Protein AF-A0A163JV53-F1 (afdb_monomer)

Mean predicted aligned error: 20.5 Å

Radius of gyration: 37.2 Å; Cα contacts (8 Å, |Δi|>4): 768; chains: 1; bounding box: 98×100×93 Å

Nearest PDB structures (foldseek):
  3qhe-assembly2_C  TM=3.918E-01  e=4.742E-02  Homo sapiens
  1xqr-assembly1_A  TM=4.309E-01  e=7.799E-02  Homo sapiens
  7n6g-assembly1_0A  TM=3.793E-01  e=2.819E-01  Chlamydomonas reinhardtii

InterPro domains:
  IPR012535 Cell division protein Cdc14 [PF08045] (1-274)
  IPR026841 Inositolphosphotransferase Aur1/Ipt1 [PF14378] (439-493)
  IPR026841 Inositolphosphotransferase Aur1/Ipt1 [PF14378] (524-619)
  IPR026841 Inositolphosphotransferase Aur1/Ipt1 [PF14378] (650-691)
  IPR052185 Inositol Phosphorylceramide Synthase-Related [PTHR31310] (357-716)

Sequence (740 aa):
MEALLSLSFDNIASKDTAKIRKGLRQIEGMLAHICLDGSKTKPATPGHRRNQSAINLGEQQNAPKKLGELSEDPAFREFFRLQDGFEWNVTTRVADCLERLLGMGSNGQNDMLILASLSNLQGLLLLHPPSRILFGREVYMNILLDLLDPYNCPAIQSQSILVLVTALLATPQNTRIFEQMDGLLTITSLQSDEETTQSVKVKVLEFLYFYLLPEAPPLSRKLASAFERRGSTDSTKSVTNKNTRSQEEKQRMLGKYIANVDCLFEDMQDSDPFTSVRLKQSTQSHQTSTHTAMGIGAVAEPLVVVTLLFGGAWVNRNKEYRLFDRQRESPSSSRSTSPGSESGRSSVSSSASLLANIDEVPKWRTRELRLFGLRTAVTSPNSRRFKDYFLSRLLRKLPFLVEVWYWALIYWVYQLGRAFSAVTMLEGTVNVARRHALQLIHLEQRLHVFWELSVQHWFLQHPVLLHWTNRTYSFIHIPGTILFLVFLFFYTTMQNRIELPSYHQRNHKSLSPSRNEPHGSPARPKLYEARRRTMATCNLIAFIVFTLWPCMPPRLLSDPDVAGAVGKEARSFGFVDTVHGAEGESSVWTQNKFCNQYAAMPSLHFGYSLLIGLTILSLPLAPQHQRSRVLSVRTPFAGKTMRLRLPSARRLACLIVGIAYPTIILVAIVATANHFVLDAVAGAMVCGLAWTGNRVLLNLLPLEDYFLWCVRIDKPERRAVLFEDGEDDERVLKKGVVVH

Foldseek 3Di:
DVVLLVQLLVQLPDPDLVSVVVSLVSLVVLLCVLFFDDPDDDDDDDDDDDDDPDDPPPDDPTDTDDPVVSVVDPSLVVLQVLCVDPVRNVLVSLLVSLVVLLVVDDDPSSLVSNLSSLVSNLSSCVSHVVSLCVLLDLVSVVSLLSQLDPVHDLSSNLSSLSSLLSSLQLPLSSVVSCVVVVVLLSLLVLCVDPSRDPSNNVSSLVSLLSLLDFSDDDDDPPPCCVVVVPDDDDDVVVVSVVRGDHSVVSLVSNCVRDVPSVVSNVLCVLCVPCVVVVVVVVPPPPPPPDPVPVPCQQPVQVVLVVCLLVVLLVLPFDPPADLPDPDPPDDPDPDDDDDDDDDDDDDDDDDDPDDDPDDPDDQWDWAWADDPNDTDIDIFGDLVVLCSPNVNSVCNGRVCVVVVVLVVVLVVVLLVLLVVLVVVDDPCVVVQQLVLQVVVCVVCVVVVNQCLLVLQVVVVVPVVSLQVLLCCQQRVLPSVLSNLLSVVQCLAPVLFADDDPDPPPPDDDDDDDDPDDSDRFPHHNVLSVLLSLLLSQLSVVLSVCCSVRFHAFLQCLLDSSDDDPSSVVSNVSPHHQQAPDPNHDDHNVVPPPSDDNRSQAQPLSLLSLLSSLVCLLPRDGDPVQQDWDWDFDQDPPDRDTDTDGHHGPSNVVSNCSSVVRSVSSLSSCSNNSVYDPVSSVRSNVSSVCSSVPSCNCSSCVSVVSVVSVVVSHDNWDKDWDWDADDDDDDGDTDIGIDTD

Organism: Didymella rabiei (NCBI:txid5454)

Secondary structure (DSSP, 8-state):
-HHHHHHHHHHHHSS-HHHHHHHHHHHHHHHHHHHB---------------------SS--PPBPPHHHHTT-HHHHHHHHHHHSSTT-HHHHHHHHHHHHHTT---HHHHHHHHHHHHHHHHHHHH-GGGGGGGGSHHHHHHHHHTT-TTS-HHHHHHHHHHHHHHHTT-HHHHHHHHHTTHHHHHHHHHH-SSS-HHHHHHHHHHHHHHHS-SS-S--HHHHHHHGGG---TTSTTTGGGSPPPHHHHHHHHTTT-TTHHHHHHHHHHS-TTHHHHHHHHSTTS--S-TTSHHHHHHHHHHHHHHHHHHHHHHT--TT--SS----------------------------TTS-------SEEEEEEEETTEEEEEEEE-GGGGTTSHHHHHHHHSTTHHHHHHHHHHHHHHHHHHHHHHHH--THHHHHHHHHHHHHHHHHHHTT---HHHHHHHHHT-HHHHHHHHHIIIIIHHHHHHHHHHHHHIIIIITT-PPP--TT--SS------S------S--HHHHHHHHHHHHHHHHHHHHHHHHS-B--GGGTT-TT--SHHHHHHHHT----SSSSTTS---TTTS-TTS-TTB-SS-HHHHHHHHHHHHHHT----GGG---EEEEEE-TTT--EEEEEEPPHHHHHHHHHHHHHHHHHHHHHHHTTSS-HHHHHHHHHHHHHHHHHGGGGGGGHHHHHHHHHHHT-----EEEEEE---SSS----EEEEEE-

pLDDT: mean 71.95, std 22.11, range [25.78, 96.25]

Solvent-accessible surface area (backbone atoms only — not comparable to full-atom values): 43125 Å² total; per-residue (Å²): 108,66,72,59,49,52,57,22,49,58,21,36,71,44,91,48,67,71,40,25,52,52,13,54,49,52,52,46,53,52,53,47,61,60,47,33,49,79,74,81,73,72,87,73,77,97,68,95,73,90,88,78,95,70,85,72,91,72,90,76,92,57,57,71,56,54,81,83,55,45,79,73,32,69,65,42,51,53,52,52,58,34,49,78,35,83,93,57,26,57,62,60,56,44,50,60,34,44,55,54,53,65,75,67,54,94,42,83,69,49,52,53,48,48,46,52,41,47,54,47,47,39,52,45,36,67,76,39,60,78,62,28,61,58,40,54,35,67,76,56,39,46,56,50,55,63,44,56,40,85,91,47,57,64,68,46,31,38,50,37,52,53,34,47,54,56,40,38,59,87,30,47,61,24,46,52,47,42,54,72,68,46,42,62,57,57,52,52,47,50,62,72,39,83,88,54,51,70,72,35,40,52,47,44,50,55,47,52,57,58,67,56,45,73,71,64,78,83,86,64,80,69,66,57,59,71,71,57,76,79,67,92,68,100,64,60,82,72,54,57,74,75,52,57,68,56,52,67,58,50,48,58,59,50,42,76,80,37,93,63,44,67,60,58,48,51,52,49,70,74,55,50,81,57,59,66,56,56,59,53,63,76,59,60,85,78,67,92,82,66,85,84,59,72,72,52,52,68,53,46,55,63,48,51,48,52,49,50,52,54,49,36,26,59,74,46,36,41,85,87,57,60,83,82,63,80,78,78,81,72,84,84,75,84,75,80,87,80,88,82,85,82,90,85,86,82,89,87,82,89,89,80,94,80,84,78,91,78,81,77,75,62,68,58,40,83,42,74,34,64,56,98,86,48,75,46,81,45,80,27,52,43,29,68,86,24,48,85,35,70,70,16,37,47,39,58,29,26,53,46,53,59,56,53,49,54,51,51,50,53,49,50,54,51,52,49,54,45,53,52,48,60,76,68,58,54,86,67,51,62,62,48,11,45,51,46,32,52,53,46,53,55,49,29,52,76,70,73,61,69,47,50,68,62,48,24,54,57,34,70,75,33,60,72,61,38,51,54,34,46,44,41,57,66,62,40,48,63,54,48,52,52,52,50,49,44,50,45,45,36,51,23,49,62,53,22,54,58,81,73,79,68,90,79,68,91,78,78,79,95,73,78,89,71,95,72,77,86,76,50,47,71,36,52,53,68,54,50,56,48,53,54,35,17,55,55,37,32,50,52,52,37,51,52,40,33,72,79,49,40,17,36,20,48,31,66,38,40,53,83,89,49,79,59,72,70,33,54,57,38,36,70,71,61,46,59,49,60,40,82,38,100,88,25,72,75,37,60,79,78,70,37,94,88,50,78,80,43,55,22,37,42,21,58,71,37,18,50,30,41,53,51,13,52,48,46,58,66,53,62,69,47,74,88,58,61,61,52,52,72,48,73,48,75,47,94,87,70,85,52,68,47,72,47,73,41,68,22,73,68,52,45,48,30,47,51,52,21,52,47,51,24,50,53,49,47,52,26,37,27,47,40,25,51,33,54,70,67,18,39,51,44,9,46,51,41,36,54,50,13,65,74,49,30,65,56,63,55,54,48,47,52,58,52,28,47,49,30,48,75,74,53,33,23,77,76,53,77,47,75,46,78,51,81,83,79,86,78,101,64,93,71,81,51,77,31,45,48,79,100

Structure (mmCIF, N/CA/C/O backbon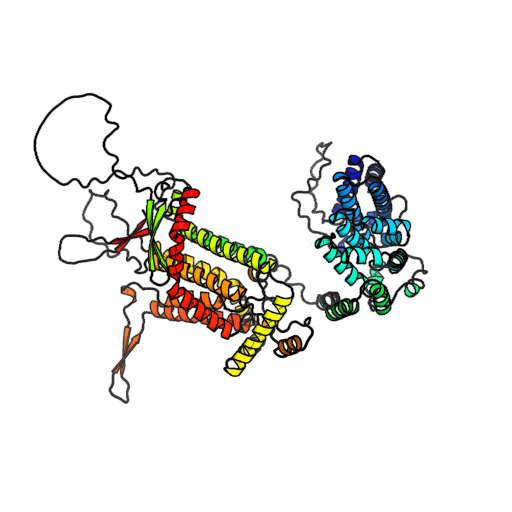e):
data_AF-A0A163JV53-F1
#
_entry.id   AF-A0A163JV53-F1
#
loop_
_atom_site.group_PDB
_atom_site.id
_atom_site.type_symbol
_atom_site.label_atom_id
_atom_site.label_alt_id
_atom_site.label_comp_id
_atom_site.label_asym_id
_atom_site.label_entity_id
_atom_site.label_seq_id
_atom_site.pdbx_PDB_ins_code
_atom_site.Cartn_x
_atom_site.Cartn_y
_atom_site.Cartn_z
_atom_site.occupancy
_atom_site.B_iso_or_equiv
_atom_site.auth_seq_id
_atom_site.auth_comp_id
_atom_site.auth_asym_id
_atom_site.auth_atom_id
_atom_site.pdbx_PDB_model_num
ATOM 1 N N . MET A 1 1 ? -2.211 46.873 6.961 1.00 83.81 1 MET A N 1
ATOM 2 C CA . MET A 1 1 ? -3.230 45.846 6.659 1.00 83.81 1 MET A CA 1
ATOM 3 C C . MET A 1 1 ? -4.449 46.487 6.007 1.00 83.81 1 MET A C 1
ATOM 5 O O . MET A 1 1 ? -4.779 46.112 4.894 1.00 83.81 1 MET A O 1
ATOM 9 N N . GLU A 1 2 ? -5.014 47.526 6.620 1.00 87.25 2 GLU A N 1
ATOM 10 C CA . GLU A 1 2 ? -6.155 48.313 6.111 1.00 87.25 2 GLU A CA 1
ATOM 11 C C . GLU A 1 2 ? -6.010 48.762 4.643 1.00 87.25 2 GLU A C 1
ATOM 13 O O . GLU A 1 2 ? -6.870 48.460 3.825 1.00 87.25 2 GLU A O 1
ATOM 18 N N . ALA A 1 3 ? -4.881 49.363 4.244 1.00 86.38 3 ALA A N 1
ATOM 19 C CA . ALA A 1 3 ? -4.666 49.771 2.844 1.00 86.38 3 ALA A CA 1
ATOM 20 C C . ALA A 1 3 ? -4.706 48.598 1.837 1.00 86.38 3 ALA A C 1
ATOM 22 O O . ALA A 1 3 ? -5.167 48.756 0.706 1.00 86.38 3 ALA A O 1
ATOM 23 N N . LEU A 1 4 ? -4.238 47.411 2.245 1.00 88.25 4 LEU A N 1
ATOM 24 C CA . LEU A 1 4 ? -4.305 46.201 1.420 1.00 88.25 4 LEU A CA 1
ATOM 25 C C . LEU A 1 4 ? -5.744 45.688 1.340 1.00 88.25 4 LEU A C 1
ATOM 27 O O . LEU A 1 4 ? -6.189 45.319 0.254 1.00 88.25 4 LEU A O 1
ATOM 31 N N . LEU A 1 5 ? -6.470 45.699 2.462 1.00 90.94 5 LEU A N 1
ATOM 32 C CA . LEU A 1 5 ? -7.880 45.321 2.506 1.00 90.94 5 LEU A CA 1
ATOM 33 C C . LEU A 1 5 ? -8.737 46.255 1.655 1.00 90.94 5 LEU A C 1
ATOM 35 O O . LEU A 1 5 ? -9.544 45.757 0.885 1.00 90.94 5 LEU A O 1
ATOM 39 N N . SER A 1 6 ? -8.494 47.567 1.692 1.00 91.56 6 SER A N 1
ATOM 40 C CA . SER A 1 6 ? -9.227 48.549 0.881 1.00 91.56 6 SER A CA 1
ATOM 41 C C . SER A 1 6 ? -9.118 48.217 -0.602 1.00 91.56 6 SER A C 1
ATOM 43 O O . SER A 1 6 ? -10.123 48.034 -1.281 1.00 91.56 6 SER A O 1
ATOM 45 N N . LEU A 1 7 ? -7.886 48.026 -1.085 1.00 92.00 7 LEU A N 1
ATOM 46 C CA . LEU A 1 7 ? -7.640 47.657 -2.476 1.00 92.00 7 LEU A CA 1
ATOM 47 C C . LEU A 1 7 ? -8.250 46.292 -2.828 1.00 92.00 7 LEU A C 1
ATOM 49 O O . LEU A 1 7 ? -8.728 46.091 -3.943 1.00 92.00 7 LEU A O 1
ATOM 53 N N . SER A 1 8 ? -8.208 45.341 -1.895 1.00 91.56 8 SER A N 1
ATOM 54 C CA . SER A 1 8 ? -8.773 44.005 -2.101 1.00 91.56 8 SER A CA 1
ATOM 55 C C . SER A 1 8 ? -10.296 44.058 -2.192 1.00 91.56 8 SER A C 1
ATOM 57 O O . SER A 1 8 ? -10.868 43.396 -3.054 1.00 91.56 8 SER A O 1
ATOM 59 N N . PHE A 1 9 ? -10.941 44.878 -1.359 1.00 94.31 9 PHE A N 1
ATOM 60 C CA . PHE A 1 9 ? -12.385 45.089 -1.334 1.00 94.31 9 PHE A CA 1
ATOM 61 C C . PHE A 1 9 ? -12.884 45.754 -2.614 1.00 94.31 9 PHE A C 1
ATOM 63 O O . PHE A 1 9 ? -13.827 45.247 -3.216 1.00 94.31 9 PHE A O 1
ATOM 70 N N . ASP A 1 10 ? -12.193 46.784 -3.104 1.00 93.50 10 ASP A N 1
ATOM 71 C CA . ASP A 1 10 ? -12.509 47.407 -4.396 1.00 93.50 10 ASP A CA 1
ATOM 72 C C . ASP A 1 10 ? -12.412 46.395 -5.549 1.00 93.50 10 ASP A C 1
ATOM 74 O O . ASP A 1 10 ? -13.240 46.363 -6.464 1.00 93.50 10 ASP A O 1
ATOM 78 N N . ASN A 1 11 ? -11.404 45.519 -5.493 1.00 93.56 11 ASN A N 1
ATOM 79 C CA . ASN A 1 11 ? -11.179 44.492 -6.503 1.00 93.56 11 ASN A CA 1
ATOM 80 C C . ASN A 1 11 ? -12.264 43.402 -6.492 1.00 93.56 11 ASN A C 1
ATOM 82 O O . ASN A 1 11 ? -12.740 43.032 -7.567 1.00 93.56 11 ASN A O 1
ATOM 86 N N . ILE A 1 12 ? -12.677 42.900 -5.321 1.00 94.31 12 ILE A N 1
ATOM 87 C CA . ILE A 1 12 ? -13.751 41.892 -5.222 1.00 94.31 12 ILE A CA 1
ATOM 88 C C . ILE A 1 12 ? -15.144 42.498 -5.435 1.00 94.31 12 ILE A C 1
ATOM 90 O O . ILE A 1 12 ? -16.042 41.794 -5.885 1.00 94.31 12 ILE A O 1
ATOM 94 N N . ALA A 1 13 ? -15.351 43.792 -5.169 1.00 92.62 13 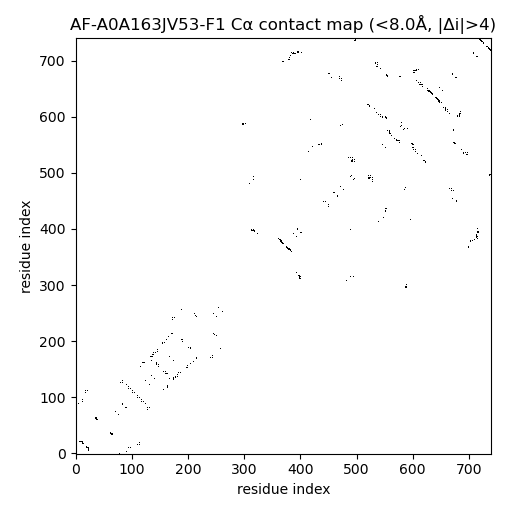ALA A N 1
ATOM 95 C CA . ALA A 1 13 ? -16.607 44.502 -5.445 1.00 92.62 13 ALA A CA 1
ATOM 96 C C . ALA A 1 13 ? -16.853 44.747 -6.950 1.00 92.62 13 ALA A C 1
ATOM 98 O O . ALA A 1 13 ? -17.978 45.018 -7.368 1.00 92.62 13 ALA A O 1
ATOM 99 N N . SER A 1 14 ? -15.820 44.610 -7.785 1.00 90.56 14 SER A N 1
ATOM 100 C CA . SER A 1 14 ? -15.924 44.719 -9.242 1.00 90.56 14 SER A CA 1
ATOM 101 C C . SER A 1 14 ? -16.769 43.595 -9.869 1.00 90.56 14 SER A C 1
ATOM 103 O O . SER A 1 14 ? -16.891 42.512 -9.305 1.00 90.56 14 SER A O 1
ATOM 105 N N . LYS A 1 15 ? -17.307 43.833 -11.077 1.00 86.31 15 LYS A N 1
ATOM 106 C CA . LYS A 1 15 ? -17.918 42.803 -11.952 1.00 86.31 15 LYS A CA 1
ATOM 107 C C . LYS A 1 15 ? -16.904 42.099 -12.868 1.00 86.31 15 LYS A C 1
ATOM 109 O O . LYS A 1 15 ? -17.218 41.099 -13.500 1.00 86.31 15 LYS A O 1
ATOM 114 N N . ASP A 1 16 ? -15.695 42.647 -12.972 1.00 89.56 16 ASP A N 1
ATOM 115 C CA . ASP A 1 16 ? -14.607 42.102 -13.791 1.00 89.56 16 ASP A CA 1
ATOM 116 C C . ASP A 1 16 ? -13.936 40.910 -13.085 1.00 89.56 16 ASP A C 1
ATOM 118 O O . ASP A 1 16 ? -13.318 41.078 -12.028 1.00 89.56 16 ASP A O 1
ATOM 122 N N . THR A 1 17 ? -14.007 39.722 -13.694 1.00 89.00 17 THR A N 1
ATOM 123 C CA . THR A 1 17 ? -13.454 38.468 -13.155 1.00 89.00 17 THR A CA 1
ATOM 124 C C . THR A 1 17 ? -11.944 38.534 -12.914 1.00 89.00 17 THR A C 1
ATOM 126 O O . THR A 1 17 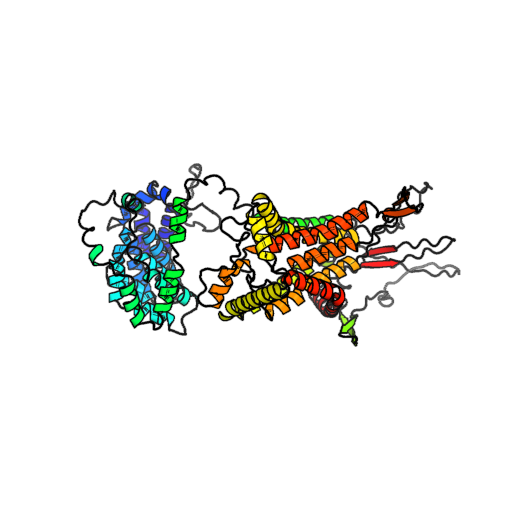? -11.442 37.889 -11.990 1.00 89.00 17 THR A O 1
ATOM 129 N N . ALA A 1 18 ? -11.198 39.344 -13.676 1.00 90.31 18 ALA A N 1
ATOM 130 C CA . ALA A 1 18 ? -9.765 39.536 -13.466 1.00 90.31 18 ALA A CA 1
ATOM 131 C C . ALA A 1 18 ? -9.477 40.355 -12.199 1.00 90.31 18 ALA A C 1
ATOM 133 O O . ALA A 1 18 ? -8.545 40.036 -11.450 1.00 90.31 18 ALA A O 1
ATOM 134 N N . LYS A 1 19 ? -10.298 41.377 -11.925 1.00 92.50 19 LYS A N 1
ATOM 135 C CA . LYS A 1 19 ? -10.211 42.167 -10.689 1.00 92.50 19 LYS A CA 1
ATOM 136 C C . LYS A 1 19 ? -10.626 41.335 -9.482 1.00 92.50 19 LYS A C 1
ATOM 138 O O . LYS A 1 19 ? -9.869 41.300 -8.516 1.00 92.50 19 LYS A O 1
ATOM 143 N N . ILE A 1 20 ? -11.718 40.573 -9.576 1.00 93.31 20 ILE A N 1
ATOM 144 C CA . ILE A 1 20 ? -12.153 39.669 -8.499 1.00 93.31 20 ILE A CA 1
ATOM 145 C C . ILE A 1 20 ? -11.036 38.674 -8.159 1.00 93.31 20 ILE A C 1
ATOM 147 O O . ILE A 1 20 ? -10.632 38.568 -7.002 1.00 93.31 20 ILE A O 1
ATOM 151 N N . ARG A 1 21 ? -10.441 38.023 -9.172 1.00 92.69 21 ARG A N 1
ATOM 152 C CA . ARG A 1 21 ? -9.297 37.112 -8.987 1.00 92.69 21 ARG A CA 1
ATOM 153 C C . ARG A 1 21 ? -8.139 37.776 -8.247 1.00 92.69 21 ARG A C 1
ATOM 155 O O . ARG A 1 21 ? -7.525 37.162 -7.376 1.00 92.69 21 ARG A O 1
ATOM 162 N N . LYS A 1 22 ? -7.809 39.017 -8.616 1.00 92.44 22 LYS A N 1
ATOM 163 C CA . LYS A 1 22 ? -6.734 39.786 -7.982 1.00 92.44 22 LYS A CA 1
ATOM 164 C C . LYS A 1 22 ? -7.054 40.074 -6.515 1.00 92.44 22 LYS A C 1
ATOM 166 O O . LYS A 1 22 ? -6.187 39.852 -5.678 1.00 92.44 22 LYS A O 1
ATOM 171 N N . GLY A 1 23 ? -8.279 40.503 -6.213 1.00 93.44 23 GLY A N 1
ATOM 172 C CA . GLY A 1 23 ? -8.731 40.768 -4.845 1.00 93.44 23 GLY A CA 1
ATOM 173 C C . GLY A 1 23 ? -8.698 39.520 -3.960 1.00 93.44 23 GLY A C 1
ATOM 174 O O . GLY A 1 23 ? -8.124 39.553 -2.874 1.00 93.44 23 GLY A O 1
ATOM 175 N N . LEU A 1 24 ? -9.206 38.386 -4.454 1.00 93.44 24 LEU A N 1
ATOM 176 C CA . LEU A 1 24 ? -9.184 37.114 -3.718 1.00 93.44 24 LEU A CA 1
ATOM 177 C C . LEU A 1 24 ? -7.756 36.629 -3.426 1.00 93.44 24 LEU A C 1
ATOM 179 O O . LEU A 1 24 ? -7.481 36.190 -2.312 1.00 93.44 24 LEU A O 1
ATOM 183 N N . ARG A 1 25 ? -6.826 36.770 -4.380 1.00 92.38 25 ARG A N 1
ATOM 184 C CA . ARG A 1 25 ? -5.404 36.435 -4.167 1.00 92.38 25 ARG A CA 1
ATOM 185 C C . ARG A 1 25 ? -4.711 37.356 -3.166 1.00 92.38 25 ARG A C 1
ATOM 187 O O . ARG A 1 25 ? -3.805 36.920 -2.462 1.00 92.38 25 ARG A O 1
ATOM 194 N N . GLN A 1 26 ? -5.094 38.632 -3.112 1.00 91.56 26 GLN A N 1
ATOM 195 C CA . GLN A 1 26 ? -4.564 39.565 -2.114 1.00 91.56 26 GLN A CA 1
ATOM 196 C C . GLN A 1 26 ? -5.000 39.162 -0.700 1.00 91.56 26 GLN A C 1
ATOM 198 O O . GLN A 1 26 ? -4.173 39.174 0.212 1.00 91.56 26 GLN A O 1
ATOM 203 N N . ILE A 1 27 ? -6.262 38.745 -0.540 1.00 92.00 27 ILE A N 1
ATOM 204 C CA . ILE A 1 27 ? -6.786 38.202 0.720 1.00 92.00 27 ILE A CA 1
ATOM 205 C C . ILE A 1 27 ? -6.045 36.913 1.092 1.00 92.00 27 ILE A C 1
ATOM 207 O O . ILE A 1 27 ? -5.510 36.820 2.192 1.00 92.00 27 ILE A O 1
ATOM 211 N N . GLU A 1 28 ? -5.934 35.960 0.167 1.00 90.69 28 GLU A N 1
ATOM 212 C CA . GLU A 1 28 ? -5.221 34.693 0.379 1.00 90.69 28 GLU A CA 1
ATOM 213 C C . GLU A 1 28 ? -3.761 34.919 0.809 1.00 90.69 28 GLU A C 1
ATOM 215 O O . GLU A 1 28 ? -3.302 34.354 1.801 1.00 90.69 28 GLU A O 1
ATOM 220 N N . GLY A 1 29 ? -3.037 35.807 0.118 1.00 87.25 29 GLY A N 1
ATOM 221 C CA . GLY A 1 29 ? -1.653 36.144 0.453 1.00 87.25 29 GLY A CA 1
ATOM 222 C C . GLY A 1 29 ? -1.503 36.784 1.837 1.00 87.25 29 GLY A C 1
ATOM 223 O O . GLY A 1 29 ? -0.529 36.513 2.540 1.00 87.25 29 GLY A O 1
ATOM 224 N N . MET A 1 30 ? -2.479 37.593 2.261 1.00 89.19 30 MET A N 1
ATOM 225 C CA . MET A 1 30 ? -2.519 38.138 3.618 1.00 89.19 30 MET A CA 1
ATOM 226 C C . MET A 1 30 ? -2.718 37.026 4.659 1.00 89.19 30 MET A C 1
ATOM 228 O O . MET A 1 30 ? -1.987 36.989 5.648 1.00 89.19 30 MET A O 1
ATOM 232 N N . LEU A 1 31 ? -3.653 36.096 4.426 1.00 87.19 31 LEU A N 1
ATOM 233 C CA . LEU A 1 31 ? -3.886 34.953 5.318 1.00 87.19 31 LEU A CA 1
ATOM 234 C C . LEU A 1 31 ? -2.656 34.039 5.404 1.00 87.19 31 LEU A C 1
ATOM 236 O O . LEU A 1 31 ? -2.277 33.615 6.496 1.00 87.19 31 LEU A O 1
ATOM 240 N N . ALA A 1 32 ? -1.980 33.799 4.279 1.00 85.88 32 ALA A N 1
ATOM 241 C CA . ALA A 1 32 ? -0.746 33.023 4.234 1.00 85.88 32 ALA A CA 1
ATOM 242 C C . ALA A 1 32 ? 0.370 33.669 5.071 1.00 85.88 32 ALA A C 1
ATOM 244 O O . ALA A 1 32 ? 1.032 32.980 5.842 1.00 85.88 32 ALA A O 1
ATOM 245 N N . HIS A 1 33 ? 0.545 34.993 4.992 1.00 84.25 33 HIS A N 1
ATOM 246 C CA . HIS A 1 33 ? 1.530 35.712 5.810 1.00 84.25 33 HIS A CA 1
ATOM 247 C C . HIS A 1 33 ? 1.230 35.612 7.317 1.00 84.25 33 HIS A C 1
ATOM 249 O O . HIS A 1 33 ? 2.144 35.571 8.142 1.00 84.25 33 HIS A O 1
ATOM 255 N N . ILE A 1 34 ? -0.049 35.572 7.694 1.00 83.75 34 ILE A N 1
ATOM 256 C CA . ILE A 1 34 ? -0.454 35.373 9.089 1.00 83.75 34 ILE A CA 1
ATOM 257 C C . ILE A 1 34 ? -0.098 33.947 9.541 1.00 83.75 34 ILE A C 1
ATOM 259 O O . ILE A 1 34 ? 0.486 33.775 10.610 1.00 83.75 34 ILE A O 1
ATOM 263 N N . CYS A 1 35 ? -0.373 32.934 8.714 1.00 81.94 35 CYS A N 1
AT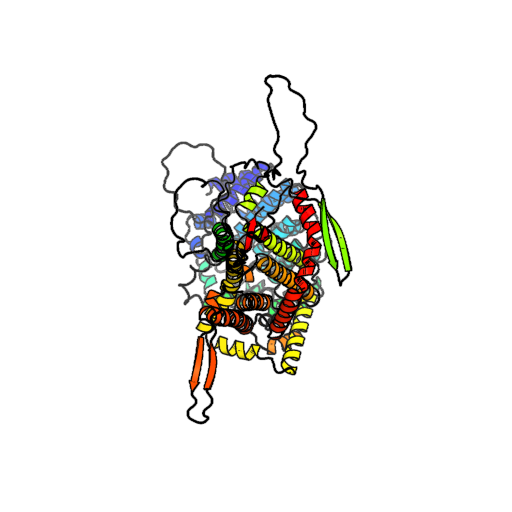OM 264 C CA . CYS A 1 35 ? -0.259 31.520 9.092 1.00 81.94 35 CYS A CA 1
ATOM 265 C C . CYS A 1 35 ? 1.154 30.916 8.971 1.00 81.94 35 CYS A C 1
ATOM 267 O O . CYS A 1 35 ? 1.449 29.923 9.638 1.00 81.94 35 CYS A O 1
ATOM 269 N N . LEU A 1 36 ? 2.022 31.469 8.121 1.00 82.06 36 LEU A N 1
ATOM 270 C CA . LEU A 1 36 ? 3.351 30.917 7.834 1.00 82.06 36 LEU A CA 1
ATOM 271 C C . LEU A 1 36 ? 4.450 31.645 8.610 1.00 82.06 36 LEU A C 1
ATOM 273 O O . LEU A 1 36 ? 4.379 32.859 8.809 1.00 82.06 36 LEU A O 1
ATOM 277 N N . ASP A 1 37 ? 5.466 30.900 9.054 1.00 63.59 37 ASP A N 1
ATOM 278 C CA . ASP A 1 37 ? 6.584 31.460 9.809 1.00 63.59 37 ASP A CA 1
ATOM 279 C C . ASP A 1 37 ? 7.409 32.420 8.939 1.00 63.59 37 ASP A C 1
ATOM 281 O O . ASP A 1 37 ? 7.859 32.090 7.836 1.00 63.59 37 ASP A O 1
ATOM 285 N N . GLY A 1 38 ? 7.582 33.641 9.439 1.00 57.66 38 GLY A N 1
ATOM 286 C CA . GLY A 1 38 ? 8.365 34.672 8.783 1.00 57.66 38 GLY A CA 1
ATOM 287 C C . GLY A 1 38 ? 9.831 34.436 9.093 1.00 57.66 38 GLY A C 1
ATOM 288 O O . GLY A 1 38 ? 10.375 35.066 10.000 1.00 57.66 38 GLY A O 1
ATOM 289 N N . SER A 1 39 ? 10.498 33.536 8.364 1.00 41.16 39 SER A N 1
ATOM 290 C CA . SER A 1 39 ? 11.951 33.417 8.481 1.00 41.16 39 SER A CA 1
ATOM 291 C C . SER A 1 39 ? 12.557 34.799 8.238 1.00 41.16 39 SER A C 1
ATOM 293 O O . SER A 1 39 ? 12.370 35.369 7.162 1.00 41.16 39 SER A O 1
ATOM 295 N N . LYS A 1 40 ? 13.230 35.344 9.258 1.00 39.78 40 LYS A N 1
ATOM 296 C CA . LYS A 1 40 ? 13.904 36.648 9.265 1.00 39.78 40 LYS A CA 1
ATOM 297 C C . LYS A 1 40 ? 14.620 36.896 7.935 1.00 39.78 40 LYS A C 1
ATOM 299 O O . LYS A 1 40 ? 15.757 36.465 7.742 1.00 39.78 40 LYS A O 1
ATOM 304 N N . THR A 1 41 ? 13.987 37.626 7.026 1.00 35.25 41 THR A N 1
ATOM 305 C CA . THR A 1 41 ? 14.678 38.196 5.877 1.00 35.25 41 THR A CA 1
ATOM 306 C C . THR A 1 41 ? 15.655 39.223 6.429 1.00 35.25 41 THR A C 1
ATOM 308 O O . THR A 1 41 ? 15.242 40.243 6.981 1.00 35.25 41 THR A O 1
ATOM 311 N N . LYS A 1 42 ? 16.960 38.935 6.331 1.00 28.75 42 LYS A N 1
ATOM 312 C CA . LYS A 1 42 ? 18.011 39.939 6.547 1.00 28.75 42 LYS A CA 1
ATOM 313 C C . LYS A 1 42 ? 17.649 41.196 5.736 1.00 28.75 42 LYS A C 1
ATOM 315 O O . LYS A 1 42 ? 17.233 41.039 4.586 1.00 28.75 42 LYS A O 1
ATOM 320 N N . PRO A 1 43 ? 17.794 42.413 6.286 1.00 31.83 43 PRO A N 1
ATOM 321 C CA . PRO A 1 43 ? 17.475 43.628 5.551 1.00 31.83 43 PRO A CA 1
ATOM 322 C C . PRO A 1 43 ? 18.433 43.745 4.363 1.00 31.83 43 PRO A C 1
ATOM 324 O O . PRO A 1 43 ? 19.628 43.980 4.536 1.00 31.83 43 PRO A O 1
ATOM 327 N N . ALA A 1 44 ? 17.920 43.526 3.154 1.00 33.38 44 ALA A N 1
ATOM 328 C CA . ALA A 1 44 ? 18.635 43.861 1.936 1.00 33.38 44 ALA A CA 1
ATOM 329 C C . ALA A 1 44 ? 18.507 45.374 1.702 1.00 33.38 44 ALA A C 1
ATOM 331 O O . ALA A 1 44 ? 17.424 45.949 1.791 1.00 33.38 44 ALA A O 1
ATOM 332 N N . THR A 1 45 ? 19.651 45.992 1.442 1.00 32.09 45 THR A N 1
ATOM 333 C CA . THR A 1 45 ? 19.908 47.402 1.126 1.00 32.09 45 THR A CA 1
ATOM 334 C C . THR A 1 45 ? 18.871 47.993 0.149 1.00 32.09 45 THR A C 1
ATOM 336 O O . THR A 1 45 ? 18.445 47.292 -0.773 1.00 32.09 45 THR A O 1
ATOM 339 N N . PRO A 1 46 ? 18.465 49.273 0.289 1.00 36.47 46 PRO A N 1
ATOM 340 C CA . PRO A 1 46 ? 17.386 49.847 -0.511 1.00 36.47 46 PRO A CA 1
ATOM 341 C C . PRO A 1 46 ? 17.861 50.117 -1.945 1.00 36.47 46 PRO A C 1
ATOM 343 O O . PRO A 1 46 ? 18.519 51.114 -2.226 1.00 36.47 46 PRO A O 1
ATOM 346 N N . GLY A 1 47 ? 17.521 49.214 -2.863 1.00 30.67 47 GLY A N 1
ATOM 347 C CA . GLY A 1 47 ? 17.740 49.364 -4.299 1.00 30.67 47 GLY A CA 1
ATOM 348 C C . GLY A 1 47 ? 16.432 49.181 -5.062 1.00 30.67 47 GLY A C 1
ATOM 349 O O . GLY A 1 47 ? 15.855 48.098 -5.061 1.00 30.67 47 GLY A O 1
ATOM 350 N N . HIS A 1 48 ? 15.972 50.261 -5.694 1.00 38.25 48 HIS A N 1
ATOM 351 C CA . HIS A 1 48 ? 14.843 50.359 -6.623 1.00 38.25 48 HIS A CA 1
ATOM 352 C C . HIS A 1 48 ? 14.397 49.046 -7.298 1.00 38.25 48 HIS A C 1
ATOM 354 O O . HIS A 1 48 ? 15.025 48.598 -8.255 1.00 38.25 48 HIS A O 1
ATOM 360 N N . ARG A 1 49 ? 13.223 48.520 -6.917 1.00 33.03 49 ARG A N 1
ATOM 361 C CA . ARG A 1 49 ? 12.383 47.685 -7.799 1.00 33.03 49 ARG A CA 1
ATOM 362 C C . ARG A 1 49 ? 10.902 47.995 -7.603 1.00 33.03 49 ARG A C 1
ATOM 364 O O . ARG A 1 49 ? 10.181 47.350 -6.852 1.00 33.03 49 ARG A O 1
ATOM 371 N N . ARG A 1 50 ? 10.456 49.019 -8.326 1.00 35.97 50 ARG A N 1
ATOM 372 C CA . ARG A 1 50 ? 9.049 49.280 -8.641 1.00 35.97 50 ARG A CA 1
ATOM 373 C C . ARG A 1 50 ? 8.658 48.221 -9.691 1.00 35.97 50 ARG A C 1
ATOM 375 O O . ARG A 1 50 ? 9.330 48.154 -10.714 1.00 35.97 50 ARG A O 1
ATOM 382 N N . ASN A 1 51 ? 7.636 47.403 -9.415 1.00 33.75 51 ASN A N 1
ATOM 383 C CA . ASN A 1 51 ? 7.042 46.348 -10.275 1.00 33.75 51 ASN A CA 1
ATOM 384 C C . ASN A 1 51 ? 7.465 44.882 -10.030 1.00 33.75 51 ASN A C 1
ATOM 386 O O . ASN A 1 51 ? 7.869 44.192 -10.960 1.00 33.75 51 ASN A O 1
ATOM 390 N N . GLN A 1 52 ? 7.245 44.347 -8.825 1.00 30.38 52 GLN A N 1
ATOM 391 C CA . GLN A 1 52 ? 6.992 42.905 -8.659 1.00 30.38 52 GLN A CA 1
ATOM 392 C C . GLN A 1 52 ? 5.796 42.684 -7.725 1.00 30.38 52 GLN A C 1
ATOM 394 O O . GLN A 1 52 ? 5.932 42.601 -6.512 1.00 30.38 52 GLN A O 1
ATOM 399 N N . SER A 1 53 ? 4.599 42.605 -8.309 1.00 38.03 53 SER A N 1
ATOM 400 C CA . SER A 1 53 ? 3.419 42.001 -7.678 1.00 38.03 53 SER A CA 1
ATOM 401 C C . SER A 1 53 ? 3.198 40.628 -8.311 1.00 38.03 53 SER A C 1
ATOM 403 O O . SER A 1 53 ? 2.282 40.413 -9.094 1.00 38.03 53 SER A O 1
ATOM 405 N N . ALA A 1 54 ? 4.112 39.708 -8.022 1.00 33.72 54 ALA A N 1
ATOM 406 C CA . ALA A 1 54 ? 3.986 38.302 -8.375 1.00 33.72 54 ALA A CA 1
ATOM 407 C C . ALA A 1 54 ? 4.753 37.495 -7.326 1.00 33.72 54 ALA A C 1
ATOM 409 O O . ALA A 1 54 ? 5.962 37.311 -7.433 1.00 33.72 54 ALA A O 1
ATOM 410 N N . ILE A 1 55 ? 4.054 37.058 -6.278 1.00 39.19 55 ILE A N 1
ATOM 411 C CA . ILE A 1 55 ? 4.562 35.979 -5.433 1.00 39.19 55 ILE A CA 1
ATOM 412 C C . ILE A 1 55 ? 4.373 34.708 -6.265 1.00 39.19 55 ILE A C 1
ATOM 414 O O . ILE A 1 55 ? 3.247 34.255 -6.469 1.00 39.19 55 ILE A O 1
ATOM 418 N N . ASN A 1 56 ? 5.466 34.186 -6.822 1.00 29.53 56 ASN A N 1
ATOM 419 C CA . ASN A 1 56 ? 5.485 32.844 -7.391 1.00 29.53 56 ASN A CA 1
ATOM 420 C C . ASN A 1 56 ? 5.339 31.853 -6.229 1.00 29.53 56 ASN A C 1
ATOM 422 O O . ASN A 1 56 ? 6.234 31.733 -5.402 1.00 29.53 56 ASN A O 1
ATOM 426 N N . LEU A 1 57 ? 4.207 31.151 -6.174 1.00 40.31 57 LEU A N 1
ATOM 427 C CA . LEU A 1 57 ? 3.876 30.111 -5.186 1.00 40.31 57 LEU A CA 1
ATOM 428 C C . LEU A 1 57 ? 4.635 28.782 -5.406 1.00 40.31 57 LEU A C 1
ATOM 430 O O . LEU A 1 57 ? 4.230 27.738 -4.906 1.00 40.31 57 LEU A O 1
ATOM 434 N N . GLY A 1 58 ? 5.744 28.806 -6.147 1.00 34.22 58 GLY A N 1
ATOM 435 C CA . GLY A 1 58 ? 6.664 27.681 -6.266 1.00 34.22 58 GLY A CA 1
ATOM 436 C C . GLY A 1 58 ? 7.919 27.958 -5.446 1.00 34.22 58 GLY A C 1
ATOM 437 O O . GLY A 1 58 ? 8.607 28.931 -5.722 1.00 34.22 58 GLY A O 1
ATOM 438 N N . GLU A 1 59 ? 8.222 27.082 -4.485 1.00 35.91 59 GLU A N 1
ATOM 439 C CA . GLU A 1 59 ? 9.542 26.930 -3.835 1.00 35.91 59 GLU A CA 1
ATOM 440 C C . GLU A 1 59 ? 9.902 27.786 -2.600 1.00 35.91 59 GLU A C 1
ATOM 442 O O . GLU A 1 59 ? 11.075 28.079 -2.378 1.00 35.91 59 GLU A O 1
ATOM 447 N N . GLN A 1 60 ? 8.961 28.072 -1.691 1.00 38.69 60 GLN A N 1
ATOM 448 C CA . GLN A 1 60 ? 9.326 28.374 -0.291 1.00 38.69 60 GLN A CA 1
ATOM 449 C C . GLN A 1 60 ? 8.457 27.580 0.692 1.00 38.69 60 GLN A C 1
ATOM 451 O O . GLN A 1 60 ? 7.335 27.961 1.015 1.00 38.69 60 GLN A O 1
ATOM 456 N N . GLN A 1 61 ? 8.981 26.443 1.162 1.00 41.12 61 GLN A N 1
ATOM 457 C CA . GLN A 1 61 ? 8.408 25.671 2.269 1.00 41.12 61 GLN A CA 1
ATOM 458 C C . GLN A 1 61 ? 8.665 26.409 3.591 1.00 41.12 61 GLN A C 1
ATOM 460 O O . GLN A 1 61 ? 9.583 26.069 4.334 1.00 41.12 61 GLN A O 1
ATOM 465 N N . ASN A 1 62 ? 7.872 27.440 3.881 1.00 56.25 62 ASN A N 1
ATOM 466 C CA . ASN A 1 62 ? 7.843 28.038 5.213 1.00 56.25 62 ASN A CA 1
ATOM 467 C C . ASN A 1 62 ? 7.011 27.137 6.134 1.00 56.25 62 ASN A C 1
ATOM 469 O O . ASN A 1 62 ? 5.921 26.699 5.762 1.00 56.25 62 ASN A O 1
ATOM 473 N N . ALA A 1 63 ? 7.533 26.826 7.321 1.00 63.75 63 ALA A N 1
ATOM 474 C CA . ALA A 1 63 ? 6.815 25.999 8.284 1.00 63.75 63 ALA A CA 1
ATOM 475 C C . ALA A 1 63 ? 5.539 26.725 8.767 1.00 63.75 63 ALA A C 1
ATOM 477 O O . ALA A 1 63 ? 5.575 27.941 8.980 1.00 63.75 63 ALA A O 1
ATOM 478 N N . PRO A 1 64 ? 4.405 26.020 8.936 1.00 70.75 64 PRO A N 1
ATOM 479 C CA . PRO A 1 64 ? 3.205 26.613 9.519 1.00 70.75 64 PRO A CA 1
ATOM 480 C C . PRO A 1 64 ? 3.450 26.961 10.994 1.00 70.75 64 PRO A C 1
ATOM 482 O O . PRO A 1 64 ? 4.021 26.155 11.734 1.00 70.75 64 PRO A O 1
ATOM 485 N N . LYS A 1 65 ? 3.002 28.145 11.432 1.00 76.31 65 LYS A N 1
ATOM 486 C CA . LYS A 1 65 ? 3.066 28.552 12.847 1.00 76.31 65 LYS A CA 1
ATOM 487 C C . LYS A 1 65 ? 2.188 27.639 13.698 1.00 76.31 65 LYS A C 1
ATOM 489 O O . LYS A 1 65 ? 1.114 27.215 13.261 1.00 76.31 65 LYS A O 1
ATOM 494 N N . LYS A 1 66 ? 2.598 27.349 14.938 1.00 73.56 66 LYS A N 1
ATOM 495 C CA . LYS A 1 66 ? 1.740 26.580 15.853 1.00 73.56 66 LYS A CA 1
ATOM 496 C C . LYS A 1 66 ? 0.556 27.433 16.312 1.00 73.56 66 LYS A C 1
ATOM 498 O O . LYS A 1 66 ? 0.678 28.640 16.500 1.00 73.56 66 LYS A O 1
ATOM 503 N N . LEU A 1 67 ? -0.585 26.791 16.584 1.00 61.97 67 LEU A N 1
ATOM 504 C CA . LEU A 1 67 ? -1.831 27.476 16.964 1.00 61.97 67 LEU A CA 1
ATOM 505 C C . LEU A 1 67 ? -1.691 28.388 18.201 1.00 61.97 67 LEU A C 1
ATOM 507 O O . LEU A 1 67 ? -2.328 29.432 18.266 1.00 61.97 67 LEU A O 1
ATOM 511 N N . GLY A 1 68 ? -0.837 28.014 19.160 1.00 66.38 68 GLY A N 1
ATOM 512 C CA . GLY A 1 68 ? -0.552 28.823 20.353 1.00 66.38 68 GLY A CA 1
ATOM 513 C C . GLY A 1 68 ? 0.424 29.986 20.130 1.00 66.38 68 GLY A C 1
ATOM 514 O O . GLY A 1 68 ? 0.493 30.878 20.963 1.00 66.38 68 GLY A O 1
ATOM 515 N N . GLU A 1 69 ? 1.170 29.995 19.022 1.00 71.75 69 GLU A N 1
ATOM 516 C CA . GLU A 1 69 ? 2.101 31.079 18.664 1.00 71.75 69 GLU A CA 1
ATOM 517 C C . GLU A 1 69 ? 1.376 32.206 17.908 1.00 71.75 69 GLU A C 1
ATOM 519 O O . GLU A 1 69 ? 1.779 33.365 17.979 1.00 71.75 69 GLU A O 1
ATOM 524 N N . LEU A 1 70 ? 0.261 31.885 17.238 1.00 74.19 70 LEU A N 1
ATOM 525 C CA . LEU A 1 70 ? -0.570 32.842 16.499 1.00 74.19 70 LEU A CA 1
ATOM 526 C C . LEU A 1 70 ? -1.172 33.929 17.399 1.00 74.19 70 LEU A C 1
ATOM 528 O O . LEU A 1 70 ? -1.212 35.088 16.999 1.00 74.19 70 LEU A O 1
ATOM 532 N N . SER A 1 71 ? -1.591 33.605 18.628 1.00 72.12 71 SER A N 1
ATOM 533 C CA . SER A 1 71 ? -2.183 34.595 19.546 1.00 72.12 71 SER A CA 1
ATOM 534 C C . SER A 1 71 ? -1.208 35.688 19.991 1.00 72.12 71 SER A C 1
ATOM 536 O O . SER A 1 71 ? -1.643 36.756 20.431 1.00 72.12 71 SER A O 1
ATOM 538 N N . GLU A 1 72 ? 0.098 35.432 19.892 1.00 73.50 72 GLU A N 1
ATOM 539 C CA . GLU A 1 72 ? 1.161 36.389 20.210 1.00 73.50 72 GLU A CA 1
ATOM 540 C C . GLU A 1 72 ? 1.637 37.186 18.986 1.00 73.50 72 GLU A C 1
ATOM 542 O O . GLU A 1 72 ? 2.321 38.197 19.148 1.00 73.50 72 GLU A O 1
ATOM 547 N N . ASP A 1 73 ? 1.242 36.793 17.771 1.00 81.81 73 ASP A N 1
ATOM 548 C CA . ASP A 1 73 ? 1.643 37.473 16.542 1.00 81.81 73 ASP A CA 1
ATOM 549 C C . ASP A 1 73 ? 0.919 38.831 16.397 1.00 81.81 73 ASP A C 1
ATOM 551 O O . ASP A 1 73 ? -0.320 38.882 16.378 1.00 81.81 73 ASP A O 1
ATOM 555 N N . PRO A 1 74 ? 1.652 39.956 16.263 1.00 82.94 74 PRO A N 1
ATOM 556 C CA . PRO A 1 74 ? 1.048 41.272 16.072 1.00 82.94 74 PRO A CA 1
ATOM 557 C C . PRO A 1 74 ? 0.191 41.364 14.802 1.00 82.94 74 PRO A C 1
ATOM 559 O O . PRO A 1 74 ? -0.831 42.049 14.813 1.00 82.94 74 PRO A O 1
ATOM 562 N N . ALA A 1 75 ? 0.557 40.664 13.723 1.00 83.31 75 ALA A N 1
ATOM 563 C CA . ALA A 1 75 ? -0.224 40.644 12.490 1.00 83.31 75 ALA A CA 1
ATOM 564 C C . ALA A 1 75 ? -1.552 39.899 12.676 1.00 83.31 75 ALA A C 1
ATOM 566 O O . ALA A 1 75 ? -2.578 40.352 12.171 1.00 83.31 75 ALA A O 1
ATOM 567 N N . PHE A 1 76 ? -1.553 38.797 13.435 1.00 86.94 76 PHE A N 1
ATOM 568 C CA . PHE A 1 76 ? -2.780 38.073 13.771 1.00 86.94 76 PHE A CA 1
ATOM 569 C C . PHE A 1 76 ? -3.695 38.908 14.673 1.00 86.94 76 PHE A C 1
ATOM 571 O O . PHE A 1 76 ? -4.889 38.993 14.405 1.00 86.94 76 PHE A O 1
ATOM 578 N N . ARG A 1 77 ? -3.150 39.575 15.701 1.00 85.88 77 ARG A N 1
ATOM 579 C CA . ARG A 1 77 ? -3.934 40.448 16.597 1.00 85.88 77 ARG A CA 1
ATOM 580 C C . ARG A 1 77 ? -4.593 41.602 15.854 1.00 85.88 77 ARG A C 1
ATOM 582 O O . ARG A 1 77 ? -5.759 41.895 16.101 1.00 85.88 77 ARG A O 1
ATOM 589 N N . GLU A 1 78 ? -3.859 42.236 14.946 1.00 86.69 78 GLU A N 1
ATOM 590 C CA . GLU A 1 78 ? -4.395 43.328 14.140 1.00 86.69 78 GLU A CA 1
ATOM 591 C C . GLU A 1 78 ? -5.455 42.833 13.151 1.00 86.69 78 GLU A C 1
ATOM 593 O O . GLU A 1 78 ? -6.514 43.441 13.031 1.00 86.69 78 GLU A O 1
ATOM 598 N N . PHE A 1 79 ? -5.223 41.688 12.501 1.00 89.44 79 PHE A N 1
ATOM 599 C CA . PHE A 1 79 ? -6.235 41.045 11.666 1.00 89.44 79 PHE A CA 1
ATOM 600 C C . PHE A 1 79 ? -7.509 40.737 12.460 1.00 89.44 79 PHE A C 1
ATOM 602 O O . PHE A 1 79 ? -8.598 41.094 12.016 1.00 89.44 79 PHE A O 1
ATOM 609 N N . PHE A 1 80 ? -7.370 40.133 13.644 1.00 89.50 80 PHE A N 1
ATOM 610 C CA . PHE A 1 80 ? -8.484 39.796 14.529 1.00 89.50 80 PHE A CA 1
ATOM 611 C C . PHE A 1 80 ? -9.281 41.053 14.910 1.00 89.50 80 PHE A C 1
ATOM 613 O O . PHE A 1 80 ? -10.490 41.092 14.708 1.00 89.50 80 PHE A O 1
AT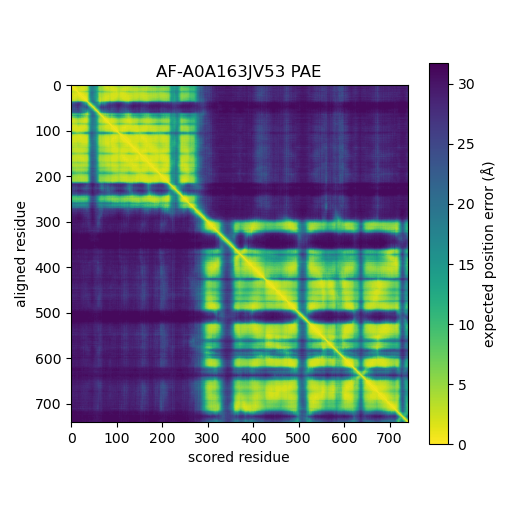OM 620 N N . ARG A 1 81 ? -8.597 42.129 15.332 1.00 88.69 81 ARG A N 1
ATOM 621 C CA . ARG A 1 81 ? -9.213 43.436 15.634 1.00 88.69 81 ARG A CA 1
ATOM 622 C C . ARG A 1 81 ? -10.001 43.997 14.448 1.00 88.69 81 ARG A C 1
ATOM 624 O O . ARG A 1 81 ? -11.088 44.537 14.631 1.00 88.69 81 ARG A O 1
ATOM 631 N N . LEU A 1 82 ? -9.452 43.897 13.236 1.00 88.88 82 LEU A N 1
ATOM 632 C CA . LEU A 1 82 ? -10.115 44.375 12.021 1.00 88.88 82 LEU A CA 1
ATOM 633 C C . LEU A 1 82 ? -11.342 43.530 11.651 1.00 88.88 82 LEU A C 1
ATOM 635 O O . LEU A 1 82 ? -12.282 44.074 11.081 1.00 88.88 82 LEU A O 1
ATOM 639 N N . GLN A 1 83 ? -11.354 42.231 11.972 1.00 90.00 83 GLN A N 1
ATOM 640 C CA . GLN A 1 83 ? -12.509 41.362 11.712 1.00 90.00 83 GLN A CA 1
ATOM 641 C C . GLN A 1 83 ? -13.686 41.623 12.658 1.00 90.00 83 GLN A C 1
ATOM 643 O O . GLN A 1 83 ? -14.833 41.476 12.234 1.00 90.00 83 GLN A O 1
ATOM 648 N N . ASP A 1 84 ? -13.421 42.055 13.893 1.00 85.62 84 ASP A N 1
ATOM 649 C CA . ASP A 1 84 ? -14.464 42.488 14.835 1.00 85.62 84 ASP A CA 1
ATOM 650 C C . ASP A 1 84 ? -15.152 43.797 14.391 1.00 85.62 84 ASP A C 1
ATOM 652 O O . ASP A 1 84 ? -16.294 44.070 14.764 1.00 85.62 84 ASP A O 1
ATOM 656 N N . GLY A 1 85 ? -14.478 44.615 13.575 1.00 84.44 85 GLY A N 1
ATOM 657 C CA . GLY A 1 85 ? -15.037 45.838 13.003 1.00 84.44 85 GLY A CA 1
ATOM 658 C C . GLY A 1 85 ? -15.888 45.581 11.756 1.00 84.44 85 GLY A C 1
ATOM 659 O O . GLY A 1 85 ? -15.555 44.747 10.922 1.00 84.44 85 GLY A O 1
ATOM 660 N N . PHE A 1 86 ? -16.961 46.354 11.570 1.00 80.38 86 PHE A N 1
ATOM 661 C CA . PHE A 1 86 ? -17.828 46.240 10.386 1.00 80.38 86 PHE A CA 1
ATOM 662 C C . PHE A 1 86 ? -17.118 46.629 9.077 1.00 80.38 86 PHE A C 1
ATOM 664 O O . PHE A 1 86 ? -17.291 45.971 8.053 1.00 80.38 86 PHE A O 1
ATOM 671 N N . GLU A 1 87 ? -16.301 47.685 9.102 1.00 83.44 87 GLU A N 1
ATOM 672 C CA . GLU A 1 87 ? -15.666 48.245 7.899 1.00 83.44 87 GLU A CA 1
ATOM 673 C C . GLU A 1 87 ? -14.683 47.271 7.234 1.00 83.44 87 GLU A C 1
ATOM 675 O O . GLU A 1 87 ? -14.639 47.172 6.005 1.00 83.44 87 GLU A O 1
ATOM 680 N N . TRP A 1 88 ? -13.929 46.526 8.049 1.00 87.12 88 TRP A N 1
ATOM 681 C CA . TRP A 1 88 ? -12.814 45.679 7.617 1.00 87.12 88 TRP A CA 1
ATOM 682 C C . TRP A 1 88 ? -13.087 44.174 7.757 1.00 87.12 88 TRP A C 1
ATOM 684 O O . TRP A 1 88 ? -12.167 43.359 7.615 1.00 87.12 88 TRP A O 1
ATOM 694 N N . ASN A 1 89 ? -14.349 43.788 7.975 1.00 91.00 89 ASN A N 1
ATOM 695 C CA . ASN A 1 89 ? -14.759 42.390 8.054 1.00 91.00 89 ASN A CA 1
ATOM 696 C C . ASN A 1 89 ? -14.668 41.718 6.674 1.00 91.00 89 ASN A C 1
ATOM 698 O O . ASN A 1 89 ? -15.540 41.856 5.814 1.00 91.00 89 ASN A O 1
ATOM 702 N N . VAL A 1 90 ? -13.602 40.949 6.470 1.00 93.50 90 VAL A N 1
ATOM 703 C CA . VAL A 1 90 ? -13.316 40.260 5.209 1.00 93.50 90 VAL A CA 1
ATOM 704 C C . VAL A 1 90 ? -14.321 39.138 4.968 1.00 93.50 90 VAL A C 1
ATOM 706 O O . VAL A 1 90 ? -14.680 38.886 3.823 1.00 93.50 90 VAL A O 1
ATOM 709 N N . THR A 1 91 ? -14.814 38.491 6.031 1.00 93.88 91 THR A N 1
ATOM 710 C CA . THR A 1 91 ? -15.758 37.363 5.915 1.00 93.88 91 THR A CA 1
ATOM 711 C C . THR A 1 91 ? -17.034 37.800 5.197 1.00 93.88 91 THR A C 1
ATOM 713 O O . THR A 1 91 ? -17.438 37.170 4.224 1.00 93.88 91 THR A O 1
ATOM 716 N N . THR A 1 92 ? -17.612 38.924 5.624 1.00 93.19 92 THR A N 1
ATOM 717 C CA . THR A 1 92 ? -18.827 39.495 5.026 1.00 93.19 92 THR A CA 1
ATOM 718 C C . THR A 1 92 ? -18.579 39.871 3.567 1.00 93.19 92 THR A C 1
ATOM 720 O O . THR A 1 92 ? -19.328 39.472 2.684 1.00 93.19 92 THR A O 1
ATOM 723 N N . ARG A 1 93 ? -17.453 40.537 3.275 1.00 94.19 93 ARG A N 1
ATOM 724 C CA . ARG A 1 93 ? -17.111 40.953 1.904 1.00 94.19 93 ARG A CA 1
ATOM 725 C C . ARG A 1 93 ? -16.877 39.786 0.947 1.00 94.19 93 ARG A C 1
ATOM 727 O O . ARG A 1 93 ? -17.203 39.893 -0.235 1.00 94.19 93 ARG A O 1
ATOM 734 N N . VAL A 1 94 ? -16.303 38.685 1.432 1.00 95.19 94 VAL A N 1
ATOM 735 C CA . VAL A 1 94 ? -16.123 37.461 0.638 1.00 95.19 94 VAL A CA 1
ATOM 736 C C . VAL A 1 94 ? -17.461 36.747 0.432 1.00 95.19 94 VAL A C 1
ATOM 738 O O . VAL A 1 94 ? -17.703 36.273 -0.674 1.00 95.19 94 VAL A O 1
ATOM 741 N N . ALA A 1 95 ? -18.351 36.726 1.429 1.00 93.75 95 ALA A N 1
ATOM 742 C CA . ALA A 1 95 ? -19.698 36.174 1.277 1.00 93.75 95 ALA A CA 1
ATOM 743 C C . ALA A 1 95 ? -20.532 36.961 0.243 1.00 93.75 95 ALA A C 1
ATOM 745 O O . ALA A 1 95 ? -21.075 36.359 -0.679 1.00 93.75 95 ALA A O 1
ATOM 746 N N . ASP A 1 96 ? -20.520 38.297 0.295 1.00 92.94 96 ASP A N 1
ATOM 747 C CA . ASP A 1 96 ? -21.194 39.156 -0.698 1.00 92.94 96 ASP A CA 1
ATOM 748 C C . ASP A 1 96 ? -20.573 39.020 -2.109 1.00 92.94 96 ASP A C 1
ATOM 750 O O . ASP A 1 96 ? -21.195 39.290 -3.141 1.00 92.94 96 ASP A O 1
ATOM 754 N N . CYS A 1 97 ? -19.287 38.661 -2.187 1.00 94.00 97 CYS A N 1
ATOM 755 C CA . CYS A 1 97 ? -18.634 38.317 -3.450 1.00 94.00 97 CYS A CA 1
ATOM 756 C C . CYS A 1 97 ? -19.134 36.971 -3.981 1.00 94.00 97 CYS A C 1
ATOM 758 O O . CYS A 1 97 ? -19.416 36.862 -5.171 1.00 94.00 97 CYS A O 1
ATOM 760 N N . LEU A 1 98 ? -19.271 35.970 -3.112 1.00 94.06 98 LEU A N 1
ATOM 761 C CA . LEU A 1 98 ? -19.754 34.635 -3.455 1.00 94.06 98 LEU A CA 1
ATOM 762 C C . LEU A 1 98 ? -21.199 34.664 -3.978 1.00 94.06 98 LEU A C 1
ATOM 764 O O . LEU A 1 98 ? -21.468 34.076 -5.021 1.00 94.06 98 LEU A O 1
ATOM 768 N N . GLU A 1 99 ? -22.084 35.428 -3.332 1.00 92.81 99 GLU A N 1
ATOM 769 C CA . GLU A 1 99 ? -23.465 35.652 -3.790 1.00 92.81 99 GLU A CA 1
ATOM 770 C C . GLU A 1 99 ? -23.512 36.241 -5.210 1.00 92.81 99 GLU A C 1
ATOM 772 O O . GLU A 1 99 ? -24.242 35.771 -6.082 1.00 92.81 99 GLU A O 1
ATOM 777 N N . ARG A 1 100 ? -22.666 37.240 -5.496 1.00 91.81 100 ARG A N 1
ATOM 778 C CA . ARG A 1 100 ? -22.581 37.827 -6.842 1.00 91.81 100 ARG A CA 1
ATOM 779 C C . ARG A 1 100 ? -22.042 36.845 -7.879 1.00 91.81 100 ARG A C 1
ATOM 781 O O . ARG A 1 100 ? -22.519 36.864 -9.009 1.00 91.81 100 ARG A O 1
ATOM 788 N N . LEU A 1 101 ? -21.067 36.008 -7.518 1.00 91.69 101 LEU A N 1
ATOM 789 C CA . LEU A 1 101 ? -20.508 34.996 -8.422 1.00 91.69 101 LEU A CA 1
ATOM 790 C C . LEU A 1 101 ? -21.539 33.910 -8.764 1.00 91.69 101 LEU A C 1
ATOM 792 O O . LEU A 1 101 ? -21.582 33.481 -9.918 1.00 91.69 101 LEU A O 1
ATOM 796 N N . LEU A 1 102 ? -22.406 33.530 -7.818 1.00 88.06 102 LEU A N 1
ATOM 797 C CA . LEU A 1 102 ? -23.539 32.627 -8.067 1.00 88.06 102 LEU A CA 1
ATOM 798 C C . LEU A 1 102 ? -24.492 33.183 -9.139 1.00 88.06 102 LEU A C 1
ATOM 800 O O . LEU A 1 102 ? -24.899 32.460 -10.045 1.00 88.06 102 LEU A O 1
ATOM 804 N N . GLY A 1 103 ? -24.770 34.489 -9.110 1.00 84.38 103 GLY A N 1
ATOM 805 C CA . GLY A 1 103 ? -25.627 35.150 -10.102 1.00 84.38 103 GLY A CA 1
ATOM 806 C C . GLY A 1 103 ? -25.019 35.312 -11.506 1.00 84.38 103 GLY A C 1
ATOM 807 O O . GLY A 1 103 ? -25.734 35.677 -12.438 1.00 84.38 103 GLY A O 1
ATOM 808 N N . MET A 1 104 ? -23.715 35.066 -11.692 1.00 82.38 104 MET A N 1
ATOM 809 C CA . MET A 1 104 ? -23.009 35.279 -12.972 1.00 82.38 104 MET A CA 1
ATOM 810 C C . MET A 1 104 ? -23.035 34.061 -13.922 1.00 82.38 104 MET A C 1
ATOM 812 O O . MET A 1 104 ? -22.514 34.158 -15.035 1.00 82.38 104 MET A O 1
ATOM 816 N N . GLY A 1 105 ? -23.670 32.951 -13.522 1.00 70.75 105 GLY A N 1
ATOM 817 C CA . GLY A 1 105 ? -23.780 31.709 -14.301 1.00 70.75 105 GLY A CA 1
ATOM 818 C C . GLY A 1 105 ? -22.491 30.873 -14.313 1.00 70.75 105 GLY A C 1
ATOM 819 O O . GLY A 1 105 ? -21.389 31.397 -14.135 1.00 70.75 105 GLY A O 1
ATOM 820 N N . SER A 1 106 ? -22.602 29.556 -14.517 1.00 71.94 106 SER A N 1
ATOM 821 C CA . SER A 1 106 ? -21.430 28.668 -14.505 1.00 71.94 106 SER A CA 1
ATOM 822 C C . SER A 1 106 ? -20.609 28.817 -15.789 1.00 71.94 106 SER A C 1
ATOM 824 O O . SER A 1 106 ? -21.073 28.591 -16.907 1.00 71.94 106 SER A O 1
ATOM 826 N N . ASN A 1 107 ? -19.356 29.226 -15.620 1.00 77.25 107 ASN A N 1
ATOM 827 C CA . ASN A 1 107 ? -18.322 29.149 -16.636 1.00 77.25 107 ASN A CA 1
ATOM 828 C C . ASN A 1 107 ? -17.027 28.733 -15.932 1.00 77.25 107 ASN A C 1
ATOM 830 O O . ASN A 1 107 ? -16.808 29.098 -14.778 1.00 77.25 107 ASN A O 1
ATOM 834 N N . GLY A 1 108 ? -16.132 28.016 -16.617 1.00 78.25 108 GLY A N 1
ATOM 835 C CA . GLY A 1 108 ? -14.950 27.445 -15.955 1.00 78.25 108 GLY A CA 1
ATOM 836 C C . GLY A 1 108 ? -14.031 28.474 -15.271 1.00 78.25 108 GLY A C 1
ATOM 837 O O . GLY A 1 108 ? -13.243 28.115 -14.402 1.00 78.25 108 GLY A O 1
ATOM 838 N N . GLN A 1 109 ? -14.114 29.765 -15.622 1.00 84.19 109 GLN A N 1
ATOM 839 C CA . GLN A 1 109 ? -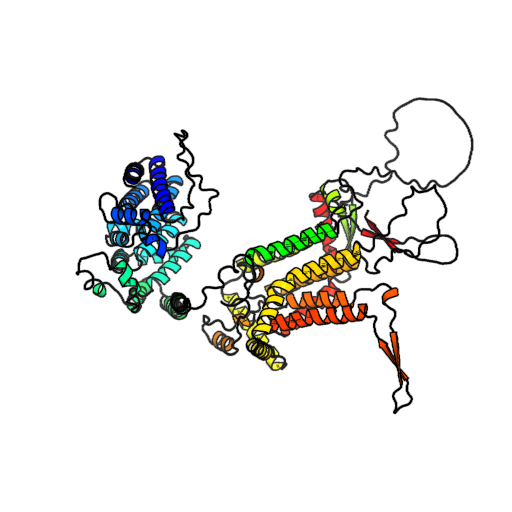13.396 30.823 -14.903 1.00 84.19 109 GLN A CA 1
ATOM 840 C C . GLN A 1 109 ? -14.124 31.281 -13.633 1.00 84.19 109 GLN A C 1
ATOM 842 O O . GLN A 1 109 ? -13.449 31.575 -12.648 1.00 84.19 109 GLN A O 1
ATOM 847 N N . ASN A 1 110 ? -15.456 31.350 -13.653 1.00 90.12 110 ASN A N 1
ATOM 848 C CA . ASN A 1 110 ? -16.310 31.691 -12.521 1.00 90.12 110 ASN A CA 1
ATOM 849 C C . ASN A 1 110 ? -16.251 30.593 -11.456 1.00 90.12 110 ASN A C 1
ATOM 851 O O . ASN A 1 110 ? -16.036 30.895 -10.287 1.00 90.12 110 ASN A O 1
ATOM 855 N N . ASP A 1 111 ? -16.276 29.323 -11.869 1.00 90.88 111 ASP A N 1
ATOM 856 C CA . ASP A 1 111 ? -16.171 28.180 -10.954 1.00 90.88 111 ASP A CA 1
ATOM 857 C C . ASP A 1 111 ? -14.866 28.233 -10.138 1.00 90.88 111 ASP A C 1
ATOM 859 O O . ASP A 1 111 ? -14.849 28.019 -8.926 1.00 90.88 111 ASP A O 1
ATOM 863 N N . MET A 1 112 ? -13.759 28.627 -10.778 1.00 90.94 112 MET A N 1
ATOM 864 C CA . MET A 1 112 ? -12.473 28.828 -10.101 1.00 90.94 112 MET A CA 1
ATOM 865 C C . MET A 1 112 ? -12.486 30.008 -9.118 1.00 90.94 112 MET A C 1
ATOM 867 O O . MET A 1 112 ? -11.768 29.976 -8.117 1.00 90.94 112 MET A O 1
ATOM 871 N N . LEU A 1 113 ? -13.270 31.058 -9.385 1.00 93.19 113 LEU A N 1
ATOM 872 C CA . LEU A 1 113 ? -13.440 32.185 -8.461 1.00 93.19 113 LEU A CA 1
ATOM 873 C C . LEU A 1 113 ? -14.315 31.804 -7.265 1.00 93.19 113 LEU A C 1
ATOM 875 O O . LEU A 1 113 ? -14.002 32.209 -6.145 1.00 93.19 113 LEU A O 1
ATOM 879 N N . ILE A 1 114 ? -15.357 31.002 -7.487 1.00 94.38 114 ILE A N 1
ATOM 880 C CA . ILE A 1 114 ? -16.203 30.433 -6.431 1.00 94.38 114 ILE A CA 1
ATOM 881 C C . ILE A 1 114 ? -15.348 29.563 -5.504 1.00 94.38 114 ILE A C 1
ATOM 883 O O . ILE A 1 114 ? -15.329 29.795 -4.297 1.00 94.38 114 ILE A O 1
ATOM 887 N N . LEU A 1 115 ? -14.547 28.646 -6.057 1.00 94.19 115 LEU A N 1
ATOM 888 C CA . LEU A 1 115 ? -13.628 27.805 -5.280 1.00 94.19 115 LEU A CA 1
ATOM 889 C C . LEU A 1 115 ? -12.616 28.623 -4.464 1.00 94.19 115 LEU A C 1
ATOM 891 O O . LEU A 1 115 ? -12.419 28.358 -3.278 1.00 94.19 115 LEU A O 1
ATOM 895 N N . ALA A 1 116 ? -12.000 29.645 -5.068 1.00 94.12 116 ALA A N 1
ATOM 896 C CA . ALA A 1 116 ? -11.070 30.528 -4.362 1.00 94.12 116 ALA A CA 1
ATOM 897 C C . ALA A 1 116 ? -11.761 31.317 -3.233 1.00 94.12 116 ALA A C 1
ATOM 899 O O . ALA A 1 116 ? -11.201 31.473 -2.147 1.00 94.12 116 ALA A O 1
ATOM 900 N N . SER A 1 117 ? -12.992 31.778 -3.468 1.00 96.00 117 SER A N 1
ATOM 901 C CA . SER A 1 117 ? -13.804 32.474 -2.463 1.00 96.00 117 SER A CA 1
ATOM 902 C C . SER A 1 117 ? -14.157 31.551 -1.298 1.00 96.00 117 SER A C 1
ATOM 904 O O . SER A 1 117 ? -13.966 31.938 -0.149 1.00 96.00 117 SER A O 1
ATOM 906 N N . LEU A 1 118 ? -14.583 30.315 -1.576 1.00 96.25 118 LEU A N 1
ATOM 907 C CA . LEU A 1 118 ? -14.894 29.305 -0.562 1.00 96.25 118 LEU A CA 1
ATOM 908 C C . LEU A 1 118 ? -13.667 28.902 0.265 1.00 96.25 118 LEU A C 1
ATOM 910 O O . LEU A 1 118 ? -13.764 28.779 1.483 1.00 96.25 118 LEU A O 1
ATOM 914 N N . SER A 1 119 ? -12.501 28.738 -0.366 1.00 94.81 119 SER A N 1
ATOM 915 C CA . SER A 1 119 ? -11.241 28.451 0.337 1.00 94.81 119 SER A CA 1
ATOM 916 C C . SER A 1 119 ? -10.845 29.589 1.283 1.00 94.81 119 SER A C 1
ATOM 918 O O . SER A 1 119 ? -10.531 29.357 2.452 1.00 94.81 119 SER A O 1
ATOM 920 N N . ASN A 1 120 ? -10.916 30.837 0.808 1.00 95.00 120 ASN A N 1
ATOM 921 C CA . ASN A 1 120 ? -10.662 32.009 1.645 1.00 95.00 120 ASN A CA 1
ATOM 922 C C . ASN A 1 120 ? -11.674 32.105 2.791 1.00 95.00 120 ASN A C 1
ATOM 924 O O . ASN A 1 120 ? -11.282 32.324 3.935 1.00 95.00 120 ASN A O 1
ATOM 928 N N . LEU A 1 121 ? -12.961 31.898 2.504 1.00 95.81 121 LEU A N 1
ATOM 929 C CA . LEU A 1 121 ? -14.033 31.922 3.494 1.00 95.81 121 LEU A CA 1
ATOM 930 C C . LEU A 1 121 ? -13.813 30.869 4.586 1.00 95.81 121 LEU A C 1
ATOM 932 O O . LEU A 1 121 ? -13.890 31.196 5.767 1.00 95.81 121 LEU A O 1
ATOM 936 N N . GLN A 1 122 ? -13.439 29.642 4.217 1.00 94.25 122 GLN A N 1
ATOM 937 C CA . GLN A 1 122 ? -13.085 28.599 5.179 1.00 94.25 122 GLN A CA 1
ATOM 938 C C . GLN A 1 122 ? -11.945 29.040 6.108 1.00 94.25 122 GLN A C 1
ATOM 940 O O . GLN A 1 122 ? -12.062 28.942 7.331 1.00 94.25 122 GLN A O 1
ATOM 945 N N . GLY A 1 123 ? -10.849 29.552 5.536 1.00 89.94 123 GLY A N 1
ATOM 946 C CA . GLY A 1 123 ? -9.693 30.025 6.299 1.00 89.94 123 GLY A CA 1
ATOM 947 C C . GLY A 1 123 ? -10.050 31.163 7.258 1.00 89.94 123 GLY A C 1
ATOM 948 O O . GLY A 1 123 ? -9.634 31.149 8.416 1.00 89.94 123 GLY A O 1
ATOM 949 N N . LEU A 1 124 ? -10.884 32.106 6.810 1.00 92.81 124 LEU A N 1
ATOM 950 C CA . LEU A 1 124 ? -11.388 33.210 7.629 1.00 92.81 124 LEU A CA 1
ATOM 951 C C . LEU A 1 124 ? -12.211 32.706 8.824 1.00 92.81 124 LEU A C 1
ATOM 953 O O . LEU A 1 124 ? -11.986 33.159 9.944 1.00 92.81 124 LEU A O 1
ATOM 957 N N . LEU A 1 125 ? -13.105 31.732 8.622 1.00 90.69 125 LEU A N 1
ATOM 958 C CA . LEU A 1 125 ? -13.934 31.154 9.692 1.00 90.69 125 LEU A CA 1
ATOM 959 C C . LEU A 1 125 ? -13.145 30.300 10.697 1.00 90.69 125 LEU A C 1
ATOM 961 O O . LEU A 1 125 ? -13.575 30.121 11.844 1.00 90.69 125 LEU A O 1
ATOM 965 N N . LEU A 1 126 ? -11.999 29.756 10.284 1.00 88.75 126 LEU A N 1
ATOM 966 C CA . LEU A 1 126 ? -11.078 29.049 11.174 1.00 88.75 126 LEU A CA 1
ATOM 967 C C . LEU A 1 126 ? -10.227 30.019 12.000 1.00 88.75 126 LEU A C 1
ATOM 969 O O . LEU A 1 126 ? -10.066 29.800 13.199 1.00 88.75 126 LEU A O 1
ATOM 973 N N . LEU A 1 127 ? -9.719 31.092 11.385 1.00 87.81 127 LEU A N 1
ATOM 974 C CA . LEU A 1 127 ? -8.881 32.095 12.054 1.00 87.81 127 LEU A CA 1
ATOM 975 C C . LEU A 1 127 ? -9.682 33.042 12.955 1.00 87.81 127 LEU A C 1
ATOM 977 O O . LEU A 1 127 ? -9.171 33.478 13.986 1.00 87.81 127 LEU A O 1
ATOM 981 N N . HIS A 1 128 ? -10.927 33.343 12.585 1.00 89.56 128 HIS A N 1
ATOM 982 C CA . HIS A 1 128 ? -11.818 34.236 13.317 1.00 89.56 128 HIS A CA 1
ATOM 983 C C . HIS A 1 128 ? -13.160 33.545 13.636 1.00 89.56 128 HIS A C 1
ATOM 985 O O . HIS A 1 128 ? -14.157 33.761 12.942 1.00 89.56 128 HIS A O 1
ATOM 991 N N . PRO A 1 129 ? -13.229 32.711 14.696 1.00 86.69 129 PRO A N 1
ATOM 992 C CA . PRO A 1 129 ? -14.458 32.020 15.093 1.00 86.69 129 PRO A CA 1
ATOM 993 C C . PRO A 1 129 ? -15.707 32.908 15.270 1.00 86.69 129 PRO A C 1
ATOM 995 O O . PRO A 1 129 ? -16.783 32.443 14.887 1.00 86.69 129 PRO A O 1
ATOM 998 N N . PRO A 1 130 ? -15.627 34.166 15.769 1.00 89.19 130 PRO A N 1
ATOM 999 C CA . PRO A 1 130 ? -16.805 35.034 15.872 1.00 89.19 130 PRO A CA 1
ATOM 1000 C C . PRO A 1 130 ? -17.495 35.302 14.527 1.00 89.19 130 PRO A C 1
ATOM 1002 O O . PRO A 1 130 ? -18.715 35.454 14.485 1.00 89.19 130 PRO A O 1
ATOM 1005 N N . SER A 1 131 ? -16.757 35.266 13.408 1.00 90.62 131 SER A N 1
ATOM 1006 C CA . SER A 1 131 ? -17.333 35.431 12.064 1.00 90.62 131 SER A CA 1
ATOM 1007 C C . SER A 1 131 ? -18.343 34.344 11.690 1.00 90.62 131 SER A C 1
ATOM 1009 O O . SER A 1 131 ? -19.164 34.567 10.803 1.00 90.62 131 SER A O 1
ATOM 1011 N N . ARG A 1 132 ? -18.333 33.178 12.353 1.00 91.81 132 ARG A N 1
ATOM 1012 C CA . ARG A 1 132 ? -19.299 32.098 12.079 1.00 91.81 132 ARG A CA 1
ATOM 1013 C C . ARG A 1 132 ? -20.735 32.525 12.354 1.00 91.81 132 ARG A C 1
ATOM 1015 O O . ARG A 1 132 ? -21.634 32.037 11.683 1.00 91.81 132 ARG A O 1
ATOM 1022 N N . ILE A 1 133 ? -20.957 33.471 13.270 1.00 89.56 133 ILE A N 1
ATOM 1023 C CA . ILE A 1 133 ? -22.292 33.989 13.621 1.00 89.56 133 ILE A CA 1
ATOM 1024 C C . ILE A 1 133 ? -23.017 34.576 12.395 1.00 89.56 133 ILE A C 1
ATOM 1026 O O . ILE A 1 133 ? -24.245 34.605 12.363 1.00 89.56 133 ILE A O 1
ATOM 1030 N N . LEU A 1 134 ? -22.278 34.983 11.353 1.00 90.81 134 LEU A N 1
ATOM 1031 C CA . LEU A 1 134 ? -22.839 35.448 10.083 1.00 90.81 134 LEU A CA 1
ATOM 1032 C C . LEU A 1 134 ? -23.826 34.438 9.468 1.00 90.81 134 LEU A C 1
ATOM 1034 O O . LEU A 1 134 ? -24.882 34.833 8.978 1.00 90.81 134 LEU A O 1
ATOM 1038 N N . PHE A 1 135 ? -23.517 33.142 9.571 1.00 94.25 135 PHE A N 1
ATOM 1039 C CA . PHE A 1 135 ? -24.336 32.039 9.055 1.00 94.25 135 PHE A CA 1
ATOM 1040 C C . PHE A 1 135 ? -25.536 31.694 9.948 1.00 94.25 135 PHE A C 1
ATOM 1042 O O . PHE A 1 135 ? -26.330 30.824 9.610 1.00 94.25 135 PHE A O 1
ATOM 1049 N N . GLY A 1 136 ? -25.721 32.409 11.060 1.00 90.81 136 GLY A N 1
ATOM 1050 C CA . GLY A 1 136 ? -26.961 32.391 11.836 1.00 90.81 136 GLY A CA 1
ATOM 1051 C C . GLY A 1 136 ? -28.079 33.225 11.200 1.00 90.81 136 GLY A C 1
ATOM 1052 O O . GLY A 1 136 ? -29.149 33.358 11.788 1.00 90.81 136 GLY A O 1
ATOM 1053 N N . ARG A 1 137 ? -27.831 33.827 10.030 1.00 92.69 137 ARG A N 1
ATOM 1054 C CA . ARG A 1 137 ? -28.824 34.528 9.211 1.00 92.69 137 ARG A CA 1
ATOM 1055 C C . ARG A 1 137 ? -29.139 33.687 7.979 1.00 92.69 137 ARG A C 1
ATOM 1057 O O . ARG A 1 137 ? -28.217 33.256 7.287 1.00 92.69 137 ARG A O 1
ATOM 1064 N N . GLU A 1 138 ? -30.424 33.535 7.675 1.00 93.69 138 GLU A N 1
ATOM 1065 C CA . GLU A 1 138 ? -30.911 32.717 6.554 1.00 93.69 138 GLU A CA 1
ATOM 1066 C C . GLU A 1 138 ? -30.274 33.121 5.217 1.00 93.69 138 GLU A C 1
ATOM 1068 O O . GLU A 1 138 ? -29.832 32.255 4.474 1.00 93.69 138 GLU A O 1
ATOM 1073 N N . VAL A 1 139 ? -30.100 34.425 4.963 1.00 92.00 139 VAL A N 1
ATOM 1074 C CA . VAL A 1 139 ? -29.486 34.949 3.726 1.00 92.00 139 VAL A CA 1
ATOM 1075 C C . VAL A 1 139 ? -28.107 34.334 3.452 1.00 92.00 139 VAL A C 1
ATOM 1077 O O . VAL A 1 139 ? -27.840 33.879 2.346 1.00 92.00 139 VAL A O 1
ATOM 1080 N N . TYR A 1 140 ? -27.232 34.271 4.461 1.00 94.00 140 TYR A N 1
ATOM 1081 C CA . TYR A 1 140 ? -25.873 33.749 4.282 1.00 94.00 140 TYR A CA 1
ATOM 1082 C C . TYR A 1 140 ? -25.815 32.221 4.296 1.00 94.00 140 TYR A C 1
ATOM 1084 O O . TYR A 1 140 ? -24.950 31.639 3.643 1.00 94.00 140 TYR A O 1
ATOM 1092 N N . MET A 1 141 ? -26.723 31.566 5.024 1.00 95.44 141 MET A N 1
ATOM 1093 C CA . MET A 1 141 ? -26.849 30.109 4.975 1.00 95.44 141 MET A CA 1
ATOM 1094 C C . MET A 1 141 ? -27.359 29.650 3.603 1.00 95.44 141 MET A C 1
ATOM 1096 O O . MET A 1 141 ? -26.837 28.673 3.069 1.00 95.44 141 MET A O 1
ATOM 1100 N N . ASN A 1 142 ? -28.287 30.398 2.993 1.00 94.88 142 ASN A N 1
ATOM 1101 C CA . ASN A 1 142 ? -28.804 30.096 1.660 1.00 94.88 142 ASN A CA 1
ATOM 1102 C C . ASN A 1 142 ? -27.691 30.037 0.617 1.00 94.88 142 ASN A C 1
ATOM 1104 O O . ASN A 1 142 ? -27.650 29.097 -0.159 1.00 94.88 142 ASN A O 1
ATOM 1108 N N . ILE A 1 143 ? -26.730 30.967 0.665 1.00 94.75 143 ILE A N 1
ATOM 1109 C CA . ILE A 1 143 ? -25.577 30.971 -0.252 1.00 94.75 143 ILE A CA 1
ATOM 1110 C C . ILE A 1 143 ? -24.832 29.627 -0.211 1.00 94.75 143 ILE A C 1
ATOM 1112 O O . ILE A 1 143 ? -24.431 29.113 -1.253 1.00 94.75 143 ILE A O 1
ATOM 1116 N N . LEU A 1 144 ? -24.633 29.045 0.980 1.00 94.94 144 LEU A N 1
ATOM 1117 C CA . LEU A 1 144 ? -23.967 27.745 1.109 1.00 94.94 144 LEU A CA 1
ATOM 1118 C C . LEU A 1 144 ? -24.834 26.597 0.591 1.00 94.94 144 LEU A C 1
ATOM 1120 O O . LEU A 1 144 ? -24.283 25.670 0.006 1.00 94.94 144 LEU A O 1
ATOM 1124 N N . LEU A 1 145 ? -26.152 26.654 0.798 1.00 95.00 145 LEU A N 1
ATOM 1125 C CA . LEU A 1 145 ? -27.090 25.635 0.321 1.00 95.00 145 LEU A CA 1
ATOM 1126 C C . LEU A 1 145 ? -27.271 25.684 -1.205 1.00 95.00 145 LEU A C 1
ATOM 1128 O O . LEU A 1 145 ? -27.248 24.634 -1.838 1.00 95.00 145 LEU A O 1
ATOM 1132 N N . ASP A 1 146 ? -27.340 26.871 -1.808 1.00 93.81 146 ASP A N 1
ATOM 1133 C CA . ASP A 1 146 ? -27.438 27.058 -3.264 1.00 93.81 146 ASP A CA 1
ATOM 1134 C C . ASP A 1 146 ? -26.198 26.503 -3.989 1.00 93.81 146 ASP A C 1
ATOM 1136 O O . ASP A 1 146 ? -26.279 25.961 -5.091 1.00 93.81 146 ASP A O 1
ATOM 1140 N N . LEU A 1 147 ? -25.021 26.570 -3.355 1.00 93.69 147 LEU A N 1
ATOM 1141 C CA . LEU A 1 147 ? -23.786 25.987 -3.892 1.00 93.69 147 LEU A CA 1
ATOM 1142 C C . LEU A 1 147 ? -23.760 24.450 -3.864 1.00 93.69 147 LEU A C 1
ATOM 1144 O O . LEU A 1 147 ? -22.862 23.853 -4.464 1.00 93.69 147 LEU A O 1
ATOM 1148 N N . LEU A 1 148 ? -24.699 23.813 -3.159 1.00 93.56 148 LEU A N 1
ATOM 1149 C CA . LEU A 1 148 ? -24.858 22.358 -3.116 1.00 93.56 148 LEU A CA 1
ATOM 1150 C C . LEU A 1 148 ? -25.777 21.827 -4.219 1.00 93.56 148 LEU A C 1
ATOM 1152 O O . LEU A 1 148 ? -25.952 20.618 -4.304 1.00 93.56 148 LEU A O 1
ATOM 1156 N N . ASP A 1 149 ? -26.331 22.693 -5.068 1.00 89.50 149 ASP A N 1
ATOM 1157 C CA . ASP A 1 149 ? -27.162 22.277 -6.199 1.00 89.50 149 ASP A CA 1
ATOM 1158 C C . ASP A 1 149 ? -26.414 21.257 -7.104 1.00 89.50 149 ASP A C 1
ATOM 1160 O O . ASP A 1 149 ? -25.238 21.492 -7.433 1.00 89.50 149 ASP A O 1
ATOM 1164 N N . PRO A 1 150 ? -27.054 20.136 -7.514 1.00 82.62 150 PRO A N 1
ATOM 1165 C CA . PRO A 1 150 ? -26.519 19.163 -8.472 1.00 82.62 150 PRO A CA 1
ATOM 1166 C C . PRO A 1 150 ? -25.921 19.758 -9.756 1.00 82.62 150 PRO A C 1
ATOM 1168 O O . PRO A 1 150 ? -24.980 19.184 -10.302 1.00 82.62 150 PRO A O 1
ATOM 1171 N N . TYR A 1 151 ? -26.405 20.916 -10.226 1.00 84.06 151 TYR A N 1
ATOM 1172 C CA . TYR A 1 151 ? -25.866 21.568 -11.429 1.00 84.06 151 TYR A CA 1
ATOM 1173 C C . TYR A 1 151 ? -24.453 22.146 -11.244 1.00 84.06 151 TYR A C 1
ATOM 1175 O O . TYR A 1 151 ? -23.748 22.391 -12.229 1.00 84.06 151 TYR A O 1
ATOM 1183 N N . ASN A 1 152 ? -24.021 22.387 -10.004 1.00 88.56 152 ASN A N 1
ATOM 1184 C CA . ASN A 1 152 ? -22.693 22.920 -9.722 1.00 88.56 152 ASN A CA 1
ATOM 1185 C C . ASN A 1 152 ? -21.619 21.836 -9.836 1.00 88.56 152 ASN A C 1
ATOM 1187 O O . ASN A 1 152 ? -21.847 20.659 -9.566 1.00 88.56 152 ASN A O 1
ATOM 1191 N N . CYS A 1 153 ? -20.392 22.232 -10.192 1.00 88.75 153 CYS A N 1
ATOM 1192 C CA . CYS A 1 153 ? -19.326 21.246 -10.334 1.00 88.75 153 CYS A CA 1
ATOM 1193 C C . CYS A 1 153 ? -19.030 20.528 -8.992 1.00 88.75 153 CYS A C 1
ATOM 1195 O O . CYS A 1 153 ? -19.046 21.163 -7.929 1.00 88.75 153 CYS A O 1
ATOM 1197 N N . PRO A 1 154 ? -18.654 19.233 -9.011 1.00 90.19 154 PRO A N 1
ATOM 1198 C CA . PRO A 1 154 ? -18.426 18.455 -7.787 1.00 90.19 154 PRO A CA 1
ATOM 1199 C C . PRO A 1 154 ? -17.363 19.034 -6.839 1.00 90.19 154 PRO A C 1
ATOM 1201 O O . PRO A 1 154 ? -17.389 18.794 -5.629 1.00 90.19 154 PRO A O 1
ATOM 1204 N N . ALA A 1 155 ? -16.408 19.802 -7.374 1.00 89.94 155 ALA A N 1
ATOM 1205 C CA . ALA A 1 155 ? -15.398 20.489 -6.575 1.00 89.94 155 ALA A CA 1
ATOM 1206 C C . ALA A 1 155 ? -16.007 21.620 -5.731 1.00 89.94 155 ALA A C 1
ATOM 1208 O O . ALA A 1 155 ? -15.629 21.770 -4.569 1.00 89.94 155 ALA A O 1
ATOM 1209 N N . ILE A 1 156 ? -16.956 22.385 -6.292 1.00 93.56 156 ILE A N 1
ATOM 1210 C CA . ILE A 1 156 ? -17.687 23.430 -5.564 1.00 93.56 156 ILE A CA 1
ATOM 1211 C C . ILE A 1 156 ? -18.516 22.778 -4.464 1.00 93.56 156 ILE A C 1
ATOM 1213 O O . ILE A 1 156 ? -18.358 23.160 -3.312 1.00 93.56 156 ILE A O 1
ATOM 1217 N N . GLN A 1 157 ? -19.295 21.740 -4.782 1.00 93.31 157 GLN A N 1
ATOM 1218 C CA . GLN A 1 157 ? -20.099 21.012 -3.793 1.00 93.31 157 GLN A CA 1
ATOM 1219 C C . GLN A 1 157 ? -19.234 20.498 -2.629 1.00 93.31 157 GLN A C 1
ATOM 1221 O O . GLN A 1 157 ? -19.518 20.772 -1.464 1.00 93.31 157 GLN A O 1
ATOM 1226 N N . SER A 1 158 ? -18.114 19.832 -2.934 1.00 92.50 158 SER A N 1
ATOM 1227 C CA . SER A 1 158 ? -17.187 19.304 -1.920 1.00 92.50 158 SER A CA 1
ATOM 1228 C C . SER A 1 158 ? -16.610 20.402 -1.020 1.00 92.50 158 SER A C 1
ATOM 1230 O O . SER A 1 158 ? -16.533 20.233 0.199 1.00 92.50 158 SER A O 1
ATOM 1232 N N . GLN A 1 159 ? -16.199 21.531 -1.606 1.00 94.00 159 GLN A N 1
ATOM 1233 C CA . GLN A 1 159 ? -15.636 22.648 -0.851 1.00 94.00 159 GLN A CA 1
ATOM 1234 C C . GLN A 1 159 ? -16.716 23.377 -0.035 1.00 94.00 159 GLN A C 1
ATOM 1236 O O . GLN A 1 159 ? -16.460 23.751 1.107 1.00 94.00 159 GLN A O 1
ATOM 1241 N N . SER A 1 160 ? -17.926 23.535 -0.571 1.00 96.00 160 SER A N 1
ATOM 1242 C CA . SER A 1 160 ? -19.070 24.132 0.125 1.00 96.00 160 SER A CA 1
ATOM 1243 C C . SER A 1 160 ? -19.480 23.322 1.350 1.00 96.00 160 SER A C 1
ATOM 1245 O O . SER A 1 160 ? -19.678 23.914 2.408 1.00 96.00 160 SER A O 1
ATOM 1247 N N . ILE A 1 161 ? -19.502 21.984 1.264 1.00 94.88 161 ILE A N 1
ATOM 1248 C CA . ILE A 1 161 ? -19.729 21.107 2.430 1.00 94.88 161 ILE A CA 1
ATOM 1249 C C . ILE A 1 161 ? -18.674 21.371 3.511 1.00 94.88 161 ILE A C 1
ATOM 1251 O O . ILE A 1 161 ? -18.995 21.457 4.695 1.00 94.88 161 ILE A O 1
ATOM 1255 N N . LEU A 1 162 ? -17.412 21.558 3.127 1.00 93.00 162 LEU A N 1
ATOM 1256 C CA . LEU A 1 162 ? -16.337 21.829 4.077 1.00 93.00 162 LEU A CA 1
ATOM 1257 C C . LEU A 1 162 ? -16.471 23.218 4.742 1.00 93.00 162 LEU A C 1
ATOM 1259 O O . LEU A 1 162 ? -16.248 23.356 5.953 1.00 93.00 162 LEU A O 1
ATOM 1263 N N . VAL A 1 163 ? -16.872 24.246 3.983 1.00 95.50 163 VAL A N 1
ATOM 1264 C CA . VAL A 1 163 ? -17.216 25.567 4.545 1.00 95.50 163 VAL A CA 1
ATOM 1265 C C . VAL A 1 163 ? -18.419 25.456 5.478 1.00 95.50 163 VAL A C 1
ATOM 1267 O O . VAL A 1 163 ? -18.384 26.033 6.563 1.00 95.50 163 VAL A O 1
ATOM 1270 N N . LEU A 1 164 ? -19.433 24.668 5.113 1.00 95.94 164 LEU A N 1
ATOM 1271 C CA . LEU A 1 164 ? -20.620 24.424 5.925 1.00 95.94 164 LEU A CA 1
ATOM 1272 C C . LEU A 1 164 ? -20.252 23.772 7.265 1.00 95.94 164 LEU A C 1
ATOM 1274 O O . LEU A 1 164 ? -20.609 24.311 8.308 1.00 95.94 164 LEU A O 1
ATOM 1278 N N . VAL A 1 165 ? -19.445 22.703 7.275 1.00 93.56 165 VAL A N 1
ATOM 1279 C CA . VAL A 1 165 ? -18.906 22.117 8.523 1.00 93.56 165 VAL A CA 1
ATOM 1280 C C . VAL A 1 165 ? -18.220 23.189 9.377 1.00 93.56 165 VAL A C 1
ATOM 1282 O O . VAL A 1 165 ? -18.476 23.303 10.576 1.00 93.56 165 VAL A O 1
ATOM 1285 N N . THR A 1 166 ? -17.375 24.018 8.759 1.00 92.12 166 THR A N 1
ATOM 1286 C CA . THR A 1 166 ? -16.645 25.088 9.459 1.00 92.12 166 THR A CA 1
ATOM 1287 C C . THR A 1 166 ? -17.587 26.152 10.037 1.00 92.12 166 THR A C 1
ATOM 1289 O O . THR A 1 166 ? -17.350 26.647 11.140 1.00 92.12 166 THR A O 1
ATOM 1292 N N . ALA A 1 167 ? -18.660 26.493 9.319 1.00 92.69 167 ALA A N 1
ATOM 1293 C CA . ALA A 1 167 ? -19.665 27.461 9.739 1.00 92.69 167 ALA A CA 1
ATOM 1294 C C . ALA A 1 167 ? -20.534 26.940 10.892 1.00 92.69 167 ALA A C 1
ATOM 1296 O O . ALA A 1 167 ? -20.906 27.731 11.752 1.00 92.69 167 ALA A O 1
ATOM 1297 N N . LEU A 1 168 ? -20.820 25.635 10.940 1.00 91.75 168 LEU A N 1
ATOM 1298 C CA . LEU A 1 168 ? -21.617 24.990 11.994 1.00 91.75 168 LEU A CA 1
ATOM 1299 C C . LEU A 1 168 ? -20.792 24.616 13.239 1.00 91.75 168 LEU A C 1
ATOM 1301 O O . LEU A 1 168 ? -21.332 24.388 14.325 1.00 91.75 168 LEU A O 1
ATOM 1305 N N . LEU A 1 169 ? -19.463 24.559 13.113 1.00 87.12 169 LEU A N 1
ATOM 1306 C CA . LEU A 1 169 ? -18.567 24.112 14.175 1.00 87.12 169 LEU A CA 1
ATOM 1307 C C . LEU A 1 169 ? -18.712 24.959 15.449 1.00 87.12 169 LEU A C 1
ATOM 1309 O O . LEU A 1 169 ? -18.413 26.158 15.452 1.00 87.12 169 LEU A O 1
ATOM 1313 N N . ALA A 1 170 ? -19.100 24.298 16.544 1.00 81.12 170 ALA A N 1
ATOM 1314 C CA . ALA A 1 170 ? -19.307 24.885 17.871 1.00 81.12 170 ALA A CA 1
ATOM 1315 C C . ALA A 1 170 ? -20.311 26.060 17.902 1.00 81.12 170 ALA A C 1
ATOM 1317 O O . ALA A 1 170 ? -20.241 26.910 18.789 1.00 81.12 170 ALA A O 1
ATOM 1318 N N . THR A 1 171 ? -21.248 26.117 16.947 1.00 85.75 171 THR A N 1
ATOM 1319 C CA . THR A 1 171 ? -22.271 27.172 16.853 1.00 85.75 171 THR A CA 1
ATOM 1320 C C . THR A 1 171 ? -23.672 26.567 16.666 1.00 85.75 171 THR A C 1
ATOM 1322 O O . THR A 1 171 ? -24.206 26.549 15.559 1.00 85.75 171 THR A O 1
ATOM 1325 N N . PRO A 1 172 ? -24.326 26.100 17.752 1.00 86.94 172 PRO A N 1
ATOM 1326 C CA . PRO A 1 172 ? -25.630 25.428 17.674 1.00 86.94 172 PRO A CA 1
ATOM 1327 C C . PRO A 1 172 ? -26.709 26.256 16.969 1.00 86.94 172 PRO A C 1
ATOM 1329 O O . PRO A 1 172 ? -27.543 25.711 16.257 1.00 86.94 172 PRO A O 1
ATOM 1332 N N . GLN A 1 173 ? -26.670 27.584 17.122 1.00 87.56 173 GLN A N 1
ATOM 1333 C CA . GLN A 1 173 ? -27.590 28.503 16.450 1.00 87.56 173 GLN A CA 1
ATOM 1334 C C . GLN A 1 173 ? -27.542 28.374 14.920 1.00 87.56 173 GLN A C 1
ATOM 1336 O O . GLN A 1 173 ? -28.593 28.347 14.288 1.00 87.56 173 GLN A O 1
ATOM 1341 N N . ASN A 1 174 ? -26.351 28.244 14.332 1.00 92.38 174 ASN A N 1
ATOM 1342 C CA . ASN A 1 174 ? -26.201 28.080 12.887 1.00 92.38 174 ASN A CA 1
ATOM 1343 C C . ASN A 1 174 ? -26.782 26.738 12.432 1.00 92.38 174 ASN A C 1
ATOM 1345 O O . ASN A 1 174 ? -27.447 26.672 11.402 1.00 92.38 174 ASN A O 1
ATOM 1349 N N . THR A 1 175 ? -26.597 25.685 13.236 1.00 91.50 175 THR A N 1
ATOM 1350 C CA . THR A 1 175 ? -27.184 24.364 12.978 1.00 91.50 175 THR A CA 1
ATOM 1351 C C . THR A 1 175 ? -28.710 24.424 12.957 1.00 91.50 175 THR A C 1
ATOM 1353 O O . THR A 1 175 ? -29.327 23.778 12.116 1.00 91.50 175 THR A O 1
ATOM 1356 N N . ARG A 1 176 ? -29.339 25.230 13.827 1.00 91.62 176 ARG A N 1
ATOM 1357 C CA . ARG A 1 176 ? -30.804 25.402 13.822 1.00 91.62 176 ARG A CA 1
ATOM 1358 C C . ARG A 1 176 ? -31.310 26.068 12.547 1.00 91.62 176 ARG A C 1
ATOM 1360 O O . ARG A 1 176 ? -32.300 25.605 11.996 1.00 91.62 176 ARG A O 1
ATOM 1367 N N . ILE A 1 177 ? -30.625 27.107 12.074 1.00 93.62 177 ILE A N 1
ATOM 1368 C CA . ILE A 1 177 ? -30.981 27.783 10.818 1.00 93.62 177 ILE A CA 1
ATOM 1369 C C . ILE A 1 177 ? -30.802 26.835 9.631 1.00 93.62 177 ILE A C 1
ATOM 1371 O O . ILE A 1 177 ? -31.706 26.701 8.817 1.00 93.62 177 ILE A O 1
ATOM 1375 N N . PHE A 1 178 ? -29.684 26.108 9.578 1.00 95.12 178 PHE A N 1
ATOM 1376 C CA . PHE A 1 178 ? -29.443 25.084 8.560 1.00 95.12 178 PHE A CA 1
ATOM 1377 C C . PHE A 1 178 ? -30.565 24.033 8.502 1.00 95.12 178 PHE A C 1
ATOM 1379 O O . PHE A 1 178 ? -31.045 23.697 7.424 1.00 95.12 178 PHE A O 1
ATOM 1386 N N . GLU A 1 179 ? -31.017 23.530 9.652 1.00 92.75 179 GLU A N 1
ATOM 1387 C CA . GLU A 1 179 ? -32.124 22.570 9.711 1.00 92.75 179 GLU A CA 1
ATOM 1388 C C . GLU A 1 179 ? -33.475 23.176 9.322 1.00 92.75 179 GLU A C 1
ATOM 1390 O O . GLU A 1 179 ? -34.288 22.485 8.718 1.00 92.75 179 GLU A O 1
ATOM 1395 N N . GLN A 1 180 ? -33.728 24.435 9.692 1.00 93.38 180 GLN A N 1
ATOM 1396 C CA . GLN A 1 180 ? -34.962 25.149 9.355 1.00 93.38 180 GLN A CA 1
ATOM 1397 C C . GLN A 1 180 ? -35.075 25.404 7.847 1.00 93.38 180 GLN A C 1
ATOM 1399 O O . GLN A 1 180 ? -36.180 25.425 7.318 1.00 93.38 180 GLN A O 1
ATOM 1404 N N . MET A 1 181 ? -33.942 25.570 7.163 1.00 92.50 181 MET A N 1
ATOM 1405 C CA . MET A 1 181 ? -33.857 25.761 5.713 1.00 92.50 181 MET A CA 1
ATOM 1406 C C . MET A 1 181 ? -33.789 24.439 4.933 1.00 92.50 181 MET A C 1
ATOM 1408 O O . MET A 1 181 ? -33.234 24.401 3.839 1.00 92.50 181 MET A O 1
ATOM 1412 N N . ASP A 1 182 ? -34.277 23.339 5.516 1.00 91.50 182 ASP A N 1
ATOM 1413 C CA . ASP A 1 182 ? -34.241 21.995 4.925 1.00 91.50 182 ASP A CA 1
ATOM 1414 C C . ASP A 1 182 ? -32.839 21.542 4.469 1.00 91.50 182 ASP A C 1
ATOM 1416 O O . ASP A 1 182 ? -32.690 20.662 3.624 1.00 91.50 182 ASP A O 1
ATOM 1420 N N . GLY A 1 183 ? -31.774 22.067 5.084 1.00 92.50 183 GLY A N 1
ATOM 1421 C CA . GLY A 1 183 ? -30.402 21.754 4.686 1.00 92.50 183 GLY A CA 1
ATOM 1422 C C . GLY A 1 183 ? -30.047 20.267 4.819 1.00 92.50 183 GLY A C 1
ATOM 1423 O O . GLY A 1 183 ? -29.229 19.750 4.058 1.00 92.50 183 GLY A O 1
ATOM 1424 N N . LEU A 1 184 ? -30.700 19.546 5.741 1.00 91.31 184 LEU A N 1
ATOM 1425 C CA . LEU A 1 184 ? -30.582 18.086 5.848 1.00 91.31 184 LEU A CA 1
ATOM 1426 C C . LEU A 1 184 ? -31.138 17.374 4.610 1.00 91.31 184 LEU A C 1
ATOM 1428 O O . LEU A 1 184 ? -30.528 16.413 4.144 1.00 91.31 184 LEU A O 1
ATOM 1432 N N . LEU A 1 185 ? -32.256 17.845 4.053 1.00 89.88 185 LEU A N 1
ATOM 1433 C CA . LEU A 1 185 ? -32.810 17.296 2.817 1.00 89.88 185 LEU A CA 1
ATOM 1434 C C . LEU A 1 185 ? -31.849 17.553 1.651 1.00 89.88 185 LEU A C 1
ATOM 1436 O O . LEU A 1 185 ? -31.533 16.624 0.914 1.00 89.88 185 LEU A O 1
ATOM 1440 N N . THR A 1 186 ? -31.305 18.768 1.540 1.00 91.44 186 THR A N 1
ATOM 1441 C CA . THR A 1 186 ? -30.319 19.112 0.504 1.00 91.44 186 THR A CA 1
ATOM 1442 C C . THR A 1 186 ? -29.102 18.185 0.558 1.00 91.44 186 THR A C 1
ATOM 1444 O O . THR A 1 186 ? -28.749 17.567 -0.444 1.00 91.44 186 THR A O 1
ATOM 1447 N N . ILE A 1 187 ? -28.503 17.987 1.736 1.00 92.06 187 ILE A N 1
ATOM 1448 C CA . ILE A 1 187 ? -27.333 17.109 1.906 1.00 92.06 187 ILE A CA 1
ATOM 1449 C C . ILE A 1 187 ? -27.661 15.634 1.616 1.00 92.06 187 ILE A C 1
ATOM 1451 O O . ILE A 1 187 ? -26.875 14.938 0.976 1.00 92.06 187 ILE A O 1
ATOM 1455 N N . THR A 1 188 ? -28.811 15.135 2.071 1.00 89.00 188 THR A N 1
ATOM 1456 C CA . THR A 1 188 ? -29.194 13.724 1.875 1.00 89.00 188 THR A CA 1
ATOM 1457 C C . THR A 1 188 ? -29.653 13.422 0.446 1.00 89.00 188 THR A C 1
ATOM 1459 O O . THR A 1 188 ? -29.454 12.303 -0.037 1.00 89.00 188 THR A O 1
ATOM 1462 N N . SER A 1 189 ? -30.182 14.419 -0.268 1.00 89.31 189 SER A N 1
ATOM 1463 C CA . SER A 1 189 ? -30.509 14.300 -1.690 1.00 89.31 189 SER A CA 1
ATOM 1464 C C . SER A 1 189 ? -29.260 14.042 -2.542 1.00 89.31 189 SER A C 1
ATOM 1466 O O . SER A 1 189 ? -29.278 13.133 -3.366 1.00 89.31 189 SER A O 1
ATOM 1468 N N . LEU A 1 190 ? -28.136 14.710 -2.243 1.00 87.19 190 LEU A N 1
ATOM 1469 C CA . LEU A 1 190 ? -26.840 14.468 -2.897 1.00 87.19 190 LEU A CA 1
ATOM 1470 C C . LEU A 1 190 ? -26.299 13.052 -2.656 1.00 87.19 190 LEU A C 1
ATOM 1472 O O . LEU A 1 190 ? -25.612 12.482 -3.501 1.00 87.19 190 LEU A O 1
ATOM 1476 N N . GLN A 1 191 ? -26.592 12.462 -1.495 1.00 82.00 191 GLN A N 1
ATOM 1477 C CA . GLN A 1 191 ? -26.190 11.083 -1.211 1.00 82.00 191 GLN A CA 1
ATOM 1478 C C . GLN A 1 191 ? -26.980 10.076 -2.055 1.00 82.00 191 GLN A C 1
ATOM 1480 O O . GLN A 1 191 ? -26.431 9.053 -2.474 1.00 82.00 191 GLN A O 1
ATOM 1485 N N . SER A 1 192 ? -28.265 10.365 -2.267 1.00 81.00 192 SER A N 1
ATOM 1486 C CA . SER A 1 192 ? -29.222 9.476 -2.934 1.00 81.00 192 SER A CA 1
ATOM 1487 C C . SER A 1 192 ? -29.173 9.589 -4.457 1.00 81.00 192 SER A C 1
ATOM 1489 O O . SER A 1 192 ? -29.539 8.644 -5.147 1.00 81.00 192 SER A O 1
ATOM 1491 N N . ASP A 1 193 ? -28.710 10.723 -4.975 1.00 83.62 193 ASP A N 1
ATOM 1492 C CA . ASP A 1 193 ? -28.574 10.965 -6.404 1.00 83.62 193 ASP A CA 1
ATOM 1493 C C . ASP A 1 193 ? -27.477 10.084 -7.040 1.00 83.62 193 ASP A C 1
ATOM 1495 O O . ASP A 1 193 ? -26.344 9.982 -6.549 1.00 83.62 193 ASP A O 1
ATOM 1499 N N . GLU A 1 194 ? -27.814 9.410 -8.142 1.00 78.00 194 GLU A N 1
ATOM 1500 C CA . GLU A 1 194 ? -26.908 8.517 -8.870 1.00 78.00 194 GLU A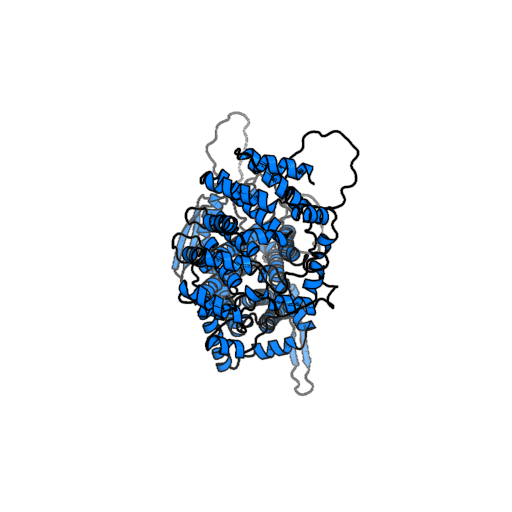 CA 1
ATOM 1501 C C . GLU A 1 194 ? -25.838 9.292 -9.651 1.00 78.00 194 GLU A C 1
ATOM 1503 O O . GLU A 1 194 ? -24.716 8.794 -9.784 1.00 78.00 194 GLU A O 1
ATOM 1508 N N . GLU A 1 195 ? -26.141 10.517 -10.100 1.00 80.50 195 GLU A N 1
ATOM 1509 C CA . GLU A 1 195 ? -25.219 11.352 -10.886 1.00 80.50 195 GLU A CA 1
ATOM 1510 C C . GLU A 1 195 ? -24.126 12.007 -10.024 1.00 80.50 195 GLU A C 1
ATOM 1512 O O . GLU A 1 195 ? -23.051 12.367 -10.519 1.00 80.50 195 GLU A O 1
ATOM 1517 N N . THR A 1 196 ? -24.349 12.101 -8.710 1.00 86.12 196 THR A N 1
ATOM 1518 C CA . THR A 1 196 ? -23.394 12.692 -7.771 1.00 86.12 196 THR A CA 1
ATOM 1519 C C . THR A 1 196 ? -22.112 11.853 -7.654 1.00 86.12 196 THR A C 1
ATOM 1521 O O . THR A 1 196 ? -22.127 10.636 -7.433 1.00 86.12 196 THR A O 1
ATOM 1524 N N . THR A 1 197 ? -20.951 12.512 -7.748 1.00 85.25 197 THR A N 1
ATOM 1525 C CA . THR A 1 197 ? -19.649 11.831 -7.748 1.00 85.25 197 THR A CA 1
ATOM 1526 C C . THR A 1 197 ? -19.285 11.234 -6.386 1.00 85.25 197 THR A C 1
ATOM 1528 O O . THR A 1 197 ? -19.628 11.749 -5.321 1.00 85.25 197 THR A O 1
ATOM 1531 N N . GLN A 1 198 ? -18.477 10.170 -6.410 1.00 80.44 198 GLN A N 1
ATOM 1532 C CA . GLN A 1 198 ? -17.971 9.508 -5.200 1.00 80.44 198 GLN A CA 1
ATOM 1533 C C . GLN A 1 198 ? -17.239 10.467 -4.241 1.00 80.44 198 GLN A C 1
ATOM 1535 O O . GLN A 1 198 ? -17.390 10.352 -3.028 1.00 80.44 198 GLN A O 1
ATOM 1540 N N . SER A 1 199 ? -16.503 11.460 -4.756 1.00 82.56 199 SER A N 1
ATOM 1541 C CA . SER A 1 199 ? -15.806 12.441 -3.911 1.00 82.56 199 SER A CA 1
ATOM 1542 C C . SER A 1 199 ? -16.759 13.308 -3.086 1.00 82.56 199 SER A C 1
ATOM 1544 O O . SER A 1 199 ? -16.444 13.629 -1.943 1.00 82.56 199 SER A O 1
ATOM 1546 N N . VAL A 1 200 ? -17.919 13.666 -3.648 1.00 86.81 200 VAL A N 1
ATOM 1547 C CA . VAL A 1 200 ? -18.950 14.447 -2.952 1.00 86.81 200 VAL A CA 1
ATOM 1548 C C . VAL A 1 200 ? -19.677 13.565 -1.940 1.00 86.81 200 VAL A C 1
ATOM 1550 O O . VAL A 1 200 ? -19.826 13.976 -0.794 1.00 86.81 200 VAL A O 1
ATOM 1553 N N . LYS A 1 201 ? -20.019 12.320 -2.301 1.00 85.88 201 LYS A N 1
ATOM 1554 C CA . LYS A 1 201 ? -20.659 11.350 -1.387 1.00 85.88 201 LYS A CA 1
ATOM 1555 C C . LYS A 1 201 ? -19.827 11.083 -0.129 1.00 85.88 201 LYS A C 1
ATOM 1557 O O . LYS A 1 201 ? -20.361 11.053 0.975 1.00 85.88 201 LYS A O 1
ATOM 1562 N N . VAL A 1 202 ? -18.501 10.978 -0.261 1.00 84.56 202 VAL A N 1
ATOM 1563 C CA . VAL A 1 202 ? -17.601 10.868 0.903 1.00 84.56 202 VAL A CA 1
ATOM 1564 C C . VAL A 1 202 ? -17.681 12.115 1.791 1.00 84.56 202 VAL A C 1
ATOM 1566 O O . VAL A 1 202 ? -17.726 11.995 3.013 1.00 84.56 202 VAL A O 1
ATOM 1569 N N . LYS A 1 203 ? -17.741 13.318 1.204 1.00 84.88 203 LYS A N 1
ATOM 1570 C CA . LYS A 1 203 ? -17.858 14.574 1.964 1.00 84.88 203 LYS A CA 1
ATOM 1571 C C . LYS A 1 203 ? -19.214 14.736 2.640 1.00 84.88 203 LYS A C 1
ATOM 1573 O O . LYS A 1 203 ? -19.267 15.223 3.766 1.00 84.88 203 LYS A O 1
ATOM 1578 N N . VAL A 1 204 ? -20.286 14.287 1.995 1.00 88.06 204 VAL A N 1
ATOM 1579 C CA . VAL A 1 204 ? -21.621 14.205 2.594 1.00 88.06 204 VAL A CA 1
ATOM 1580 C C . VAL A 1 204 ? -21.599 13.279 3.808 1.00 88.06 204 VAL A C 1
ATOM 1582 O O . VAL A 1 204 ? -22.054 13.666 4.878 1.00 88.06 204 VAL A O 1
ATOM 1585 N N . LEU A 1 205 ? -20.995 12.099 3.688 1.00 84.56 205 LEU A N 1
ATOM 1586 C CA . LEU A 1 205 ? -20.861 11.157 4.797 1.00 84.56 205 LEU A CA 1
ATOM 1587 C C . LEU A 1 205 ? -20.026 11.733 5.959 1.00 84.56 205 LEU A C 1
ATOM 1589 O O . LEU A 1 205 ? -20.462 11.669 7.106 1.00 84.56 205 LEU A O 1
ATOM 1593 N N . GLU A 1 206 ? -18.890 12.388 5.682 1.00 86.50 206 GLU A N 1
ATOM 1594 C CA . GLU A 1 206 ? -18.115 13.130 6.696 1.00 86.50 206 GLU A CA 1
ATOM 1595 C C . GLU A 1 206 ? -18.962 14.208 7.402 1.00 86.50 206 GLU A C 1
ATOM 1597 O O . GLU A 1 206 ? -18.881 14.368 8.622 1.00 86.50 206 GLU A O 1
ATOM 1602 N N . PHE A 1 207 ? -19.797 14.933 6.650 1.00 92.00 207 PHE A N 1
ATOM 1603 C CA . PHE A 1 207 ? -20.721 15.918 7.207 1.00 92.00 207 PHE A CA 1
ATOM 1604 C C . PHE A 1 207 ? -21.781 15.271 8.103 1.00 92.00 207 PHE A C 1
ATOM 1606 O O . PHE A 1 207 ? -22.061 15.801 9.175 1.00 92.00 207 PHE A O 1
ATOM 1613 N N . LEU A 1 208 ? -22.358 14.134 7.703 1.00 89.19 208 LEU A N 1
ATOM 1614 C CA . LEU A 1 208 ? -23.367 13.429 8.498 1.00 89.19 208 LEU A CA 1
ATOM 1615 C C . LEU A 1 208 ? -22.788 12.942 9.832 1.00 89.19 208 LEU A C 1
ATOM 1617 O O . LEU A 1 208 ? -23.414 13.147 10.873 1.00 89.19 208 LEU A O 1
ATOM 1621 N N . TYR A 1 209 ? -21.563 12.404 9.827 1.00 83.81 209 TYR A N 1
ATOM 1622 C CA . TYR A 1 209 ? -20.846 12.088 11.066 1.00 83.81 209 TYR A CA 1
ATOM 1623 C C . TYR A 1 209 ? -20.627 13.334 11.927 1.00 83.81 209 TYR A C 1
ATOM 1625 O O . TYR A 1 209 ? -20.910 13.315 13.123 1.00 83.81 209 TYR A O 1
ATOM 1633 N N . PHE A 1 210 ? -20.174 14.441 11.332 1.00 88.38 210 PHE A N 1
ATOM 1634 C CA . PHE A 1 210 ? -20.017 15.706 12.050 1.00 88.38 210 PHE A CA 1
ATOM 1635 C C . PHE A 1 210 ? -21.341 16.210 12.650 1.00 88.38 210 PHE A C 1
ATOM 1637 O O . PHE A 1 210 ? -21.364 16.656 13.796 1.00 88.38 210 PHE A O 1
ATOM 1644 N N . TYR A 1 211 ? -22.445 16.128 11.906 1.00 88.75 211 TYR A N 1
ATOM 1645 C CA . TYR A 1 211 ? -23.758 16.582 12.354 1.00 88.75 211 TYR A CA 1
ATOM 1646 C C . TYR A 1 211 ? -24.234 15.799 13.581 1.00 88.75 211 TYR A C 1
ATOM 1648 O O . TYR A 1 211 ? -24.775 16.401 14.511 1.00 88.75 211 TYR A O 1
ATOM 1656 N N . LEU A 1 212 ? -23.983 14.487 13.620 1.00 85.75 212 LEU A N 1
ATOM 1657 C CA . LEU A 1 212 ? -24.349 13.611 14.734 1.00 85.75 212 LEU A CA 1
ATOM 1658 C C . LEU A 1 212 ? -23.469 13.795 15.983 1.00 85.75 212 LEU A C 1
ATOM 1660 O O . LEU A 1 212 ? -23.848 13.323 17.058 1.00 85.75 212 LEU A O 1
ATOM 1664 N N . LEU A 1 213 ? -22.348 14.525 15.905 1.00 82.56 213 LEU A N 1
ATOM 1665 C CA . LEU A 1 213 ? -21.521 14.816 17.080 1.00 82.56 213 LEU A CA 1
ATOM 1666 C C . LEU A 1 213 ? -22.277 15.661 18.132 1.00 82.56 213 LEU A C 1
ATOM 1668 O O . LEU A 1 213 ? -23.140 16.490 17.790 1.00 82.56 213 LEU A O 1
ATOM 1672 N N . PRO A 1 214 ? -21.933 15.505 19.429 1.00 77.12 214 PRO A N 1
ATOM 1673 C CA . PRO A 1 214 ? -22.489 16.331 20.494 1.00 77.12 214 PRO A CA 1
ATOM 1674 C C . PRO A 1 214 ? -22.164 17.813 20.272 1.00 77.12 214 PRO A C 1
ATOM 1676 O O . PRO A 1 214 ? -21.017 18.183 20.025 1.00 77.12 214 PRO A O 1
ATOM 1679 N N . GLU A 1 215 ? -23.163 18.687 20.411 1.00 71.38 215 GLU A N 1
ATOM 1680 C CA . GLU A 1 215 ? -22.997 20.133 20.172 1.00 71.38 215 GLU A CA 1
ATOM 1681 C C . GLU A 1 215 ? -22.282 20.873 21.304 1.00 71.38 215 GLU A C 1
ATOM 1683 O O . GLU A 1 215 ? -21.804 21.990 21.110 1.00 71.38 215 GLU A O 1
ATOM 1688 N N . ALA A 1 216 ? -22.191 20.250 22.479 1.00 57.53 216 ALA A N 1
ATOM 1689 C CA . ALA A 1 216 ? -21.470 20.761 23.631 1.00 57.53 216 ALA A CA 1
ATOM 1690 C C . ALA A 1 216 ? -20.475 19.697 24.127 1.00 57.53 216 ALA A C 1
ATOM 1692 O O . ALA A 1 216 ? -20.862 18.544 24.331 1.00 57.53 216 ALA A O 1
ATOM 1693 N N . PRO A 1 217 ? -19.194 20.042 24.350 1.00 50.62 217 PRO A N 1
ATOM 1694 C CA . PRO A 1 217 ? -18.247 19.103 24.932 1.00 50.62 217 PRO A CA 1
ATOM 1695 C C . PRO A 1 217 ? -18.611 18.815 26.402 1.00 50.62 217 PRO A C 1
ATOM 1697 O O . PRO A 1 217 ? -18.942 19.751 27.136 1.00 50.62 217 PRO A O 1
ATOM 1700 N N . PRO A 1 218 ? -18.460 17.570 26.901 1.00 36.69 218 PRO A N 1
ATOM 1701 C CA . PRO A 1 218 ? -18.487 17.322 28.339 1.00 36.69 218 PRO A CA 1
ATOM 1702 C C . PRO A 1 218 ? -17.321 18.092 28.981 1.00 36.69 218 PRO A C 1
ATOM 1704 O O . PRO A 1 218 ? -16.183 18.003 28.506 1.00 36.69 218 PRO A O 1
ATOM 1707 N N . LEU A 1 219 ? -17.646 18.908 29.992 1.00 38.44 219 LEU A N 1
ATOM 1708 C CA . LEU A 1 219 ? -16.833 19.972 30.597 1.00 38.44 219 LEU A CA 1
ATOM 1709 C C . LEU A 1 219 ? -15.310 19.717 30.626 1.00 38.44 219 LEU A C 1
ATOM 1711 O O . LEU A 1 219 ? -14.823 18.850 31.346 1.00 38.44 219 LEU A O 1
ATOM 1715 N N . SER A 1 220 ? -14.541 20.622 30.011 1.00 32.91 220 SER A N 1
ATOM 1716 C CA . SER A 1 220 ? -13.185 20.969 30.463 1.00 32.91 220 SER A CA 1
ATOM 1717 C C . SER A 1 220 ? -13.035 22.491 30.488 1.00 32.91 220 SER A C 1
ATOM 1719 O O . SER A 1 220 ? -12.863 23.144 29.461 1.00 32.91 220 SER A O 1
ATOM 1721 N N . ARG A 1 221 ? -13.112 23.074 31.692 1.00 36.88 221 ARG A N 1
ATOM 1722 C CA . ARG A 1 221 ? -13.065 24.529 31.964 1.00 36.88 221 ARG A CA 1
ATOM 1723 C C . ARG A 1 221 ? -11.763 25.232 31.546 1.00 36.88 221 ARG A C 1
ATOM 1725 O O . ARG A 1 221 ? -11.680 26.450 31.667 1.00 36.88 221 ARG A O 1
ATOM 1732 N N . LYS A 1 222 ? -10.732 24.516 31.081 1.00 34.06 222 LYS A N 1
ATOM 1733 C CA . LYS A 1 222 ? -9.404 25.111 30.837 1.00 34.06 222 LYS A CA 1
ATOM 1734 C C . LYS A 1 222 ? -9.270 25.814 29.481 1.00 34.06 222 LYS A C 1
ATOM 1736 O O . LYS A 1 222 ? -8.670 26.884 29.445 1.00 34.06 222 LYS A O 1
ATOM 1741 N N . LEU A 1 223 ? -9.864 25.289 28.406 1.00 34.59 223 LEU A N 1
ATOM 1742 C CA . LEU A 1 223 ? -9.717 25.859 27.052 1.00 34.59 223 LEU A CA 1
ATOM 1743 C C . LEU A 1 223 ? -10.656 27.041 26.769 1.00 34.59 223 LEU A C 1
ATOM 1745 O O . LEU A 1 223 ? -10.239 28.000 26.125 1.00 34.59 223 LEU A O 1
ATOM 1749 N N . ALA A 1 224 ? -11.874 27.030 27.320 1.00 37.69 224 ALA A N 1
ATOM 1750 C CA . ALA A 1 224 ? -12.797 28.166 27.217 1.00 37.69 224 ALA A CA 1
ATOM 1751 C C . ALA A 1 224 ? -12.208 29.436 27.863 1.00 37.69 224 ALA A C 1
ATOM 1753 O O . ALA A 1 224 ? -12.299 30.525 27.307 1.00 37.69 224 ALA A O 1
ATOM 1754 N N . SER A 1 225 ? -11.475 29.285 28.974 1.00 35.62 225 SER A N 1
ATOM 1755 C CA . SER A 1 225 ? -10.928 30.419 29.732 1.00 35.62 225 SER A CA 1
ATOM 1756 C C . SER A 1 225 ? -9.830 31.222 29.018 1.00 35.62 225 SER A C 1
ATOM 1758 O O . SER A 1 225 ? -9.523 32.331 29.455 1.00 35.62 225 SER A O 1
ATOM 1760 N N . ALA A 1 226 ? -9.224 30.675 27.956 1.00 37.41 226 ALA A N 1
ATOM 1761 C CA . ALA A 1 226 ? -8.186 31.357 27.181 1.00 37.41 226 ALA A CA 1
ATOM 1762 C C . ALA A 1 226 ? -8.773 32.245 26.069 1.00 37.41 226 ALA A C 1
ATOM 1764 O O . ALA A 1 226 ? -8.214 33.300 25.785 1.00 37.41 226 ALA A O 1
ATOM 1765 N N . PHE A 1 227 ? -9.923 31.861 25.499 1.00 40.81 227 PHE A N 1
ATOM 1766 C CA . PHE A 1 227 ? -10.624 32.637 24.467 1.00 40.81 227 PHE A CA 1
ATOM 1767 C C . PHE A 1 227 ? -11.729 33.545 25.039 1.00 40.81 227 PHE A C 1
ATOM 1769 O O . PHE A 1 227 ? -11.991 34.604 24.479 1.00 40.81 227 PHE A O 1
ATOM 1776 N N . GLU A 1 228 ? -12.326 33.206 26.187 1.00 41.94 228 GLU A N 1
ATOM 1777 C CA . GLU A 1 228 ? -13.377 34.020 26.829 1.00 41.94 228 GLU A CA 1
ATOM 1778 C C . GLU A 1 228 ? -12.845 35.271 27.557 1.00 41.94 228 GLU A C 1
ATOM 1780 O O . GLU A 1 228 ? -13.612 36.178 27.869 1.00 41.94 228 GLU A O 1
ATOM 1785 N N . ARG A 1 229 ? -11.535 35.379 27.826 1.00 36.31 229 ARG A N 1
ATOM 1786 C CA . ARG A 1 229 ? -10.976 36.449 28.681 1.00 36.31 229 ARG A CA 1
ATOM 1787 C C . ARG A 1 229 ? -10.955 37.862 28.081 1.00 36.31 229 ARG A C 1
ATOM 1789 O O . ARG A 1 229 ? -10.471 38.769 28.755 1.00 36.31 229 ARG A O 1
ATOM 1796 N N . ARG A 1 230 ? -11.449 38.091 26.858 1.00 42.09 230 ARG A N 1
ATOM 1797 C CA . ARG A 1 230 ? -11.423 39.432 26.232 1.00 42.09 230 ARG A CA 1
ATOM 1798 C C . ARG A 1 230 ? -12.730 39.938 25.616 1.00 42.09 230 ARG A C 1
ATOM 1800 O O . ARG A 1 230 ? -12.741 41.069 25.147 1.00 42.09 230 ARG A O 1
ATOM 1807 N N . GLY A 1 231 ? -13.830 39.191 25.696 1.00 33.31 231 GLY A N 1
ATOM 1808 C CA . GLY A 1 231 ? -15.152 39.661 25.268 1.00 33.31 231 GLY A CA 1
ATOM 1809 C C . GLY A 1 231 ? -16.074 39.901 26.460 1.00 33.31 231 GLY A C 1
ATOM 1810 O O . GLY A 1 231 ? -16.736 38.977 26.920 1.00 33.31 231 GLY A O 1
ATOM 1811 N N . SER A 1 232 ? -16.116 41.129 26.977 1.00 32.84 232 SER A N 1
ATOM 1812 C CA . SER A 1 232 ? -17.131 41.540 27.952 1.00 32.84 232 SER A CA 1
ATOM 1813 C C . SER A 1 232 ? -18.481 41.716 27.249 1.00 32.84 232 SER A C 1
ATOM 1815 O O . SER A 1 232 ? -18.631 42.607 26.418 1.00 32.84 232 SER A O 1
ATOM 1817 N N . THR A 1 233 ? -19.449 40.854 27.557 1.00 35.03 233 THR A N 1
ATOM 1818 C CA . THR A 1 233 ? -20.828 41.216 27.947 1.00 35.03 233 THR A CA 1
ATOM 1819 C C . THR A 1 233 ? -21.568 39.945 28.372 1.00 35.03 233 THR A C 1
ATOM 1821 O O . THR A 1 233 ? -21.688 38.968 27.638 1.00 35.03 233 THR A O 1
ATOM 1824 N N . ASP A 1 234 ? -22.046 39.974 29.608 1.00 35.62 234 ASP A N 1
ATOM 1825 C CA . ASP A 1 234 ? -22.516 38.862 30.437 1.00 35.62 234 ASP A CA 1
ATOM 1826 C C . ASP A 1 234 ? -23.930 38.353 30.059 1.00 35.62 234 ASP A C 1
ATOM 1828 O O . ASP A 1 234 ? -24.796 38.180 30.910 1.00 35.62 234 ASP A O 1
ATOM 1832 N N . SER A 1 235 ? -24.207 38.143 28.762 1.00 34.41 235 SER A N 1
ATOM 1833 C CA . SER A 1 235 ? -25.553 37.771 28.265 1.00 34.41 235 SER A CA 1
ATOM 1834 C C . SER A 1 235 ? -25.636 36.438 27.499 1.00 34.41 235 SER A C 1
ATOM 1836 O O . SER A 1 235 ? -26.720 35.874 27.352 1.00 34.41 235 SER A O 1
ATOM 1838 N N . THR A 1 236 ? -24.513 35.856 27.067 1.00 40.50 236 THR A N 1
ATOM 1839 C CA . THR A 1 236 ? -24.478 34.670 26.181 1.00 40.50 236 THR A CA 1
ATOM 1840 C C . THR A 1 236 ? -24.497 33.310 26.893 1.00 40.50 236 THR A C 1
ATOM 1842 O O . THR A 1 236 ? -24.799 32.292 26.264 1.00 40.50 236 THR A O 1
ATOM 1845 N N . LYS A 1 237 ? -24.255 33.252 28.212 1.00 37.44 237 LYS A N 1
ATOM 1846 C CA . LYS A 1 237 ? -24.298 31.985 28.980 1.00 37.44 237 LYS A CA 1
ATOM 1847 C C . LYS A 1 237 ? -25.711 31.427 29.194 1.00 37.44 237 LYS A C 1
ATOM 1849 O O . LYS A 1 237 ? -25.860 30.228 29.384 1.00 37.44 237 LYS A O 1
ATOM 1854 N N . SER A 1 238 ? -26.744 32.269 29.131 1.00 36.12 238 SER A N 1
ATOM 1855 C CA . SER A 1 238 ? -28.150 31.850 29.277 1.00 36.12 238 SER A CA 1
ATOM 1856 C C . SER A 1 238 ? -28.762 31.340 27.958 1.00 36.12 238 SER A C 1
ATOM 1858 O O . SER A 1 238 ? -29.650 30.489 27.959 1.00 36.12 238 SER A O 1
ATOM 1860 N N . VAL A 1 239 ? -28.258 31.815 26.812 1.00 42.84 239 VAL A N 1
ATOM 1861 C CA . VAL A 1 239 ? -28.824 31.525 25.479 1.00 42.84 239 VAL A CA 1
ATOM 1862 C C . VAL A 1 239 ? -28.282 30.220 24.880 1.00 42.84 239 VAL A C 1
ATOM 1864 O O . VAL A 1 239 ? -28.988 29.540 24.138 1.00 42.84 239 VAL A O 1
ATOM 1867 N N . THR A 1 240 ? -27.060 29.817 25.235 1.00 46.16 240 THR A N 1
ATOM 1868 C CA . THR A 1 240 ? -26.392 28.627 24.672 1.00 46.16 240 THR A CA 1
ATOM 1869 C C . THR A 1 240 ? -27.083 27.306 25.025 1.00 46.16 240 THR A C 1
ATOM 1871 O O . THR A 1 240 ? -27.189 26.451 24.154 1.00 46.16 240 THR A O 1
ATOM 1874 N N . ASN A 1 241 ? -27.652 27.159 26.227 1.00 49.97 241 ASN A N 1
ATOM 1875 C CA . ASN A 1 241 ? -28.382 25.941 26.619 1.00 49.97 241 ASN A CA 1
ATOM 1876 C C . ASN A 1 241 ? -29.769 25.793 25.965 1.00 49.97 241 ASN A C 1
ATOM 1878 O O . ASN A 1 241 ? -30.327 24.701 25.986 1.00 49.97 241 ASN A O 1
ATOM 1882 N N . LYS A 1 242 ? -30.355 26.864 25.405 1.00 55.56 242 LYS A N 1
ATOM 1883 C CA . LYS A 1 242 ? -31.685 26.796 24.768 1.00 55.56 242 LYS A CA 1
ATOM 1884 C C . LYS A 1 242 ? -31.653 26.288 23.322 1.00 55.56 242 LYS A C 1
ATOM 1886 O O . LYS A 1 242 ? -32.684 25.845 22.832 1.00 55.56 242 LYS A O 1
ATOM 1891 N N . ASN A 1 243 ? -30.497 26.340 22.653 1.00 65.06 243 ASN A N 1
ATOM 1892 C CA . ASN A 1 243 ? -30.372 26.045 21.217 1.00 65.06 243 ASN A CA 1
ATOM 1893 C C . ASN A 1 243 ? -29.615 24.742 20.905 1.00 65.06 243 ASN A C 1
ATOM 1895 O O . ASN A 1 243 ? -29.460 24.394 19.732 1.00 65.06 243 ASN A O 1
ATOM 1899 N N . THR A 1 244 ? -29.129 24.029 21.921 1.00 78.31 244 THR A N 1
ATOM 1900 C CA . THR A 1 244 ? -28.457 22.733 21.768 1.00 78.31 244 THR A CA 1
ATOM 1901 C C . THR A 1 244 ? -29.471 21.598 21.708 1.00 78.31 244 THR A C 1
ATOM 1903 O O . THR A 1 244 ? -30.323 21.517 22.591 1.00 78.31 244 THR A O 1
ATOM 1906 N N . ARG A 1 245 ? -29.361 20.705 20.718 1.00 81.50 245 ARG A N 1
ATOM 1907 C CA . ARG A 1 245 ? -30.161 19.464 20.671 1.00 81.50 245 ARG A CA 1
ATOM 1908 C C . ARG A 1 245 ? -29.358 18.251 21.111 1.00 81.50 245 ARG A C 1
ATOM 1910 O O . ARG A 1 245 ? -28.136 18.211 20.935 1.00 81.50 245 ARG A O 1
ATOM 1917 N N . SER A 1 246 ? -30.057 17.261 21.663 1.00 81.75 246 SER A N 1
ATOM 1918 C CA . SER A 1 246 ? -29.447 15.974 22.001 1.00 81.75 246 SER A CA 1
ATOM 1919 C C . SER A 1 246 ? -29.081 15.194 20.732 1.00 81.75 246 SER A C 1
ATOM 1921 O O . SER A 1 246 ? -29.610 15.444 19.646 1.00 81.75 246 SER A O 1
ATOM 1923 N N . GLN A 1 247 ? -28.160 14.237 20.857 1.00 78.81 247 GLN A N 1
ATOM 1924 C CA . GLN A 1 247 ? -27.795 13.372 19.732 1.00 78.81 247 GLN A CA 1
ATOM 1925 C C . GLN A 1 247 ? -28.981 12.521 19.250 1.00 78.81 247 GLN A C 1
ATOM 1927 O O . GLN A 1 247 ? -29.165 12.377 18.046 1.00 78.81 247 GLN A O 1
ATOM 1932 N N . GLU A 1 248 ? -29.837 12.058 20.163 1.00 77.94 248 GLU A N 1
ATOM 1933 C CA . GLU A 1 248 ? -31.058 11.304 19.842 1.00 77.94 248 GLU A CA 1
ATOM 1934 C C . GLU A 1 248 ? -32.061 12.144 19.031 1.00 77.94 248 GLU A C 1
ATOM 1936 O O . GLU A 1 248 ? -32.668 11.669 18.070 1.00 77.94 248 GLU A O 1
ATOM 1941 N N . GLU A 1 249 ? -32.220 13.428 19.369 1.00 83.00 249 GLU A N 1
ATOM 1942 C CA . GLU A 1 249 ? -33.088 14.341 18.617 1.00 83.00 249 GLU A CA 1
ATOM 1943 C C . GLU A 1 249 ? -32.565 14.579 17.197 1.00 83.00 249 GLU A C 1
ATOM 1945 O O . GLU A 1 249 ? -33.345 14.604 16.241 1.00 83.00 249 GLU A O 1
ATOM 1950 N N . LYS A 1 250 ? -31.244 14.724 17.044 1.00 84.06 250 LYS A N 1
ATOM 1951 C CA . LYS A 1 250 ? -30.593 14.842 15.734 1.00 84.06 250 LYS A CA 1
ATOM 1952 C C . LYS A 1 250 ? -30.724 13.568 14.907 1.00 84.06 250 LYS A C 1
ATOM 1954 O O . LYS A 1 250 ? -31.033 13.652 13.721 1.00 84.06 250 LYS A O 1
ATOM 1959 N N . GLN A 1 251 ? -30.549 12.404 15.530 1.00 81.88 251 GLN A N 1
ATOM 1960 C CA . GLN A 1 251 ? -30.752 11.097 14.905 1.00 81.88 251 GLN A CA 1
ATOM 1961 C C . GLN A 1 251 ? -32.186 10.963 14.389 1.00 81.88 251 GLN A C 1
ATOM 1963 O O . GLN A 1 251 ? -32.394 10.623 13.228 1.00 81.88 251 GLN A O 1
ATOM 1968 N N . ARG A 1 252 ? -33.184 11.337 15.199 1.00 83.12 252 ARG A N 1
ATOM 1969 C CA . ARG A 1 252 ? -34.595 11.323 14.788 1.00 83.12 252 ARG A CA 1
ATOM 1970 C C . ARG A 1 252 ? -34.891 12.284 13.634 1.00 83.12 252 ARG A C 1
ATOM 1972 O O . ARG A 1 252 ? -35.736 11.984 12.794 1.00 83.12 252 ARG A O 1
ATOM 1979 N N . MET A 1 253 ? -34.235 13.443 13.594 1.00 84.06 253 MET A N 1
ATOM 1980 C CA . MET A 1 253 ? -34.371 14.401 12.491 1.00 84.06 253 MET A CA 1
ATOM 1981 C C . MET A 1 253 ? -33.763 13.864 11.196 1.00 84.06 253 MET A C 1
ATOM 1983 O O . MET A 1 253 ? -34.399 13.956 10.150 1.00 84.06 253 MET A O 1
ATOM 1987 N N . LEU A 1 254 ? -32.577 13.259 11.273 1.00 84.25 254 LEU A N 1
ATOM 1988 C CA . LEU A 1 254 ? -31.921 12.641 10.124 1.00 84.25 254 LEU A CA 1
ATOM 1989 C C . LEU A 1 254 ? -32.675 11.390 9.639 1.00 84.25 254 LEU A C 1
ATOM 1991 O O . LEU A 1 254 ? -32.784 11.167 8.435 1.00 84.25 254 LEU A O 1
ATOM 1995 N N . GLY A 1 255 ? -33.277 10.627 10.557 1.00 78.81 255 GLY A N 1
ATOM 1996 C CA . GLY A 1 255 ? -34.090 9.439 10.266 1.00 78.81 255 GLY A CA 1
ATOM 1997 C C . GLY A 1 255 ? -35.355 9.717 9.449 1.00 78.81 255 GLY A C 1
ATOM 1998 O O . GLY A 1 255 ? -35.950 8.795 8.903 1.00 78.81 255 GLY A O 1
ATOM 1999 N N . LYS A 1 256 ? -35.762 10.987 9.308 1.00 82.88 256 LYS A N 1
ATOM 2000 C CA . LYS A 1 256 ? -36.832 11.386 8.376 1.00 82.88 256 LYS A CA 1
ATOM 2001 C C . LYS A 1 256 ? -36.404 11.304 6.909 1.00 82.88 256 LYS A C 1
ATOM 2003 O O . LYS A 1 256 ? -37.267 11.202 6.044 1.00 82.88 256 LYS A O 1
ATOM 2008 N N . TYR A 1 257 ? -35.101 11.373 6.645 1.00 80.25 257 TYR A N 1
ATOM 2009 C CA . TYR A 1 257 ? -34.531 11.457 5.300 1.00 80.25 257 TYR A CA 1
ATOM 2010 C C . TYR A 1 257 ? -33.743 10.203 4.904 1.00 80.25 257 TYR A C 1
ATOM 2012 O O . TYR A 1 257 ? -33.605 9.918 3.720 1.00 80.25 257 TYR A O 1
ATOM 2020 N N . ILE A 1 258 ? -33.243 9.430 5.875 1.00 78.75 258 ILE A N 1
ATOM 2021 C CA . ILE A 1 258 ? -32.472 8.202 5.645 1.00 78.75 258 ILE A CA 1
ATOM 2022 C C . ILE A 1 258 ? -33.074 7.060 6.476 1.00 78.75 258 ILE A C 1
ATOM 2024 O O . ILE A 1 258 ? -33.353 7.229 7.658 1.00 78.75 258 ILE A O 1
ATOM 2028 N N . ALA A 1 259 ? -33.236 5.875 5.878 1.00 65.31 259 ALA A N 1
ATOM 2029 C CA . ALA A 1 259 ? -33.812 4.708 6.558 1.00 65.31 259 ALA A CA 1
ATOM 2030 C C . ALA A 1 259 ? -32.843 4.003 7.536 1.00 65.31 259 ALA A C 1
ATOM 2032 O O . ALA A 1 259 ? -33.292 3.388 8.495 1.00 65.31 259 ALA A O 1
ATOM 2033 N N . ASN A 1 260 ? -31.525 4.111 7.321 1.00 66.81 260 ASN A N 1
ATOM 2034 C CA . ASN A 1 260 ? -30.484 3.383 8.070 1.00 66.81 260 ASN A CA 1
ATOM 2035 C C . ASN A 1 260 ? -29.662 4.281 9.018 1.00 66.81 260 ASN A C 1
ATOM 2037 O O . ASN A 1 260 ? -28.458 4.082 9.178 1.00 66.81 260 ASN A O 1
ATOM 2041 N N . VAL A 1 261 ? -30.269 5.312 9.611 1.00 62.28 261 VAL A N 1
ATOM 2042 C CA . VAL A 1 261 ? -29.533 6.256 10.481 1.00 62.28 261 VAL A CA 1
ATOM 2043 C C . VAL A 1 261 ? -29.030 5.588 11.759 1.00 62.28 261 VAL A C 1
ATOM 2045 O O . VAL A 1 261 ? -27.973 5.963 12.257 1.00 62.28 261 VAL A O 1
ATOM 2048 N N . ASP A 1 262 ? -29.737 4.569 12.246 1.00 59.72 262 ASP A N 1
ATOM 2049 C CA . ASP A 1 262 ? -29.351 3.827 13.448 1.00 59.72 262 ASP A CA 1
ATOM 2050 C C . ASP A 1 262 ? -27.992 3.132 13.270 1.00 59.72 262 ASP A C 1
ATOM 2052 O O . ASP A 1 262 ? -27.142 3.238 14.147 1.00 59.72 262 ASP A O 1
ATOM 2056 N N . CYS A 1 263 ? -27.722 2.557 12.091 1.00 61.12 263 CYS A N 1
ATOM 2057 C CA . CYS A 1 263 ? -26.416 1.971 11.770 1.00 61.12 263 CYS A CA 1
ATOM 2058 C C . CYS A 1 263 ? -25.296 3.025 11.735 1.00 61.12 263 CYS A C 1
ATOM 2060 O O . CYS A 1 263 ? -24.209 2.790 12.245 1.00 61.12 263 CYS A O 1
ATOM 2062 N N . LEU A 1 264 ? -25.564 4.212 11.173 1.00 60.50 264 LEU A N 1
ATOM 2063 C CA . LEU A 1 264 ? -24.587 5.309 11.119 1.00 60.50 264 LEU A CA 1
ATOM 2064 C C . LEU A 1 264 ? -24.252 5.849 12.522 1.00 60.50 264 LEU A C 1
ATOM 2066 O O . LEU A 1 264 ? -23.126 6.278 12.784 1.00 60.50 264 LEU A O 1
ATOM 2070 N N . PHE A 1 265 ? -25.241 5.858 13.416 1.00 56.56 265 PHE A N 1
ATOM 2071 C CA . PHE A 1 265 ? -25.080 6.288 14.800 1.00 56.56 265 PHE A CA 1
ATOM 2072 C C . PHE A 1 265 ? -24.339 5.244 15.648 1.00 56.56 265 PHE A C 1
ATOM 2074 O O . PHE A 1 265 ? -23.439 5.621 16.399 1.00 56.56 265 PHE A O 1
ATOM 2081 N N . GLU A 1 266 ? -24.661 3.956 15.483 1.00 59.66 266 GLU A N 1
ATOM 2082 C CA . GLU A 1 266 ? -23.922 2.833 16.081 1.00 59.66 266 GLU A CA 1
ATOM 2083 C C . GLU A 1 266 ? -22.443 2.868 15.662 1.00 59.66 266 GLU A C 1
ATOM 2085 O O . GLU A 1 266 ? -21.567 2.873 16.528 1.00 59.66 266 GLU A O 1
ATOM 2090 N N . ASP A 1 267 ? -22.160 3.051 14.366 1.00 58.31 267 ASP A N 1
ATOM 2091 C CA . ASP A 1 267 ? -20.795 3.208 13.850 1.00 58.31 267 ASP A CA 1
ATOM 2092 C C . ASP A 1 267 ? -20.055 4.378 14.526 1.00 58.31 267 ASP A C 1
ATOM 2094 O O . ASP A 1 267 ? -18.880 4.264 14.871 1.00 58.31 267 ASP A O 1
ATOM 2098 N N . MET A 1 268 ? -20.715 5.521 14.746 1.00 54.44 268 MET A N 1
ATOM 2099 C CA . MET A 1 268 ? -20.100 6.688 15.393 1.00 54.44 268 MET A CA 1
ATOM 2100 C C . MET A 1 268 ? -19.817 6.460 16.888 1.00 54.44 268 MET A C 1
ATOM 2102 O O . MET A 1 268 ? -18.806 6.956 17.392 1.00 54.44 268 MET A O 1
ATOM 2106 N N . GLN A 1 269 ? -20.701 5.752 17.599 1.00 55.38 269 GLN A N 1
ATOM 2107 C CA . GLN A 1 269 ? -20.539 5.456 19.024 1.00 55.38 269 GLN A CA 1
ATOM 2108 C C . GLN A 1 269 ? -19.411 4.443 19.270 1.00 55.38 269 GLN A C 1
ATOM 2110 O O . GLN A 1 269 ? -18.684 4.578 20.256 1.00 55.38 269 GLN A O 1
ATOM 2115 N N . ASP A 1 270 ? -19.218 3.507 18.340 1.00 52.88 270 ASP A N 1
ATOM 2116 C CA . ASP A 1 270 ? -18.110 2.549 18.356 1.00 52.88 270 ASP A CA 1
ATOM 2117 C C . ASP A 1 270 ? -16.776 3.184 17.898 1.00 52.88 270 ASP A C 1
ATOM 2119 O O . ASP A 1 270 ? -15.718 2.838 18.424 1.00 52.88 270 ASP A O 1
ATOM 2123 N N . SER A 1 271 ? -16.810 4.182 17.000 1.00 50.47 271 SER A N 1
ATOM 2124 C CA . SER A 1 271 ? -15.613 4.792 16.376 1.00 50.47 271 SER A CA 1
ATOM 2125 C C . SER A 1 271 ? -15.027 6.029 17.085 1.00 50.47 271 SER A C 1
ATOM 2127 O O . SER A 1 271 ? -14.089 6.628 16.555 1.00 50.47 271 SER A O 1
ATOM 2129 N N . ASP A 1 272 ? -15.578 6.455 18.231 1.00 41.75 272 ASP A N 1
ATOM 2130 C CA . ASP A 1 272 ? -15.352 7.731 18.952 1.00 41.75 272 ASP A CA 1
ATOM 2131 C C . ASP A 1 272 ? -14.078 8.541 18.549 1.00 41.75 272 ASP A C 1
ATOM 2133 O O . ASP A 1 272 ? -13.023 8.487 19.206 1.00 41.75 272 ASP A O 1
ATOM 2137 N N . PRO A 1 273 ? -14.134 9.335 17.455 1.00 42.38 273 PRO A N 1
ATOM 2138 C CA . PRO A 1 273 ? -12.935 9.810 16.755 1.00 42.38 273 PRO A CA 1
ATOM 2139 C C . PRO A 1 273 ? -12.139 10.878 17.524 1.00 42.38 273 PRO A C 1
ATOM 2141 O O . PRO A 1 273 ? -10.996 11.178 17.170 1.00 42.38 273 PRO A O 1
ATOM 2144 N N . PHE A 1 274 ? -12.697 11.440 18.603 1.00 39.88 274 PHE A N 1
ATOM 2145 C CA . PHE A 1 274 ? -12.075 12.515 19.388 1.00 39.88 274 PHE A CA 1
ATOM 2146 C C . PHE A 1 274 ? -11.601 12.099 20.789 1.00 39.88 274 PHE A C 1
ATOM 2148 O O . PHE A 1 274 ? -10.851 12.852 21.425 1.00 39.88 274 PHE A O 1
ATOM 2155 N N . THR A 1 275 ? -11.931 10.896 21.264 1.00 38.78 275 THR A N 1
ATOM 2156 C CA . THR A 1 275 ? -11.401 10.377 22.539 1.00 38.78 275 THR A CA 1
ATOM 2157 C C . THR A 1 275 ? -9.913 10.022 22.423 1.00 38.78 275 THR A C 1
ATOM 2159 O O . THR A 1 275 ? -9.125 10.299 23.335 1.00 38.78 275 THR A O 1
ATOM 2162 N N . SER A 1 276 ? -9.477 9.590 21.235 1.00 32.81 276 SER A N 1
ATOM 2163 C CA . SER A 1 276 ? -8.060 9.410 20.882 1.00 32.81 276 SER A CA 1
ATOM 2164 C C . SER A 1 276 ? -7.239 10.719 20.924 1.00 32.81 276 SER A C 1
ATOM 2166 O O . SER A 1 276 ? -6.039 10.691 21.213 1.00 32.81 276 SER A O 1
ATOM 2168 N N . VAL A 1 277 ? -7.869 11.885 20.713 1.00 31.67 277 VAL A N 1
ATOM 2169 C CA . VAL A 1 277 ? -7.227 13.213 20.807 1.00 31.67 277 VAL A CA 1
ATOM 2170 C C . VAL A 1 277 ? -7.139 13.699 22.260 1.00 31.67 277 VAL A C 1
ATOM 2172 O O . VAL A 1 277 ? -6.123 14.281 22.649 1.00 31.67 277 VAL A O 1
ATOM 2175 N N . ARG A 1 278 ? -8.145 13.408 23.101 1.00 27.59 278 ARG A N 1
ATOM 2176 C CA . ARG A 1 278 ? -8.110 13.722 24.545 1.00 27.59 278 ARG A CA 1
ATOM 2177 C C . ARG A 1 278 ? -7.058 12.910 25.298 1.00 27.59 278 ARG A C 1
ATOM 2179 O O . ARG A 1 278 ? -6.344 13.475 26.125 1.00 27.59 278 ARG A O 1
ATOM 2186 N N . LEU A 1 279 ? -6.913 11.623 24.979 1.00 28.70 279 LEU A N 1
ATOM 2187 C CA . LEU A 1 279 ? -5.915 10.749 25.609 1.00 28.70 279 LEU A CA 1
ATOM 2188 C C . LEU A 1 279 ? -4.470 11.091 25.205 1.00 28.70 279 LEU A C 1
ATOM 2190 O O . LEU A 1 279 ? -3.551 10.850 25.988 1.00 28.70 279 LEU A O 1
ATOM 2194 N N . LYS A 1 280 ? -4.261 11.732 24.043 1.00 29.64 280 LYS A N 1
ATOM 2195 C CA . LYS A 1 280 ? -2.941 12.232 23.614 1.00 29.64 280 LYS A CA 1
ATOM 2196 C C . LYS A 1 280 ? -2.502 13.524 24.310 1.00 29.64 280 LYS A C 1
ATOM 2198 O O . LYS A 1 280 ? -1.302 13.763 24.401 1.00 29.64 280 LYS A O 1
ATOM 2203 N N . GLN A 1 281 ? -3.420 14.341 24.838 1.00 27.19 281 GLN A N 1
ATOM 2204 C CA . GLN A 1 281 ? -3.051 15.548 25.597 1.00 27.19 281 GLN A CA 1
ATOM 2205 C C . GLN A 1 281 ? -2.686 15.255 27.060 1.00 27.19 281 GLN A C 1
ATOM 2207 O O . GLN A 1 281 ? -1.852 15.962 27.623 1.00 27.19 281 GLN A O 1
ATOM 2212 N N . SER A 1 282 ? -3.245 14.209 27.680 1.00 25.78 282 SER A N 1
ATOM 2213 C CA . SER A 1 282 ? -2.917 13.841 29.069 1.00 25.78 282 SER A CA 1
ATOM 2214 C C . SER A 1 282 ? -1.623 13.032 29.214 1.00 25.78 282 SER A C 1
ATOM 2216 O O . SER A 1 282 ? -1.078 12.963 30.310 1.00 25.78 282 SER A O 1
ATOM 2218 N N . THR A 1 283 ? -1.103 12.455 28.128 1.00 29.00 283 THR A N 1
ATOM 2219 C CA . THR A 1 283 ? 0.171 11.706 28.101 1.00 29.00 283 THR A CA 1
ATOM 2220 C C . THR A 1 283 ? 1.346 12.511 27.523 1.00 29.00 283 THR A C 1
ATOM 2222 O O . THR A 1 283 ? 2.492 12.072 27.590 1.00 29.00 283 THR A O 1
ATOM 2225 N N . GLN A 1 284 ? 1.107 13.733 27.030 1.00 27.88 284 GLN A N 1
ATOM 2226 C CA . GLN A 1 284 ? 2.129 14.590 26.409 1.00 27.88 284 GLN A CA 1
ATOM 2227 C C . GLN A 1 284 ? 2.976 15.432 27.380 1.00 27.88 284 GLN A C 1
ATOM 2229 O O . GLN A 1 284 ? 3.780 16.245 26.928 1.00 27.88 284 GLN A O 1
ATOM 2234 N N . SER A 1 285 ? 2.859 15.246 28.699 1.00 26.94 285 SER A N 1
ATOM 2235 C CA . SER A 1 285 ? 3.751 15.909 29.665 1.00 26.94 285 SER A CA 1
ATOM 2236 C C . SER A 1 285 ? 5.038 15.129 29.972 1.00 26.94 285 SER A C 1
ATOM 2238 O O . SER A 1 285 ? 5.899 15.670 30.662 1.00 26.94 285 SER A O 1
ATOM 2240 N N . HIS A 1 286 ? 5.227 13.910 29.437 1.00 29.08 286 HIS A N 1
ATOM 2241 C CA . HIS A 1 286 ? 6.420 13.097 29.734 1.00 29.08 286 HIS A CA 1
ATOM 2242 C C . HIS A 1 286 ? 7.219 12.531 28.547 1.00 29.08 286 HIS A C 1
ATOM 2244 O O . HIS A 1 286 ? 8.180 11.801 28.768 1.00 29.08 286 HIS A O 1
ATOM 2250 N N . GLN A 1 287 ? 6.940 12.925 27.302 1.00 29.83 287 GLN A N 1
ATOM 2251 C CA . GLN A 1 287 ? 7.757 12.513 26.145 1.00 29.83 287 GLN A CA 1
ATOM 2252 C C . GLN A 1 287 ? 8.149 13.691 25.244 1.00 29.83 287 GLN A C 1
ATOM 2254 O O . GLN A 1 287 ? 7.939 13.702 24.036 1.00 29.83 287 GLN A O 1
ATOM 2259 N N . THR A 1 288 ? 8.786 14.706 25.820 1.00 29.61 288 THR A N 1
ATOM 2260 C CA . THR A 1 288 ? 9.509 15.739 25.064 1.00 29.61 288 THR A CA 1
ATOM 2261 C C . THR A 1 288 ? 10.986 15.370 24.938 1.00 29.61 288 THR A C 1
ATOM 2263 O O . THR A 1 288 ? 11.847 16.083 25.436 1.00 29.61 288 THR A O 1
ATOM 2266 N N . SER A 1 289 ? 11.306 14.240 24.293 1.00 28.27 289 SER A N 1
ATOM 2267 C CA . SER A 1 289 ? 12.681 13.930 23.838 1.00 28.27 289 SER A CA 1
ATOM 2268 C C . SER A 1 289 ? 12.766 12.812 22.783 1.00 28.27 289 SER A C 1
ATOM 2270 O O . SER A 1 289 ? 13.725 12.058 22.785 1.00 28.27 289 SER A O 1
ATOM 2272 N N . THR A 1 290 ? 11.816 12.673 21.850 1.00 29.64 290 THR A N 1
ATOM 2273 C CA . THR A 1 290 ? 11.982 11.729 20.710 1.00 29.64 290 THR A CA 1
ATOM 2274 C C . THR A 1 290 ? 11.312 12.168 19.397 1.00 29.64 290 THR A C 1
ATOM 2276 O O . THR A 1 290 ? 11.175 11.366 18.481 1.00 29.64 290 THR A O 1
ATOM 2279 N N . HIS A 1 291 ? 10.938 13.441 19.217 1.00 28.81 291 HIS A N 1
ATOM 2280 C CA . HIS A 1 291 ? 10.294 13.887 17.964 1.00 28.81 291 HIS A CA 1
ATOM 2281 C C . HIS A 1 291 ? 11.258 14.300 16.832 1.00 28.81 291 HIS A C 1
ATOM 2283 O O . HIS A 1 291 ? 10.813 14.668 15.747 1.00 28.81 291 HIS A O 1
ATOM 2289 N N . THR A 1 292 ? 12.574 14.191 17.030 1.00 29.20 292 THR A N 1
ATOM 2290 C CA . THR A 1 292 ? 13.598 14.455 15.998 1.00 29.20 292 THR A CA 1
ATOM 2291 C C . THR A 1 292 ? 13.981 13.228 15.157 1.00 29.20 292 THR A C 1
ATOM 2293 O O . THR A 1 292 ? 14.722 13.375 14.189 1.00 29.20 292 THR A O 1
ATOM 2296 N N . ALA A 1 293 ? 13.463 12.028 15.453 1.00 32.00 293 ALA A N 1
ATOM 2297 C CA . ALA A 1 293 ? 13.843 10.797 14.744 1.00 32.00 293 ALA A CA 1
ATOM 2298 C C . ALA A 1 293 ? 12.878 10.363 13.614 1.00 32.00 293 ALA A C 1
ATOM 2300 O O . ALA A 1 293 ? 13.272 9.592 12.738 1.00 32.00 293 ALA A O 1
ATOM 2301 N N . MET A 1 294 ? 11.640 10.876 13.570 1.00 35.47 294 MET A N 1
ATOM 2302 C CA . MET A 1 294 ? 10.606 10.406 12.624 1.00 35.47 294 MET A CA 1
ATOM 2303 C C . MET A 1 294 ? 10.769 10.888 11.168 1.00 35.47 294 MET A C 1
ATOM 2305 O O . MET A 1 294 ? 10.139 10.335 10.273 1.00 35.47 294 MET A O 1
ATOM 2309 N N . GLY A 1 295 ? 11.636 11.867 10.887 1.00 33.62 295 GLY A N 1
ATOM 2310 C CA . GLY A 1 295 ? 11.866 12.359 9.517 1.00 33.62 295 GLY A CA 1
ATOM 2311 C C . GLY A 1 295 ? 12.922 11.584 8.719 1.00 33.62 295 GLY A C 1
ATOM 2312 O O . GLY A 1 295 ? 12.929 11.632 7.491 1.00 33.62 295 GLY A O 1
ATOM 2313 N N . ILE A 1 296 ? 13.820 10.858 9.392 1.00 45.38 296 ILE A N 1
ATOM 2314 C CA . ILE A 1 296 ? 14.971 10.223 8.731 1.00 45.38 296 ILE A CA 1
ATOM 2315 C C . ILE A 1 296 ? 14.594 8.840 8.188 1.00 45.38 296 ILE A C 1
ATOM 2317 O O . ILE A 1 296 ? 14.981 8.511 7.072 1.00 45.38 296 ILE A O 1
ATOM 2321 N N . GLY A 1 297 ? 13.789 8.053 8.912 1.00 44.62 297 GLY A N 1
ATOM 2322 C CA . GLY A 1 297 ? 13.381 6.704 8.486 1.00 44.62 297 GLY A CA 1
ATOM 2323 C C . GLY A 1 297 ? 12.599 6.684 7.167 1.00 44.62 297 GLY A C 1
ATOM 2324 O O . GLY A 1 297 ? 12.859 5.835 6.313 1.00 44.62 297 GLY A O 1
ATOM 2325 N N . ALA A 1 298 ? 11.732 7.684 6.954 1.00 48.00 298 ALA A N 1
ATOM 2326 C CA . ALA A 1 298 ? 10.872 7.766 5.775 1.00 48.00 298 ALA A CA 1
ATOM 2327 C C . ALA A 1 298 ? 11.628 8.005 4.449 1.00 48.00 298 ALA A C 1
ATOM 2329 O O . ALA A 1 298 ? 11.172 7.632 3.370 1.00 48.00 298 ALA A O 1
ATOM 2330 N N . VAL A 1 299 ? 12.809 8.621 4.526 1.00 55.34 299 VAL A N 1
ATOM 2331 C CA . VAL A 1 299 ? 13.671 8.898 3.366 1.00 55.34 299 VAL A CA 1
ATOM 2332 C C . VAL A 1 299 ? 14.846 7.919 3.310 1.00 55.34 299 VAL A C 1
ATOM 2334 O O . VAL A 1 299 ? 15.276 7.528 2.224 1.00 55.34 299 VAL A O 1
ATOM 2337 N N . ALA A 1 300 ? 15.348 7.474 4.466 1.00 63.19 300 ALA A N 1
ATOM 2338 C CA . ALA A 1 300 ? 16.502 6.588 4.560 1.00 63.19 300 ALA A CA 1
ATOM 2339 C C . ALA A 1 300 ? 16.244 5.211 3.939 1.00 63.19 300 ALA A C 1
ATOM 2341 O O . ALA A 1 300 ? 17.137 4.671 3.295 1.00 63.19 300 ALA A O 1
ATOM 2342 N N . GLU A 1 301 ? 15.047 4.641 4.076 1.00 63.72 301 GLU A N 1
ATOM 2343 C CA . GLU A 1 301 ? 14.760 3.293 3.568 1.00 63.72 301 GLU A CA 1
ATOM 2344 C C . GLU A 1 301 ? 14.800 3.184 2.030 1.00 63.72 301 GLU A C 1
ATOM 2346 O O . GLU A 1 301 ? 15.569 2.361 1.516 1.00 63.72 301 GLU A O 1
ATOM 2351 N N . PRO A 1 302 ? 14.063 4.012 1.255 1.00 70.62 302 PRO A N 1
ATOM 2352 C CA . PRO A 1 302 ? 14.222 4.045 -0.198 1.00 70.62 302 PRO A CA 1
ATOM 2353 C C . PRO A 1 302 ? 15.657 4.383 -0.616 1.00 70.62 302 PRO A C 1
ATOM 2355 O O . PRO A 1 302 ? 16.182 3.791 -1.560 1.00 70.62 302 PRO A O 1
ATOM 2358 N N . LEU A 1 303 ? 16.320 5.289 0.110 1.00 78.25 303 LEU A N 1
ATOM 2359 C CA . LEU A 1 303 ? 17.689 5.704 -0.185 1.00 78.25 303 LEU A CA 1
ATOM 2360 C C . LEU A 1 303 ? 18.704 4.571 0.026 1.00 78.25 303 LEU A C 1
ATOM 2362 O O . LEU A 1 303 ? 19.621 4.433 -0.782 1.00 78.25 303 LEU A O 1
ATOM 2366 N N . VAL A 1 304 ? 18.526 3.711 1.035 1.00 82.00 304 VAL A N 1
ATOM 2367 C CA . VAL A 1 304 ? 19.347 2.505 1.244 1.00 82.00 304 VAL A CA 1
ATOM 2368 C C . VAL A 1 304 ? 19.197 1.546 0.067 1.00 82.00 304 VAL A C 1
ATOM 2370 O O . VAL A 1 304 ? 20.201 1.074 -0.462 1.00 82.00 304 VAL A O 1
ATOM 2373 N N . VAL A 1 305 ? 17.971 1.296 -0.399 1.00 79.75 305 VAL A N 1
ATOM 2374 C CA . VAL A 1 305 ? 17.723 0.424 -1.560 1.00 79.75 305 VAL A CA 1
ATOM 2375 C C . VAL A 1 305 ? 18.368 0.992 -2.820 1.00 79.75 305 VAL A C 1
ATOM 2377 O O . VAL A 1 305 ? 19.111 0.288 -3.501 1.00 79.75 305 VAL A O 1
ATOM 2380 N N . VAL A 1 306 ? 18.139 2.274 -3.107 1.00 83.81 306 VAL A N 1
ATOM 2381 C CA . VAL A 1 306 ? 18.753 2.970 -4.244 1.00 83.81 306 VAL A CA 1
ATOM 2382 C C . VAL A 1 306 ? 20.278 2.871 -4.151 1.00 83.81 306 VAL A C 1
ATOM 2384 O O . VAL A 1 306 ? 20.928 2.442 -5.103 1.00 83.81 306 VAL A O 1
ATOM 2387 N N . THR A 1 307 ? 20.855 3.146 -2.983 1.00 87.31 307 THR A N 1
ATOM 2388 C CA . THR A 1 307 ? 22.303 3.048 -2.752 1.00 87.31 307 THR A CA 1
ATOM 2389 C C . THR A 1 307 ? 22.823 1.626 -2.967 1.00 87.31 307 THR A C 1
ATOM 2391 O O . THR A 1 307 ? 23.863 1.450 -3.599 1.00 87.31 307 THR A O 1
ATOM 2394 N N . LEU A 1 308 ? 22.098 0.596 -2.522 1.00 88.06 308 LEU A N 1
ATOM 2395 C CA . LEU A 1 308 ? 22.460 -0.806 -2.747 1.00 88.06 308 LEU A CA 1
ATOM 2396 C C . LEU A 1 308 ? 22.371 -1.206 -4.224 1.00 88.06 308 LEU A C 1
ATOM 2398 O O . LEU A 1 308 ? 23.230 -1.945 -4.703 1.00 88.06 308 LEU A O 1
ATOM 2402 N N . LEU A 1 309 ? 21.376 -0.715 -4.966 1.00 87.00 309 LEU A N 1
ATOM 2403 C CA . LEU A 1 309 ? 21.218 -1.002 -6.395 1.00 87.00 309 LEU A CA 1
ATOM 2404 C C . LEU A 1 309 ? 22.298 -0.310 -7.236 1.00 87.00 309 LEU A C 1
ATOM 2406 O O . LEU A 1 309 ? 22.956 -0.964 -8.047 1.00 87.00 309 LEU A O 1
ATOM 2410 N N . PHE A 1 310 ? 22.523 0.990 -7.022 1.00 87.31 310 PHE A N 1
ATOM 2411 C CA . PHE A 1 310 ? 23.564 1.752 -7.718 1.00 87.31 310 PHE A CA 1
ATOM 2412 C C . PHE A 1 310 ? 24.966 1.296 -7.304 1.00 87.31 310 PHE A C 1
ATOM 2414 O O . PHE A 1 310 ? 25.824 1.082 -8.162 1.00 87.31 310 PHE A O 1
ATOM 2421 N N . GLY A 1 311 ? 25.186 1.067 -6.008 1.00 86.88 311 GLY A N 1
ATOM 2422 C CA . GLY A 1 311 ? 26.415 0.486 -5.478 1.00 86.88 311 GLY A CA 1
ATOM 2423 C C . GLY A 1 311 ? 26.661 -0.914 -6.034 1.00 86.88 311 GLY A C 1
ATOM 2424 O O . GLY A 1 311 ? 27.763 -1.213 -6.489 1.00 86.88 311 GLY A O 1
ATOM 2425 N N . GLY A 1 312 ? 25.624 -1.748 -6.114 1.00 84.31 312 GLY A N 1
ATOM 2426 C CA . GLY A 1 312 ? 25.685 -3.071 -6.728 1.00 84.31 312 GLY A CA 1
ATOM 2427 C C . GLY A 1 312 ? 26.020 -3.022 -8.217 1.00 84.31 312 GLY A C 1
ATOM 2428 O O . GLY A 1 312 ? 26.867 -3.791 -8.672 1.00 84.31 312 GLY A O 1
ATOM 2429 N N . ALA A 1 313 ? 25.435 -2.089 -8.971 1.00 86.06 313 ALA A N 1
ATOM 2430 C CA . ALA A 1 313 ? 25.772 -1.867 -10.376 1.00 86.06 313 ALA A CA 1
ATOM 2431 C C . ALA A 1 313 ? 27.217 -1.378 -10.558 1.00 86.06 313 ALA A C 1
ATOM 2433 O O . ALA A 1 313 ? 27.906 -1.822 -11.478 1.00 86.06 313 ALA A O 1
ATOM 2434 N N . TRP A 1 314 ? 27.696 -0.510 -9.665 1.00 85.75 314 TRP A N 1
ATOM 2435 C CA . TRP A 1 314 ? 29.067 -0.007 -9.670 1.00 85.75 314 TRP A CA 1
ATOM 2436 C C . TRP A 1 314 ? 30.095 -1.086 -9.324 1.00 85.75 314 TRP A C 1
ATOM 2438 O O . TRP A 1 314 ? 31.102 -1.215 -10.020 1.00 85.75 314 TRP A O 1
ATOM 2448 N N . VAL A 1 315 ? 29.846 -1.885 -8.284 1.00 85.25 315 VAL A N 1
ATOM 2449 C CA . VAL A 1 315 ? 30.715 -3.006 -7.886 1.00 85.25 315 VAL A CA 1
ATOM 2450 C C . VAL A 1 315 ? 30.782 -4.048 -9.000 1.00 85.25 315 VAL A C 1
ATOM 2452 O O . VAL A 1 315 ? 31.860 -4.543 -9.320 1.00 85.25 315 VAL A O 1
ATOM 2455 N N . ASN A 1 316 ? 29.649 -4.324 -9.648 1.00 83.06 316 ASN A N 1
ATOM 2456 C CA . ASN A 1 316 ? 29.539 -5.285 -10.743 1.00 83.06 316 ASN A CA 1
ATOM 2457 C C . ASN A 1 316 ? 29.792 -4.682 -12.135 1.00 83.06 316 ASN A C 1
ATOM 2459 O O . ASN A 1 316 ? 29.355 -5.244 -13.144 1.00 83.06 316 ASN A O 1
ATOM 2463 N N . ARG A 1 317 ? 30.475 -3.535 -12.219 1.00 83.50 317 ARG A N 1
ATOM 2464 C CA . ARG A 1 317 ? 30.814 -2.917 -13.504 1.00 83.50 317 ARG A CA 1
ATOM 2465 C C . ARG A 1 317 ? 31.941 -3.664 -14.209 1.00 83.50 317 ARG A C 1
ATOM 2467 O O . ARG A 1 317 ? 32.904 -4.118 -13.594 1.00 83.50 317 ARG A O 1
ATOM 2474 N N . ASN A 1 318 ? 31.879 -3.674 -15.530 1.00 78.31 318 ASN A N 1
ATOM 2475 C CA . ASN A 1 318 ? 32.961 -4.131 -16.381 1.00 78.31 318 ASN A CA 1
ATOM 2476 C C . ASN A 1 318 ? 34.048 -3.040 -16.453 1.00 78.31 318 ASN A C 1
ATOM 2478 O O . ASN A 1 318 ? 33.888 -2.052 -17.170 1.00 78.31 318 ASN A O 1
ATOM 2482 N N . LYS A 1 319 ? 35.124 -3.186 -15.665 1.00 74.06 319 LYS A N 1
ATOM 2483 C CA . LYS A 1 319 ? 36.212 -2.190 -15.568 1.00 74.06 319 LYS A CA 1
ATOM 2484 C C . LYS A 1 319 ? 37.030 -2.060 -16.858 1.00 74.06 319 LYS A C 1
ATOM 2486 O O . LYS A 1 319 ? 37.547 -0.985 -17.133 1.00 74.06 319 LYS A O 1
ATOM 2491 N N . GLU A 1 320 ? 37.110 -3.130 -17.641 1.00 66.50 320 GLU A N 1
ATOM 2492 C CA . GLU A 1 320 ? 37.917 -3.209 -18.866 1.00 66.50 320 GLU A CA 1
ATOM 2493 C C . GLU A 1 320 ? 37.186 -2.660 -20.099 1.00 66.50 320 GLU A C 1
ATOM 2495 O O . GLU A 1 320 ? 37.806 -2.361 -21.114 1.00 66.50 320 GLU A O 1
ATOM 2500 N N . TYR A 1 321 ? 35.862 -2.491 -20.024 1.00 68.81 321 TYR A N 1
ATOM 2501 C CA . TYR A 1 321 ? 35.055 -2.051 -21.159 1.00 68.81 321 TYR A CA 1
ATOM 2502 C C . TYR A 1 321 ? 34.932 -0.529 -21.230 1.00 68.81 321 TYR A C 1
ATOM 2504 O O . TYR A 1 321 ? 34.386 0.128 -20.334 1.00 68.81 321 TYR A O 1
ATOM 2512 N N . ARG A 1 322 ? 35.387 0.040 -22.346 1.00 73.38 322 ARG A N 1
ATOM 2513 C CA . ARG A 1 322 ? 35.314 1.474 -22.639 1.00 73.38 322 ARG A CA 1
ATOM 2514 C C . ARG A 1 322 ? 34.077 1.770 -23.488 1.00 73.38 322 ARG A C 1
ATOM 2516 O O . ARG A 1 322 ? 33.904 1.217 -24.563 1.00 73.38 322 ARG A O 1
ATOM 2523 N N . LEU A 1 323 ? 33.207 2.667 -23.009 1.00 69.38 323 LEU A N 1
ATOM 2524 C CA . LEU A 1 323 ? 31.924 2.992 -23.666 1.00 69.38 323 LEU A CA 1
ATOM 2525 C C . LEU A 1 323 ? 32.085 3.616 -25.058 1.00 69.38 323 LEU A C 1
ATOM 2527 O O . LEU A 1 323 ? 31.213 3.451 -25.911 1.00 69.38 323 LEU A O 1
ATOM 2531 N N . PHE A 1 324 ? 33.165 4.372 -25.248 1.00 68.56 324 PHE A N 1
ATOM 2532 C CA . PHE A 1 324 ? 33.377 5.221 -26.418 1.00 68.56 324 PHE A CA 1
ATOM 2533 C C . PHE A 1 324 ? 34.407 4.658 -27.404 1.00 68.56 324 PHE A C 1
ATOM 2535 O O . PHE A 1 324 ? 34.512 5.191 -28.503 1.00 68.56 324 PHE A O 1
ATOM 2542 N N . ASP A 1 325 ? 35.100 3.564 -27.064 1.00 58.81 325 ASP A N 1
ATOM 2543 C CA . ASP A 1 325 ? 35.960 2.868 -28.024 1.00 58.81 325 ASP A CA 1
ATOM 2544 C C . ASP A 1 325 ? 35.090 1.997 -28.930 1.00 58.81 325 ASP A C 1
ATOM 2546 O O . ASP A 1 325 ? 34.494 1.004 -28.506 1.00 58.81 325 ASP A O 1
ATOM 2550 N N . ARG A 1 326 ? 34.993 2.384 -30.202 1.00 47.97 326 ARG A N 1
ATOM 2551 C CA . ARG A 1 326 ? 34.364 1.565 -31.236 1.00 47.97 326 ARG A CA 1
ATOM 2552 C C . ARG A 1 326 ? 35.365 0.475 -31.615 1.00 47.97 326 ARG A C 1
ATOM 2554 O O . ARG A 1 326 ? 36.209 0.689 -32.480 1.00 47.97 326 ARG A O 1
ATOM 2561 N N . GLN A 1 327 ? 35.312 -0.672 -30.939 1.00 47.72 327 GLN A N 1
ATOM 2562 C CA . GLN A 1 327 ? 36.108 -1.839 -31.321 1.00 47.72 327 GLN A CA 1
ATOM 2563 C C . GLN A 1 327 ? 35.772 -2.210 -32.775 1.00 47.72 327 GLN A C 1
ATOM 2565 O O . GLN A 1 327 ? 34.683 -2.699 -33.069 1.00 47.72 327 GLN A O 1
ATOM 2570 N N . ARG A 1 328 ? 36.707 -1.955 -33.699 1.00 37.06 328 ARG A N 1
ATOM 2571 C CA . ARG A 1 328 ? 36.755 -2.649 -34.988 1.00 37.06 328 ARG A CA 1
ATOM 2572 C C . ARG A 1 328 ? 37.064 -4.111 -34.669 1.00 37.06 328 ARG A C 1
ATOM 2574 O O . ARG A 1 328 ? 38.220 -4.455 -34.439 1.00 37.06 328 ARG A O 1
ATOM 2581 N N . GLU A 1 329 ? 36.039 -4.954 -34.599 1.00 36.69 329 GLU A N 1
ATOM 2582 C CA . GLU A 1 329 ? 36.229 -6.403 -34.700 1.00 36.69 329 GLU A CA 1
ATOM 2583 C C . GLU A 1 329 ? 36.938 -6.662 -36.038 1.00 36.69 329 GLU A C 1
ATOM 2585 O O . GLU A 1 329 ? 36.377 -6.444 -37.108 1.00 36.69 329 GLU A O 1
ATOM 2590 N N . SER A 1 330 ? 38.219 -7.024 -35.977 1.00 26.28 330 SER A N 1
ATOM 2591 C CA . SER A 1 330 ? 38.943 -7.534 -37.141 1.00 26.28 330 SER A CA 1
ATOM 2592 C C . SER A 1 330 ? 38.555 -9.009 -37.283 1.00 26.28 330 SER A C 1
ATOM 2594 O O . SER A 1 330 ? 38.631 -9.717 -36.274 1.00 26.28 330 SER A O 1
ATOM 2596 N N . PRO A 1 331 ? 38.126 -9.498 -38.460 1.00 30.78 331 PRO A N 1
ATOM 2597 C CA . PRO A 1 331 ? 37.731 -10.893 -38.605 1.00 30.78 331 PRO A CA 1
ATOM 2598 C C . PRO A 1 331 ? 38.965 -11.772 -38.391 1.00 30.78 331 PRO A C 1
ATOM 2600 O O . PRO A 1 331 ? 39.956 -11.651 -39.113 1.00 30.78 331 PRO A O 1
ATOM 2603 N N . SER A 1 332 ? 38.935 -12.655 -37.396 1.00 28.55 332 SER A N 1
ATOM 2604 C CA . SER A 1 332 ? 39.949 -13.695 -37.240 1.00 28.55 332 SER A CA 1
ATOM 2605 C C . SER A 1 332 ? 39.705 -14.774 -38.296 1.00 28.55 332 SER A C 1
ATOM 2607 O O . SER A 1 332 ? 38.974 -15.733 -38.057 1.00 28.55 332 SER A O 1
ATOM 2609 N N . SER A 1 333 ? 40.295 -14.620 -39.480 1.00 29.91 333 SER A N 1
ATOM 2610 C CA . SER A 1 333 ? 40.358 -15.704 -40.458 1.00 29.91 333 SER A CA 1
ATOM 2611 C C . SER A 1 333 ? 41.311 -16.788 -39.945 1.00 29.91 333 SER A C 1
ATOM 2613 O O . SER A 1 333 ? 42.521 -16.563 -39.858 1.00 29.91 333 SER A O 1
ATOM 2615 N N . SER A 1 334 ? 40.792 -17.973 -39.632 1.00 31.73 334 SER A N 1
ATOM 2616 C CA . SER A 1 334 ? 41.591 -19.194 -39.530 1.00 31.73 334 SER A CA 1
ATOM 2617 C C . SER A 1 334 ? 42.121 -19.535 -40.924 1.00 31.73 334 SER A C 1
ATOM 2619 O O . SER A 1 334 ? 41.424 -20.139 -41.739 1.00 31.73 334 SER A O 1
ATOM 2621 N N . ARG A 1 335 ? 43.335 -19.075 -41.235 1.00 31.95 335 ARG A N 1
ATOM 2622 C CA . ARG A 1 335 ? 44.003 -19.356 -42.506 1.00 31.95 335 ARG A CA 1
ATOM 2623 C C . ARG A 1 335 ? 44.615 -20.754 -42.422 1.00 31.95 335 ARG A C 1
ATOM 2625 O O . ARG A 1 335 ? 45.660 -20.933 -41.806 1.00 31.95 335 ARG A O 1
ATOM 2632 N N . SER A 1 336 ? 43.939 -21.733 -43.015 1.00 31.33 336 SER A N 1
ATOM 2633 C CA . SER A 1 336 ? 44.514 -23.043 -43.312 1.00 31.33 336 SER A CA 1
ATOM 2634 C C . SER A 1 336 ? 45.688 -22.871 -44.277 1.00 31.33 336 SER A C 1
ATOM 2636 O O . SER A 1 336 ? 45.580 -22.210 -45.311 1.00 31.33 336 SER A O 1
ATOM 2638 N N . THR A 1 337 ? 46.821 -23.439 -43.898 1.00 29.31 337 THR A N 1
ATOM 2639 C CA . THR A 1 337 ? 48.087 -23.461 -44.623 1.00 29.31 337 THR A CA 1
ATOM 2640 C C . THR A 1 337 ? 47.965 -24.249 -45.929 1.00 29.31 337 THR A C 1
ATOM 2642 O O . THR A 1 337 ? 47.521 -25.393 -45.939 1.00 29.31 337 THR A O 1
ATOM 2645 N N . SER A 1 338 ? 48.417 -23.666 -47.037 1.00 30.31 338 SER A N 1
ATOM 2646 C CA . SER A 1 338 ? 48.890 -24.396 -48.221 1.00 30.31 338 SER A CA 1
ATOM 2647 C C . SER A 1 338 ? 49.974 -23.551 -48.910 1.00 30.31 338 SER A C 1
ATOM 2649 O O . SER A 1 338 ? 49.777 -22.339 -49.038 1.00 30.31 338 SER A O 1
ATOM 2651 N N . PRO A 1 339 ? 51.134 -24.126 -49.280 1.00 41.34 339 PRO A N 1
ATOM 2652 C CA . PRO A 1 339 ? 52.262 -23.380 -49.832 1.00 41.34 339 PRO A CA 1
ATOM 2653 C C . PRO A 1 339 ? 52.251 -23.388 -51.370 1.00 41.34 339 PRO A C 1
ATOM 2655 O O . PRO A 1 339 ? 51.911 -24.402 -51.973 1.00 41.34 339 PRO A O 1
ATOM 2658 N N . GLY A 1 340 ? 52.682 -22.293 -52.009 1.00 30.95 340 GLY A N 1
ATOM 2659 C CA . GLY A 1 340 ? 53.010 -22.322 -53.441 1.00 30.95 340 GLY A CA 1
ATOM 2660 C C . GLY A 1 340 ? 53.089 -20.968 -54.155 1.00 30.95 340 GLY A C 1
ATOM 2661 O O . GLY A 1 340 ? 52.063 -20.370 -54.438 1.00 30.95 340 GLY A O 1
ATOM 2662 N N . SER A 1 341 ? 54.326 -20.568 -54.466 1.00 29.59 341 SER A N 1
ATOM 2663 C CA . SER A 1 341 ? 54.830 -19.813 -55.632 1.00 29.59 341 SER A CA 1
ATOM 2664 C C . SER A 1 341 ? 54.278 -18.444 -56.090 1.00 29.59 341 SER A C 1
ATOM 2666 O O . SER A 1 341 ? 53.151 -18.300 -56.539 1.00 29.59 341 SER A O 1
ATOM 2668 N N . GLU A 1 342 ? 55.231 -17.500 -56.107 1.00 29.88 342 GLU A N 1
ATOM 2669 C CA . GLU A 1 342 ? 55.662 -16.627 -57.222 1.00 29.88 342 GLU A CA 1
ATOM 2670 C C . GLU A 1 342 ? 54.801 -15.477 -57.797 1.00 29.88 342 GLU A C 1
ATOM 2672 O O . GLU A 1 342 ? 53.881 -15.664 -58.578 1.00 29.88 342 GLU A O 1
ATOM 2677 N N . SER A 1 343 ? 55.359 -14.271 -57.590 1.00 30.59 343 SER A N 1
ATOM 2678 C CA . SER A 1 343 ? 55.633 -13.202 -58.578 1.00 30.59 343 SER A CA 1
ATOM 2679 C C . SER A 1 343 ? 54.485 -12.382 -59.198 1.00 30.59 343 SER A C 1
ATOM 2681 O O . SER A 1 343 ? 53.461 -12.899 -59.620 1.00 30.59 343 SER A O 1
ATOM 2683 N N . GLY A 1 344 ? 54.723 -11.068 -59.346 1.00 28.98 344 GLY A N 1
ATOM 2684 C CA . GLY A 1 344 ? 53.980 -10.211 -60.282 1.00 28.98 344 GLY A CA 1
ATOM 2685 C C . GLY A 1 344 ? 53.643 -8.813 -59.758 1.00 28.98 344 GLY A C 1
ATOM 2686 O O . GLY A 1 344 ? 52.927 -8.653 -58.778 1.00 28.98 344 GLY A O 1
ATOM 2687 N N . ARG A 1 345 ? 54.170 -7.783 -60.426 1.00 30.77 345 ARG A N 1
ATOM 2688 C CA . ARG A 1 345 ? 53.929 -6.349 -60.181 1.00 30.77 345 ARG A CA 1
ATOM 2689 C C . ARG A 1 345 ? 52.582 -5.869 -60.770 1.00 30.77 345 ARG A C 1
ATOM 2691 O O . ARG A 1 345 ? 52.084 -6.454 -61.721 1.00 30.77 345 ARG A O 1
ATOM 2698 N N . SER A 1 346 ? 52.163 -4.680 -60.311 1.00 26.84 346 SER A N 1
ATOM 2699 C CA . SER A 1 346 ? 51.346 -3.633 -60.981 1.00 26.84 346 SER A CA 1
ATOM 2700 C C . SER A 1 346 ? 49.804 -3.591 -60.826 1.00 26.84 346 SER A C 1
ATOM 2702 O O . SER A 1 346 ? 49.067 -4.402 -61.359 1.00 26.84 346 SER A O 1
ATOM 2704 N N . SER A 1 347 ? 49.370 -2.564 -60.073 1.00 28.45 347 SER A N 1
ATOM 2705 C CA . SER A 1 347 ? 48.414 -1.470 -60.371 1.00 28.45 347 SER A CA 1
ATOM 2706 C C . SER A 1 347 ? 46.983 -1.677 -60.931 1.00 28.45 347 SER A C 1
ATOM 2708 O O . SER A 1 347 ? 46.789 -2.238 -62.000 1.00 28.45 347 SER A O 1
ATOM 2710 N N . VAL A 1 348 ? 46.072 -0.901 -60.310 1.00 30.02 348 VAL A N 1
ATOM 2711 C CA . VAL A 1 348 ? 44.816 -0.268 -60.796 1.00 30.02 348 VAL A CA 1
ATOM 2712 C C . VAL A 1 348 ? 43.478 -1.004 -60.588 1.00 30.02 348 VAL A C 1
ATOM 2714 O O . VAL A 1 348 ? 43.265 -2.131 -61.009 1.00 30.02 348 VAL A O 1
ATOM 2717 N N . SER A 1 349 ? 42.543 -0.216 -60.041 1.00 26.91 349 SER A N 1
ATOM 2718 C CA . SER A 1 349 ? 41.092 -0.189 -60.276 1.00 26.91 349 SER A CA 1
ATOM 2719 C C . SER A 1 349 ? 40.186 -0.621 -59.127 1.00 26.91 349 SER A C 1
ATOM 2721 O O . SER A 1 349 ? 40.048 -1.783 -58.762 1.00 26.91 349 SER A O 1
ATOM 2723 N N . SER A 1 350 ? 39.485 0.396 -58.638 1.00 34.50 350 SER A N 1
ATOM 2724 C CA . SER A 1 350 ? 38.173 0.377 -58.005 1.00 34.50 350 SER A CA 1
ATOM 2725 C C . SER A 1 350 ? 37.154 -0.550 -58.680 1.00 34.50 350 SER A C 1
ATOM 2727 O O . SER A 1 350 ? 37.197 -0.740 -59.894 1.00 34.50 350 SER A O 1
ATOM 2729 N N . SER A 1 351 ? 36.161 -0.954 -57.876 1.00 37.75 351 SER A N 1
ATOM 2730 C CA . SER A 1 351 ? 34.926 -1.712 -58.165 1.00 37.75 351 SER A CA 1
ATOM 2731 C C . SER A 1 351 ? 34.988 -3.240 -58.006 1.00 37.75 351 SER A C 1
ATOM 2733 O O . SER A 1 351 ? 35.001 -4.004 -58.959 1.00 37.75 351 SER A O 1
ATOM 2735 N N . ALA A 1 352 ? 34.907 -3.682 -56.746 1.00 32.50 352 ALA A N 1
ATOM 2736 C CA . ALA A 1 352 ? 34.429 -5.019 -56.380 1.00 32.50 352 ALA A CA 1
ATOM 2737 C C . ALA A 1 352 ? 33.613 -4.938 -55.078 1.00 32.50 352 ALA A C 1
ATOM 2739 O O . ALA A 1 352 ? 33.952 -5.506 -54.044 1.00 32.50 352 ALA A O 1
ATOM 2740 N N . SER A 1 353 ? 32.527 -4.169 -55.126 1.00 38.19 353 SER A N 1
ATOM 2741 C CA . SER A 1 353 ? 31.572 -3.950 -54.033 1.00 38.19 353 SER A CA 1
ATOM 2742 C C . SER A 1 353 ? 30.576 -5.107 -53.850 1.00 38.19 353 SER A C 1
ATOM 2744 O O . SER A 1 353 ? 29.441 -4.843 -53.463 1.00 38.19 353 SER A O 1
ATOM 2746 N N . LEU A 1 354 ? 30.914 -6.359 -54.196 1.00 37.09 354 LEU A N 1
ATOM 2747 C CA . LEU A 1 354 ? 29.870 -7.380 -54.394 1.00 37.09 354 LEU A CA 1
ATOM 2748 C C . LEU A 1 354 ? 30.161 -8.834 -54.005 1.00 37.09 354 LEU A C 1
ATOM 2750 O O . LEU A 1 354 ? 29.301 -9.666 -54.259 1.00 37.09 354 LEU A O 1
ATOM 2754 N N . LEU A 1 355 ? 31.269 -9.182 -53.345 1.00 37.59 355 LEU A N 1
ATOM 2755 C CA . LEU A 1 355 ? 31.489 -10.576 -52.918 1.00 37.59 355 LEU A CA 1
ATOM 2756 C C . LEU A 1 355 ? 32.330 -10.663 -51.636 1.00 37.59 355 LEU A C 1
ATOM 2758 O O . LEU A 1 355 ? 33.546 -10.789 -51.707 1.00 37.59 355 LEU A O 1
ATOM 2762 N N . ALA A 1 356 ? 31.660 -10.565 -50.479 1.00 32.81 356 ALA A N 1
ATOM 2763 C CA . ALA A 1 356 ? 31.954 -11.298 -49.231 1.00 32.81 356 ALA A CA 1
ATOM 2764 C C . ALA A 1 356 ? 31.158 -10.701 -48.048 1.00 32.81 356 ALA A C 1
ATOM 2766 O O . ALA A 1 356 ? 31.720 -10.079 -47.149 1.00 32.81 356 ALA A O 1
ATOM 2767 N N . ASN A 1 357 ? 29.836 -10.909 -48.027 1.00 35.38 357 ASN A N 1
ATOM 2768 C CA . ASN A 1 357 ? 29.069 -10.882 -46.777 1.00 35.38 357 ASN A CA 1
ATOM 2769 C C . ASN A 1 357 ? 29.482 -12.112 -45.954 1.00 35.38 357 ASN A C 1
ATOM 2771 O O . ASN A 1 357 ? 28.865 -13.171 -46.043 1.00 35.38 357 ASN A O 1
ATOM 2775 N N . ILE A 1 358 ? 30.575 -11.990 -45.208 1.00 41.22 358 ILE A N 1
ATOM 2776 C CA . ILE A 1 358 ? 31.002 -12.970 -44.211 1.00 41.22 358 ILE A CA 1
ATOM 2777 C C . ILE A 1 358 ? 30.600 -12.383 -42.851 1.00 41.22 358 ILE A C 1
ATOM 2779 O O . ILE A 1 358 ? 30.990 -11.267 -42.521 1.00 41.22 358 ILE A O 1
ATOM 2783 N N . ASP A 1 359 ? 29.772 -13.137 -42.121 1.00 41.12 359 ASP A N 1
ATOM 2784 C CA . ASP A 1 359 ? 29.195 -12.864 -40.791 1.00 41.12 359 ASP A CA 1
ATOM 2785 C C . ASP A 1 359 ? 27.926 -11.984 -40.708 1.00 41.12 359 ASP A C 1
ATOM 2787 O O . ASP A 1 359 ? 27.762 -11.183 -39.782 1.00 41.12 359 ASP A O 1
ATOM 2791 N N . GLU A 1 360 ? 26.940 -12.177 -41.596 1.00 51.84 360 GLU A N 1
ATOM 2792 C CA . GLU A 1 360 ? 25.580 -11.693 -41.306 1.00 51.84 360 GLU A CA 1
ATOM 2793 C C . GLU A 1 360 ? 24.977 -12.481 -40.130 1.00 51.84 360 GLU A C 1
ATOM 2795 O O . GLU A 1 360 ? 24.539 -13.626 -40.254 1.00 51.84 360 GLU A O 1
ATOM 2800 N N . VAL A 1 361 ? 24.950 -11.855 -38.951 1.00 62.53 361 VAL A N 1
ATOM 2801 C CA . VAL A 1 361 ? 24.247 -12.379 -37.776 1.00 62.53 361 VAL A CA 1
ATOM 2802 C C . VAL A 1 361 ? 22.786 -12.665 -38.161 1.00 62.53 361 VAL A C 1
ATOM 2804 O O . VAL A 1 361 ? 22.085 -11.737 -38.575 1.00 62.53 361 VAL A O 1
ATOM 2807 N N . PRO A 1 362 ? 22.284 -13.907 -38.001 1.00 72.75 362 PRO A N 1
ATOM 2808 C CA . PRO A 1 362 ? 20.964 -14.276 -38.496 1.00 72.75 362 PRO A CA 1
ATOM 2809 C C . PRO A 1 362 ? 19.881 -13.402 -37.859 1.00 72.75 362 PRO A C 1
ATOM 2811 O O . PRO A 1 362 ? 19.828 -13.252 -36.635 1.00 72.75 362 PRO A O 1
ATOM 2814 N N . LYS A 1 363 ? 19.011 -12.827 -38.702 1.00 76.25 363 LYS A N 1
ATOM 2815 C CA . LYS A 1 363 ? 17.934 -11.896 -38.306 1.00 76.25 363 LYS A CA 1
ATOM 2816 C C . LYS A 1 363 ? 16.950 -12.514 -37.308 1.00 76.25 363 LYS A C 1
ATOM 2818 O O . LYS A 1 363 ? 16.379 -11.799 -36.484 1.00 76.25 363 LYS A O 1
ATOM 2823 N N . TRP A 1 364 ? 16.776 -13.829 -37.375 1.00 80.56 364 TRP A N 1
ATOM 2824 C CA . TRP A 1 364 ? 15.886 -14.613 -36.528 1.00 80.56 364 TRP A CA 1
ATOM 2825 C C . TRP A 1 364 ? 16.687 -15.651 -35.748 1.00 80.56 364 TRP A C 1
ATOM 2827 O O . TRP A 1 364 ? 17.694 -16.165 -36.232 1.00 80.56 364 TRP A O 1
ATOM 2837 N N . ARG A 1 365 ? 16.238 -15.960 -34.533 1.00 81.75 365 ARG A N 1
ATOM 2838 C CA . ARG A 1 365 ? 16.800 -16.997 -33.673 1.00 81.75 365 ARG A CA 1
ATOM 2839 C C . ARG A 1 365 ? 15.714 -17.965 -33.238 1.00 81.75 365 ARG A C 1
ATOM 2841 O O . ARG A 1 365 ? 14.582 -17.570 -32.983 1.00 81.75 365 ARG A O 1
ATOM 2848 N N . THR A 1 366 ? 16.069 -19.234 -33.130 1.00 83.62 366 THR A N 1
ATOM 2849 C CA . THR A 1 366 ? 15.125 -20.270 -32.710 1.00 83.62 366 THR A CA 1
ATOM 2850 C C . THR A 1 366 ? 15.137 -20.404 -31.190 1.00 83.62 366 THR A C 1
ATOM 2852 O O . THR A 1 366 ? 16.193 -20.535 -30.565 1.00 83.62 366 THR A O 1
ATOM 2855 N N . ARG A 1 367 ? 13.949 -20.372 -30.587 1.00 83.44 367 ARG A N 1
ATOM 2856 C CA . ARG A 1 367 ? 13.696 -20.555 -29.159 1.00 83.44 367 ARG A CA 1
ATOM 2857 C C . ARG A 1 367 ? 12.884 -21.831 -28.952 1.00 83.44 367 ARG A C 1
ATOM 2859 O O . ARG A 1 367 ? 11.927 -22.090 -29.670 1.00 83.44 367 ARG A O 1
ATOM 2866 N N . GLU A 1 368 ? 13.278 -22.634 -27.970 1.00 85.12 368 GLU A N 1
ATOM 2867 C CA . GLU A 1 368 ? 12.550 -23.847 -27.593 1.00 85.12 368 GLU A CA 1
ATOM 2868 C C . GLU A 1 368 ? 11.579 -23.511 -26.455 1.00 85.12 368 GLU A C 1
ATOM 2870 O O . GLU A 1 368 ? 12.008 -23.091 -25.377 1.00 85.12 368 GLU A O 1
ATOM 2875 N N . LEU A 1 369 ? 10.283 -23.693 -26.695 1.00 84.81 369 LEU A N 1
ATOM 2876 C CA . LEU A 1 369 ? 9.236 -23.616 -25.685 1.00 84.81 369 LEU A CA 1
ATOM 2877 C C . LEU A 1 369 ? 9.015 -24.996 -25.070 1.00 84.81 369 LEU A C 1
ATOM 2879 O O . LEU A 1 369 ? 9.010 -26.013 -25.766 1.00 84.81 369 LEU A O 1
ATOM 2883 N N . ARG A 1 370 ? 8.829 -25.027 -23.750 1.00 83.25 370 ARG A N 1
ATOM 2884 C CA . ARG A 1 370 ? 8.562 -26.247 -22.986 1.00 83.25 370 ARG A CA 1
ATOM 2885 C C . ARG A 1 370 ? 7.347 -26.048 -22.095 1.00 83.25 370 ARG A C 1
ATOM 2887 O O . ARG A 1 370 ? 7.423 -25.315 -21.110 1.00 83.25 370 ARG A O 1
ATOM 2894 N N . LEU A 1 371 ? 6.255 -26.740 -22.398 1.00 77.19 371 LEU A N 1
ATOM 2895 C CA . LEU A 1 371 ? 5.036 -26.717 -21.590 1.00 77.19 371 LEU A CA 1
ATOM 2896 C C . LEU A 1 371 ? 4.582 -28.157 -21.336 1.00 77.19 371 LEU A C 1
ATOM 2898 O O . LEU A 1 371 ? 4.385 -28.900 -22.287 1.00 77.19 371 LEU A O 1
ATOM 2902 N N . PHE A 1 372 ? 4.473 -28.574 -20.070 1.00 72.31 372 PHE A N 1
ATOM 2903 C CA . PHE A 1 372 ? 3.992 -29.915 -19.684 1.00 72.31 372 PHE A CA 1
ATOM 2904 C C . PHE A 1 372 ? 4.605 -31.093 -20.480 1.00 72.31 372 PHE A C 1
ATOM 2906 O O . PHE A 1 372 ? 3.926 -32.051 -20.822 1.00 72.31 372 PHE A O 1
ATOM 2913 N N . GLY A 1 373 ? 5.903 -31.023 -20.801 1.00 69.81 373 GLY A N 1
ATOM 2914 C CA . GLY A 1 373 ? 6.612 -32.069 -21.555 1.00 69.81 373 GLY A CA 1
ATOM 2915 C C . GLY A 1 373 ? 6.557 -31.929 -23.083 1.00 69.81 373 GLY A C 1
ATOM 2916 O O . GLY A 1 373 ? 7.423 -32.484 -23.758 1.00 69.81 373 GLY A O 1
ATOM 2917 N N . LEU A 1 374 ? 5.644 -31.118 -23.624 1.00 78.75 374 LEU A N 1
ATOM 2918 C CA . LEU A 1 374 ? 5.610 -30.747 -25.039 1.00 78.75 374 LEU A CA 1
ATOM 2919 C C . LEU A 1 374 ? 6.741 -29.759 -25.343 1.00 78.75 374 LEU A C 1
ATOM 2921 O O . LEU A 1 374 ? 6.958 -28.790 -24.606 1.00 78.75 374 LEU A O 1
ATOM 2925 N N . ARG A 1 375 ? 7.472 -30.020 -26.430 1.00 85.25 375 ARG A N 1
ATOM 2926 C CA . ARG A 1 375 ? 8.552 -29.165 -26.932 1.00 85.25 375 ARG A CA 1
ATOM 2927 C C . ARG A 1 375 ? 8.138 -28.598 -28.276 1.00 85.25 375 ARG A C 1
ATOM 2929 O O . ARG A 1 375 ? 7.897 -29.360 -29.206 1.00 85.25 375 ARG A O 1
ATOM 2936 N N . THR A 1 376 ? 8.074 -27.278 -28.380 1.00 84.56 376 THR A N 1
ATOM 2937 C CA . THR A 1 376 ? 7.773 -26.593 -29.641 1.00 84.56 376 THR A CA 1
ATOM 2938 C C . THR A 1 376 ? 8.868 -25.577 -29.935 1.00 84.56 376 THR A C 1
ATOM 2940 O O . THR A 1 376 ? 9.382 -24.915 -29.034 1.00 84.56 376 THR A O 1
ATOM 2943 N N . ALA A 1 377 ? 9.294 -25.489 -31.193 1.00 86.88 377 ALA A N 1
ATOM 2944 C CA . ALA A 1 377 ? 10.291 -24.514 -31.617 1.00 86.88 377 ALA A CA 1
ATOM 2945 C C . ALA A 1 377 ? 9.577 -23.285 -32.183 1.00 86.88 377 ALA A C 1
ATOM 2947 O O . ALA A 1 377 ? 8.746 -23.409 -33.078 1.00 86.88 377 ALA A O 1
ATOM 2948 N N . VAL A 1 378 ? 9.905 -22.106 -31.662 1.00 87.69 378 VAL A N 1
ATOM 2949 C CA . VAL A 1 378 ? 9.368 -20.822 -32.119 1.00 87.69 378 VAL A CA 1
ATOM 2950 C C . VAL A 1 378 ? 10.519 -19.932 -32.563 1.00 87.69 378 VAL A C 1
ATOM 2952 O O . VAL A 1 378 ? 11.553 -19.849 -31.901 1.00 87.69 378 VAL A O 1
ATOM 2955 N N . THR A 1 379 ? 10.356 -19.259 -33.694 1.00 87.56 379 THR A N 1
ATOM 2956 C CA . THR A 1 379 ? 11.322 -18.282 -34.202 1.00 87.56 379 THR A CA 1
ATOM 2957 C C . THR A 1 379 ? 11.044 -16.905 -33.605 1.00 87.56 379 THR A C 1
ATOM 2959 O O . THR A 1 379 ? 9.925 -16.409 -33.697 1.00 87.56 379 THR A O 1
ATOM 2962 N N . SER A 1 380 ? 12.059 -16.271 -33.020 1.00 87.62 380 SER A N 1
ATOM 2963 C CA . SER A 1 380 ? 12.002 -14.920 -32.450 1.00 87.62 380 SER A CA 1
ATOM 2964 C C . SER A 1 380 ? 13.069 -14.014 -33.081 1.00 87.62 380 SER A C 1
ATOM 2966 O O . SER A 1 380 ? 14.043 -14.510 -33.657 1.00 87.62 380 SER A O 1
ATOM 2968 N N . PRO A 1 381 ? 12.909 -12.681 -33.056 1.00 86.12 381 PRO A N 1
ATOM 2969 C CA . PRO A 1 381 ? 13.887 -11.783 -33.661 1.00 86.12 381 PRO A CA 1
ATOM 2970 C C . PRO A 1 381 ? 15.221 -11.783 -32.894 1.00 86.12 381 PRO A C 1
ATOM 2972 O O . PRO A 1 381 ? 15.265 -11.928 -31.674 1.00 86.12 381 PRO A O 1
ATOM 2975 N N . ASN A 1 382 ? 16.333 -11.586 -33.603 1.00 84.62 382 ASN A N 1
ATOM 2976 C CA . ASN A 1 382 ? 17.661 -11.522 -32.997 1.00 84.62 382 ASN A CA 1
ATOM 2977 C C . ASN A 1 382 ? 18.065 -10.069 -32.682 1.00 84.62 382 ASN A C 1
ATOM 2979 O O . ASN A 1 382 ? 18.219 -9.241 -33.585 1.00 84.62 382 ASN A O 1
ATOM 2983 N N . SER A 1 383 ? 18.257 -9.754 -31.396 1.00 83.81 383 SER A N 1
ATOM 2984 C CA . SER A 1 383 ? 18.647 -8.418 -30.919 1.00 83.81 383 SER A CA 1
ATOM 2985 C C . SER A 1 383 ? 20.114 -8.070 -31.179 1.00 83.81 383 SER A C 1
ATOM 2987 O O . SER A 1 383 ? 20.467 -6.894 -31.140 1.00 83.81 383 SER A O 1
ATOM 2989 N N . ARG A 1 384 ? 20.962 -9.055 -31.511 1.00 79.00 384 ARG A N 1
ATOM 2990 C CA . ARG A 1 384 ? 22.426 -8.906 -31.611 1.00 79.00 384 ARG A CA 1
ATOM 2991 C C . ARG A 1 384 ? 22.893 -7.866 -32.633 1.00 79.00 384 ARG A C 1
ATOM 2993 O O . ARG A 1 384 ? 23.978 -7.308 -32.501 1.00 79.00 384 ARG A O 1
ATOM 3000 N N . ARG A 1 385 ? 22.047 -7.526 -33.607 1.00 80.50 385 ARG A N 1
ATOM 3001 C CA . ARG A 1 385 ? 22.268 -6.414 -34.550 1.00 80.50 385 ARG A CA 1
ATOM 3002 C C . ARG A 1 385 ? 22.379 -5.039 -33.879 1.00 80.50 385 ARG A C 1
ATOM 3004 O O . ARG A 1 385 ? 22.941 -4.119 -34.458 1.00 80.50 385 ARG A O 1
ATOM 3011 N N . PHE A 1 386 ? 21.845 -4.890 -32.667 1.00 82.75 386 PHE A N 1
ATOM 3012 C CA . PHE A 1 386 ? 21.863 -3.644 -31.903 1.00 82.75 386 PHE A CA 1
ATOM 3013 C C . PHE A 1 386 ? 23.047 -3.546 -30.931 1.00 82.75 386 PHE A C 1
ATOM 3015 O O . PHE A 1 386 ? 23.097 -2.615 -30.131 1.00 82.75 386 PHE A O 1
ATOM 3022 N N . LYS A 1 387 ? 24.024 -4.464 -31.001 1.00 78.25 387 LYS A N 1
ATOM 3023 C CA . LYS A 1 387 ? 25.158 -4.542 -30.061 1.00 78.25 387 LYS A CA 1
ATOM 3024 C C . LYS A 1 387 ? 25.922 -3.224 -29.857 1.00 78.25 387 LYS A C 1
ATOM 3026 O O . LYS A 1 387 ? 26.384 -2.947 -28.751 1.00 78.25 387 LYS A O 1
ATOM 3031 N N . ASP A 1 388 ? 26.000 -2.394 -30.898 1.00 78.44 388 ASP A N 1
ATOM 3032 C CA . ASP A 1 388 ? 26.770 -1.144 -30.909 1.00 78.44 388 ASP A CA 1
ATOM 3033 C C . ASP A 1 388 ? 25.960 0.094 -30.472 1.00 78.44 388 ASP A C 1
ATOM 3035 O O . ASP A 1 388 ? 26.501 1.201 -30.337 1.00 78.44 388 ASP A O 1
ATOM 3039 N N . TYR A 1 389 ? 24.662 -0.066 -30.196 1.00 83.50 389 TYR A N 1
ATOM 3040 C CA . TYR A 1 389 ? 23.808 1.020 -29.719 1.00 83.50 389 TYR A CA 1
ATOM 3041 C C . TYR A 1 389 ? 24.236 1.468 -28.318 1.00 83.50 389 TYR A C 1
ATOM 3043 O O . TYR A 1 389 ? 24.784 0.697 -27.529 1.00 83.50 389 TYR A O 1
ATOM 3051 N N . PHE A 1 390 ? 23.998 2.740 -27.988 1.00 83.81 390 PHE A N 1
ATOM 3052 C CA . PHE A 1 390 ? 24.458 3.327 -26.724 1.00 83.81 390 PHE A CA 1
ATOM 3053 C C . PHE A 1 390 ? 23.952 2.561 -25.491 1.00 83.81 390 PHE A C 1
ATOM 3055 O O . PHE A 1 390 ? 24.744 2.225 -24.613 1.00 83.81 390 PHE A O 1
ATOM 3062 N N . LEU A 1 391 ? 22.659 2.221 -25.454 1.00 84.38 391 LEU A N 1
ATOM 3063 C CA . LEU A 1 391 ? 22.062 1.470 -24.344 1.00 84.38 391 LEU A CA 1
ATOM 3064 C C . LEU A 1 391 ? 22.652 0.057 -24.223 1.00 84.38 391 LEU A C 1
ATOM 3066 O O . LEU A 1 391 ? 22.951 -0.384 -23.117 1.00 84.38 391 LEU A O 1
ATOM 3070 N N . SER A 1 392 ? 22.927 -0.622 -25.337 1.00 85.75 392 SER A N 1
ATOM 3071 C CA . SER A 1 392 ? 23.609 -1.925 -25.334 1.00 85.75 392 SER A CA 1
ATOM 3072 C C . SER A 1 392 ? 25.043 -1.838 -24.823 1.00 85.75 392 SER A C 1
ATOM 3074 O O . SER A 1 392 ? 25.461 -2.657 -24.003 1.00 85.75 392 SER A O 1
ATOM 3076 N N . ARG A 1 393 ? 25.785 -0.795 -25.209 1.00 83.12 393 ARG A N 1
ATOM 3077 C CA . ARG A 1 393 ? 27.121 -0.513 -24.662 1.00 83.12 393 ARG A CA 1
ATOM 3078 C C . ARG A 1 393 ? 27.072 -0.192 -23.166 1.00 83.12 393 ARG A C 1
ATOM 3080 O O . ARG A 1 393 ? 27.950 -0.631 -22.421 1.00 83.12 393 ARG A O 1
ATOM 3087 N N . LEU A 1 394 ? 26.037 0.513 -22.707 1.00 85.62 394 LEU A N 1
ATOM 3088 C CA . LEU A 1 394 ? 25.813 0.783 -21.288 1.00 85.62 394 LEU A CA 1
ATOM 3089 C C . LEU A 1 394 ? 25.541 -0.508 -20.505 1.00 85.62 394 LEU A C 1
ATOM 3091 O O . LEU A 1 394 ? 26.177 -0.720 -19.476 1.00 85.62 394 LEU A O 1
ATOM 3095 N N . LEU A 1 395 ? 24.684 -1.402 -21.010 1.00 84.69 395 LEU A N 1
ATOM 3096 C CA . LEU A 1 395 ? 24.411 -2.705 -20.388 1.00 84.69 395 LEU A CA 1
ATOM 3097 C C . LEU A 1 395 ? 25.640 -3.628 -20.384 1.00 84.69 395 LEU A C 1
ATOM 3099 O O . LEU A 1 395 ? 25.832 -4.389 -19.440 1.00 84.69 395 LEU A O 1
ATOM 3103 N N . ARG A 1 396 ? 26.519 -3.537 -21.390 1.00 81.75 396 ARG A N 1
ATOM 3104 C CA . ARG A 1 396 ? 27.817 -4.240 -21.399 1.00 81.75 396 ARG A CA 1
ATOM 3105 C C . ARG A 1 396 ? 28.780 -3.720 -20.330 1.00 81.75 396 ARG A C 1
ATOM 3107 O O . ARG A 1 396 ? 29.543 -4.507 -19.760 1.00 81.75 396 ARG A O 1
ATOM 3114 N N . LYS A 1 397 ? 28.743 -2.414 -20.036 1.00 82.75 397 LYS A N 1
ATOM 3115 C CA . LYS A 1 397 ? 29.534 -1.808 -18.954 1.00 82.75 397 LYS A CA 1
ATOM 3116 C C . LYS A 1 397 ? 28.931 -2.054 -17.572 1.00 82.75 397 LYS A C 1
ATOM 3118 O O . LYS A 1 397 ? 29.677 -2.318 -16.633 1.00 82.75 397 LYS A O 1
ATOM 3123 N N . LEU A 1 398 ? 27.609 -1.976 -17.441 1.00 86.75 398 LEU A N 1
ATOM 3124 C CA . LEU A 1 398 ? 26.855 -2.145 -16.195 1.00 86.75 398 LEU A CA 1
ATOM 3125 C C . LEU A 1 398 ? 25.887 -3.336 -16.313 1.00 86.75 398 LEU A C 1
ATOM 3127 O O . LEU A 1 398 ? 24.670 -3.161 -16.373 1.00 86.75 398 LEU A O 1
ATOM 3131 N N . PRO A 1 399 ? 26.413 -4.571 -16.319 1.00 83.00 399 PRO A N 1
ATOM 3132 C CA . PRO A 1 399 ? 25.631 -5.775 -16.587 1.00 83.00 399 PRO A CA 1
ATOM 3133 C C . PRO A 1 399 ? 24.568 -6.099 -15.534 1.00 83.00 399 PRO A C 1
ATOM 3135 O O . PRO A 1 399 ? 23.645 -6.857 -15.820 1.00 83.00 399 PRO A O 1
ATOM 3138 N N . PHE A 1 400 ? 24.700 -5.566 -14.319 1.00 86.56 400 PHE A N 1
ATOM 3139 C CA . PHE A 1 400 ? 23.707 -5.725 -13.255 1.00 86.56 400 PHE A CA 1
ATOM 3140 C C . PHE A 1 400 ? 22.432 -4.904 -13.515 1.00 86.56 400 PHE A C 1
ATOM 3142 O O . PHE A 1 400 ? 21.377 -5.230 -12.985 1.00 86.56 400 PHE A O 1
ATOM 3149 N N . LEU A 1 401 ? 22.486 -3.883 -14.382 1.00 87.31 401 LEU A N 1
ATOM 3150 C CA . LEU A 1 401 ? 21.324 -3.046 -14.703 1.00 87.31 401 LEU A CA 1
ATOM 3151 C C . LEU A 1 401 ? 20.196 -3.846 -15.378 1.00 87.31 401 LEU A C 1
ATOM 3153 O O . LEU A 1 401 ? 19.022 -3.542 -15.194 1.00 87.31 401 LEU A O 1
ATOM 3157 N N . VAL A 1 402 ? 20.549 -4.919 -16.094 1.00 86.44 402 VAL A N 1
ATOM 3158 C CA . VAL A 1 402 ? 19.582 -5.889 -16.630 1.00 86.44 402 VAL A CA 1
ATOM 3159 C C . VAL A 1 402 ? 18.767 -6.532 -15.502 1.00 86.44 402 VAL A C 1
ATOM 3161 O O . VAL A 1 402 ? 17.564 -6.728 -15.642 1.00 86.44 402 VAL A O 1
ATOM 3164 N N . GLU A 1 403 ? 19.397 -6.835 -14.368 1.00 87.44 403 GLU A N 1
ATOM 3165 C CA . GLU A 1 403 ? 18.724 -7.448 -13.218 1.00 87.44 403 GLU A CA 1
ATOM 3166 C C . GLU A 1 403 ? 17.821 -6.455 -12.490 1.00 87.44 403 GLU A C 1
ATOM 3168 O O . GLU A 1 403 ? 16.705 -6.810 -12.113 1.00 87.44 403 GLU A O 1
ATOM 3173 N N . VAL A 1 404 ? 18.250 -5.192 -12.395 1.00 87.25 404 VAL A N 1
ATOM 3174 C CA . VAL A 1 404 ? 17.407 -4.093 -11.900 1.00 87.25 404 VAL A CA 1
ATOM 3175 C C . VAL A 1 404 ? 16.142 -3.957 -12.752 1.00 87.25 404 VAL A C 1
ATOM 3177 O O . VAL A 1 404 ? 15.051 -3.822 -12.204 1.00 87.25 404 VAL A O 1
ATOM 3180 N N . TRP A 1 405 ? 16.261 -4.063 -14.081 1.00 87.19 405 TRP A N 1
ATOM 3181 C CA . TRP A 1 405 ? 15.102 -4.050 -14.976 1.00 87.19 405 TRP A CA 1
ATOM 3182 C C . TRP A 1 405 ? 14.155 -5.230 -14.727 1.00 87.19 405 TRP A C 1
ATOM 3184 O O . TRP A 1 405 ? 12.948 -5.023 -14.624 1.00 87.19 405 TRP A O 1
ATOM 3194 N N . TYR A 1 406 ? 14.671 -6.451 -14.559 1.00 86.62 406 TYR A N 1
ATOM 3195 C CA . TYR A 1 406 ? 13.820 -7.599 -14.228 1.00 86.62 406 TYR A CA 1
ATOM 3196 C C . TYR A 1 406 ? 13.089 -7.431 -12.894 1.00 86.62 406 TYR A C 1
ATOM 3198 O O . TYR A 1 406 ? 11.935 -7.839 -12.780 1.00 86.62 406 TYR A O 1
ATOM 3206 N N . TRP A 1 407 ? 13.725 -6.834 -11.887 1.00 82.50 407 TRP A N 1
ATOM 3207 C CA . TRP A 1 407 ? 13.061 -6.555 -10.612 1.00 82.50 407 TRP A CA 1
ATOM 3208 C C . TRP A 1 407 ? 12.002 -5.471 -10.744 1.00 82.50 407 TRP A C 1
ATOM 3210 O O . TRP A 1 407 ? 10.903 -5.649 -10.226 1.00 82.50 407 TRP A O 1
ATOM 3220 N N . ALA A 1 408 ? 12.291 -4.401 -11.490 1.00 84.25 408 ALA A N 1
ATOM 3221 C CA . ALA A 1 408 ? 11.303 -3.378 -11.805 1.00 84.25 408 ALA A CA 1
ATOM 3222 C C . ALA A 1 408 ? 10.098 -3.983 -12.541 1.00 84.25 408 ALA A C 1
ATOM 3224 O O . ALA A 1 408 ? 8.963 -3.680 -12.196 1.00 84.25 408 ALA A O 1
ATOM 3225 N N . LEU A 1 409 ? 10.328 -4.891 -13.495 1.00 84.69 409 LEU A N 1
ATOM 3226 C CA . LEU A 1 409 ? 9.264 -5.596 -14.209 1.00 84.69 409 LEU A CA 1
ATOM 3227 C C . LEU A 1 409 ? 8.395 -6.430 -13.258 1.00 84.69 409 LEU A C 1
ATOM 3229 O O . LEU A 1 409 ? 7.175 -6.311 -13.290 1.00 84.69 409 LEU A O 1
ATOM 3233 N N . ILE A 1 410 ? 9.008 -7.245 -12.393 1.00 81.31 410 ILE A N 1
ATOM 3234 C CA . ILE A 1 410 ? 8.276 -8.058 -11.407 1.00 81.31 410 ILE A CA 1
ATOM 3235 C C . ILE A 1 410 ? 7.470 -7.161 -10.460 1.00 81.31 410 ILE A C 1
ATOM 3237 O O . ILE A 1 410 ? 6.306 -7.450 -10.188 1.00 81.31 410 ILE A O 1
ATOM 3241 N N . TYR A 1 411 ? 8.072 -6.066 -9.988 1.00 81.44 411 TYR A N 1
ATOM 3242 C CA . TYR A 1 411 ? 7.412 -5.089 -9.128 1.00 81.44 411 TYR A CA 1
ATOM 3243 C C . TYR A 1 411 ? 6.206 -4.447 -9.822 1.00 81.44 411 TYR A C 1
ATOM 3245 O O . TYR A 1 411 ? 5.119 -4.434 -9.256 1.00 81.44 411 TYR A O 1
ATOM 3253 N N . TRP A 1 412 ? 6.353 -3.975 -11.062 1.00 79.56 412 TRP A N 1
ATOM 3254 C CA . TRP A 1 412 ? 5.261 -3.344 -11.807 1.00 79.56 412 TRP A CA 1
ATOM 3255 C C . TRP A 1 412 ? 4.128 -4.310 -12.144 1.00 79.56 412 TRP A C 1
ATOM 3257 O O . TRP A 1 412 ? 2.967 -3.936 -12.010 1.00 79.56 412 TRP A O 1
ATOM 3267 N N . VAL A 1 413 ? 4.438 -5.554 -12.522 1.00 79.25 413 VAL A N 1
ATOM 3268 C CA . VAL A 1 413 ? 3.415 -6.590 -12.750 1.00 79.25 413 VAL A CA 1
ATOM 3269 C C . VAL A 1 413 ? 2.631 -6.859 -11.466 1.00 79.25 413 VAL A C 1
ATOM 3271 O O . VAL A 1 413 ? 1.405 -6.920 -11.499 1.00 79.25 413 VAL A O 1
ATOM 3274 N N . TYR A 1 414 ? 3.321 -6.957 -10.328 1.00 74.50 414 TYR A N 1
ATOM 3275 C CA . TYR A 1 414 ? 2.678 -7.110 -9.025 1.00 74.50 414 TYR A CA 1
ATOM 3276 C C . TYR A 1 414 ? 1.800 -5.902 -8.665 1.00 74.50 414 TYR A C 1
ATOM 3278 O O . TYR A 1 414 ? 0.652 -6.077 -8.264 1.00 74.50 414 TYR A O 1
ATOM 3286 N N . GLN A 1 415 ? 2.298 -4.676 -8.855 1.00 73.88 415 GLN A N 1
ATOM 3287 C CA . GLN A 1 415 ? 1.535 -3.456 -8.574 1.00 73.88 415 GLN A CA 1
ATOM 3288 C C . GLN A 1 415 ? 0.306 -3.318 -9.477 1.00 73.88 415 GLN A C 1
ATOM 3290 O O . GLN A 1 415 ? -0.754 -2.932 -8.991 1.00 73.88 415 GLN A O 1
ATOM 3295 N N . LEU A 1 416 ? 0.413 -3.680 -10.757 1.00 74.88 416 LEU A N 1
ATOM 3296 C CA . LEU A 1 416 ? -0.710 -3.669 -11.693 1.00 74.88 416 LEU A CA 1
ATOM 3297 C C . LEU A 1 416 ? -1.758 -4.722 -11.323 1.00 74.88 416 LEU A C 1
ATOM 3299 O O . LEU A 1 416 ? -2.943 -4.408 -11.255 1.00 74.88 416 LEU A O 1
ATOM 3303 N N . GLY A 1 417 ? -1.319 -5.949 -11.027 1.00 70.50 417 GLY A N 1
ATOM 3304 C CA . GLY A 1 417 ? -2.204 -7.012 -10.559 1.00 70.50 417 GLY A CA 1
ATOM 3305 C C . GLY A 1 417 ? -2.953 -6.608 -9.291 1.00 70.50 417 GLY A C 1
ATOM 3306 O O . GLY A 1 417 ? -4.143 -6.866 -9.158 1.00 70.50 417 GLY A O 1
ATOM 3307 N N . ARG A 1 418 ? -2.289 -5.881 -8.392 1.00 65.88 418 ARG A N 1
ATOM 3308 C CA . ARG A 1 418 ? -2.915 -5.341 -7.186 1.00 65.88 418 ARG A CA 1
ATOM 3309 C C . ARG A 1 418 ? -3.857 -4.178 -7.428 1.00 65.88 418 ARG A C 1
ATOM 3311 O O . ARG A 1 418 ? -4.878 -4.117 -6.755 1.00 65.88 418 ARG A O 1
ATOM 3318 N N . ALA A 1 419 ? -3.530 -3.269 -8.341 1.00 67.81 419 ALA A N 1
ATOM 3319 C CA . ALA A 1 419 ? -4.449 -2.211 -8.744 1.00 67.81 419 ALA A CA 1
ATOM 3320 C C . ALA A 1 419 ? -5.739 -2.823 -9.307 1.00 67.81 419 ALA A C 1
ATOM 3322 O O . ALA A 1 419 ? -6.828 -2.402 -8.934 1.00 67.81 419 ALA A O 1
ATOM 3323 N N . PHE A 1 420 ? -5.613 -3.882 -10.112 1.00 69.75 420 PHE A N 1
ATOM 3324 C CA . PHE A 1 420 ? -6.754 -4.647 -10.604 1.00 69.75 420 PHE A CA 1
ATOM 3325 C C . PHE A 1 420 ? -7.541 -5.301 -9.459 1.00 69.75 420 PHE A C 1
ATOM 3327 O O . PHE A 1 420 ? -8.742 -5.071 -9.352 1.00 69.75 420 PHE A O 1
ATOM 3334 N N . SER A 1 421 ? -6.877 -6.025 -8.546 1.00 65.31 421 SER A N 1
ATOM 3335 C CA . SER A 1 421 ? -7.543 -6.627 -7.382 1.00 65.31 421 SER A CA 1
ATOM 3336 C C . SER A 1 421 ? -8.267 -5.590 -6.521 1.00 65.31 421 SER A C 1
ATOM 3338 O O . SER A 1 421 ? -9.414 -5.817 -6.160 1.00 65.31 421 SER A O 1
ATOM 3340 N N . ALA A 1 422 ? -7.642 -4.443 -6.237 1.00 64.38 422 ALA A N 1
ATOM 3341 C CA . ALA A 1 422 ? -8.233 -3.375 -5.433 1.00 64.38 422 ALA A CA 1
ATOM 3342 C C . ALA A 1 422 ? -9.496 -2.781 -6.078 1.00 64.38 422 ALA A C 1
ATOM 3344 O O . ALA A 1 422 ? -10.454 -2.500 -5.372 1.00 64.38 422 ALA A O 1
ATOM 3345 N N . VAL A 1 423 ? -9.522 -2.643 -7.408 1.00 65.94 423 VAL A N 1
ATOM 3346 C CA . VAL A 1 423 ? -10.706 -2.173 -8.151 1.00 65.94 423 VAL A CA 1
ATOM 3347 C C . VAL A 1 423 ? -11.816 -3.234 -8.186 1.00 65.94 423 VAL A C 1
ATOM 3349 O O . VAL A 1 423 ? -12.990 -2.890 -8.258 1.00 65.94 423 VAL A O 1
ATOM 3352 N N . THR A 1 424 ? -11.471 -4.523 -8.102 1.00 64.25 424 THR A N 1
ATOM 3353 C CA . THR A 1 424 ? -12.447 -5.631 -8.075 1.00 64.25 424 THR A CA 1
ATOM 3354 C C . THR A 1 424 ? -12.906 -6.048 -6.669 1.00 64.25 424 THR A C 1
ATOM 3356 O O . THR A 1 424 ? -13.842 -6.838 -6.545 1.00 64.25 424 THR A O 1
ATOM 3359 N N . MET A 1 425 ? -12.258 -5.567 -5.601 1.00 58.00 425 MET A N 1
ATOM 3360 C CA . MET A 1 425 ? -12.595 -5.925 -4.218 1.00 58.00 425 MET A CA 1
ATOM 3361 C C . MET A 1 425 ? -13.811 -5.125 -3.731 1.00 58.00 425 MET A C 1
ATOM 3363 O O . MET A 1 425 ? -13.701 -3.959 -3.375 1.00 58.00 425 MET A O 1
ATOM 3367 N N . LEU A 1 426 ? -14.969 -5.786 -3.673 1.00 55.38 426 LEU A N 1
ATOM 3368 C CA . LEU A 1 426 ? -16.162 -5.317 -2.955 1.00 55.38 426 LEU A CA 1
ATOM 3369 C C . LEU A 1 426 ? -15.951 -5.444 -1.431 1.00 55.38 426 LEU A C 1
ATOM 3371 O O . LEU A 1 426 ? -15.225 -6.338 -0.978 1.00 55.38 426 LEU A O 1
ATOM 3375 N N . GLU A 1 427 ? -16.620 -4.604 -0.635 1.00 54.91 427 GLU A N 1
ATOM 3376 C CA . GLU A 1 427 ? -16.521 -4.517 0.842 1.00 54.91 427 GLU A CA 1
ATOM 3377 C C . GLU A 1 427 ? -16.668 -5.875 1.577 1.00 54.91 427 GLU A C 1
ATOM 3379 O O . GLU A 1 427 ? -16.140 -6.067 2.672 1.00 54.91 427 GLU A O 1
ATOM 3384 N N . GLY A 1 428 ? -17.269 -6.893 0.946 1.00 61.47 428 GLY A N 1
ATOM 3385 C CA . GLY A 1 428 ? -17.366 -8.260 1.481 1.00 61.47 428 GLY A CA 1
ATOM 3386 C C . GLY A 1 428 ? -16.051 -9.060 1.551 1.00 61.47 428 GLY A C 1
ATOM 3387 O O . GLY A 1 428 ? -15.987 -10.082 2.239 1.00 61.47 428 GLY A O 1
ATOM 3388 N N . THR A 1 429 ? -14.987 -8.624 0.877 1.00 70.94 429 THR A N 1
ATOM 3389 C CA . THR A 1 429 ? -13.717 -9.372 0.773 1.00 70.94 429 THR A CA 1
ATOM 3390 C C . THR A 1 429 ? -12.901 -9.398 2.070 1.00 70.94 429 THR A C 1
ATOM 3392 O O . THR A 1 429 ? -12.273 -10.414 2.375 1.00 70.94 429 THR A O 1
ATOM 3395 N N . VAL A 1 430 ? -12.975 -8.349 2.894 1.00 77.62 430 VAL A N 1
ATOM 3396 C CA . VAL A 1 430 ? -12.316 -8.301 4.215 1.00 77.62 430 VAL A CA 1
ATOM 3397 C C . VAL A 1 430 ? -12.924 -9.341 5.163 1.00 77.62 430 VAL A C 1
ATOM 3399 O O . VAL A 1 430 ? -12.207 -10.075 5.847 1.00 77.62 430 VAL A O 1
ATOM 3402 N N . ASN A 1 431 ? -14.252 -9.486 5.137 1.00 80.06 431 ASN A N 1
ATOM 3403 C CA . ASN A 1 431 ? -14.972 -10.486 5.930 1.00 80.06 431 ASN A CA 1
ATOM 3404 C C . ASN A 1 431 ? -14.680 -11.923 5.469 1.00 80.06 431 ASN A C 1
ATOM 3406 O O . ASN A 1 431 ? -14.678 -12.847 6.284 1.00 80.06 431 ASN A O 1
ATOM 3410 N N . VAL A 1 432 ? -14.428 -12.138 4.173 1.00 84.19 432 VAL A N 1
ATOM 3411 C CA . VAL A 1 432 ? -13.936 -13.427 3.651 1.00 84.19 432 VAL A CA 1
ATOM 3412 C C . VAL A 1 432 ? -12.522 -13.708 4.167 1.00 84.19 432 VAL A C 1
ATOM 3414 O O . VAL A 1 432 ? -12.284 -14.777 4.725 1.00 84.19 432 VAL A O 1
ATOM 3417 N N . ALA A 1 433 ? -11.613 -12.734 4.076 1.00 86.06 433 ALA A N 1
ATOM 3418 C CA . ALA A 1 433 ? -10.231 -12.888 4.529 1.00 86.06 433 ALA A CA 1
ATOM 3419 C C . ALA A 1 433 ? -10.121 -13.187 6.034 1.00 86.06 433 ALA A C 1
ATOM 3421 O O . ALA A 1 433 ? -9.292 -14.001 6.443 1.00 86.06 433 ALA A O 1
ATOM 3422 N N . ARG A 1 434 ? -10.985 -12.573 6.856 1.00 87.94 434 ARG A N 1
ATOM 3423 C CA . ARG A 1 434 ? -11.088 -12.861 8.295 1.00 87.94 434 ARG A CA 1
ATOM 3424 C C . ARG A 1 434 ? -11.570 -14.285 8.563 1.00 87.94 434 ARG A C 1
ATOM 3426 O O . ARG A 1 434 ? -10.996 -14.982 9.393 1.00 87.94 434 ARG A O 1
ATOM 3433 N N . ARG A 1 435 ? -12.592 -14.748 7.833 1.00 88.31 435 ARG A N 1
ATOM 3434 C CA . ARG A 1 435 ? -13.081 -16.134 7.940 1.00 88.31 435 ARG A CA 1
ATOM 3435 C C . ARG A 1 435 ? -11.995 -17.145 7.581 1.00 88.31 435 ARG A C 1
ATOM 3437 O O . ARG A 1 435 ? -11.853 -18.136 8.288 1.00 88.31 435 ARG A O 1
ATOM 3444 N N . HIS A 1 436 ? -11.213 -16.890 6.534 1.00 90.62 436 HIS A N 1
ATOM 3445 C CA . HIS A 1 436 ? -10.084 -17.749 6.171 1.00 90.62 436 HIS A CA 1
ATOM 3446 C C . HIS A 1 436 ? -9.002 -17.792 7.258 1.00 90.62 436 HIS A C 1
ATOM 3448 O O . HIS A 1 436 ? -8.484 -18.866 7.549 1.00 90.62 436 HIS A O 1
ATOM 3454 N N . ALA A 1 437 ? -8.706 -16.662 7.903 1.00 91.00 437 ALA A N 1
ATOM 3455 C CA . ALA A 1 437 ? -7.761 -16.621 9.017 1.00 91.00 437 ALA A CA 1
ATOM 3456 C C . ALA A 1 437 ? -8.249 -17.441 10.227 1.00 91.00 437 ALA A C 1
ATOM 3458 O O . ALA A 1 437 ? -7.491 -18.228 10.783 1.00 91.00 437 ALA A O 1
ATOM 3459 N N . LEU A 1 438 ? -9.535 -17.347 10.587 1.00 91.06 438 LEU A N 1
ATOM 3460 C CA . LEU A 1 438 ? -10.121 -18.181 11.648 1.00 91.06 438 LEU A CA 1
ATOM 3461 C C . LEU A 1 438 ? -10.119 -19.674 11.292 1.00 91.06 438 LEU A C 1
ATOM 3463 O O . LEU A 1 438 ? -9.809 -20.516 12.131 1.00 91.06 438 LEU A O 1
ATOM 3467 N N . GLN A 1 439 ? -10.424 -20.019 10.036 1.00 92.19 439 GLN A N 1
ATOM 3468 C CA . GLN A 1 439 ? -10.307 -21.398 9.551 1.00 92.19 439 GLN A CA 1
ATOM 3469 C C . GLN A 1 439 ? -8.877 -21.929 9.695 1.00 92.19 439 GLN A C 1
ATOM 3471 O O . GLN A 1 439 ? -8.698 -23.098 10.039 1.00 92.19 439 GLN A O 1
ATOM 3476 N N . LEU A 1 440 ? -7.876 -21.077 9.460 1.00 92.19 440 LEU A N 1
ATOM 3477 C CA . LEU A 1 440 ? -6.472 -21.429 9.620 1.00 92.19 440 LEU A CA 1
ATOM 3478 C C . LEU A 1 440 ? -6.119 -21.668 11.092 1.00 92.19 440 LEU A C 1
ATOM 3480 O O . LEU A 1 440 ? -5.554 -22.712 11.398 1.00 92.19 440 LEU A O 1
ATOM 3484 N N . ILE A 1 441 ? -6.553 -20.793 12.005 1.00 92.06 441 ILE A N 1
ATOM 3485 C CA . ILE A 1 441 ? -6.361 -20.981 13.453 1.00 92.06 441 ILE A CA 1
ATOM 3486 C C . ILE A 1 441 ? -6.979 -22.305 13.918 1.00 92.06 441 ILE A C 1
ATOM 3488 O O . ILE A 1 441 ? -6.335 -23.090 14.612 1.00 92.06 441 ILE A O 1
ATOM 3492 N N . HIS A 1 442 ? -8.209 -22.609 13.496 1.00 92.75 442 HIS A N 1
ATOM 3493 C CA . HIS A 1 442 ? -8.854 -23.882 13.830 1.00 92.75 442 HIS A CA 1
ATOM 3494 C C . HIS A 1 442 ? -8.104 -25.091 13.272 1.00 92.75 442 HIS A C 1
ATOM 3496 O O . HIS A 1 442 ? -8.057 -26.145 13.910 1.00 92.75 442 HIS A O 1
ATOM 3502 N N . LEU A 1 443 ? -7.515 -24.963 12.084 1.00 93.50 443 LEU A N 1
ATOM 3503 C CA . LEU A 1 443 ? -6.675 -26.004 11.510 1.00 93.50 443 LEU A CA 1
ATOM 3504 C C . LEU A 1 443 ? -5.380 -26.183 12.318 1.00 93.50 443 LEU A C 1
ATOM 3506 O O . LEU A 1 443 ? -5.021 -27.315 12.634 1.00 93.50 443 LEU A O 1
ATOM 3510 N N . GLU A 1 444 ? -4.717 -25.097 12.708 1.00 93.19 444 GLU A N 1
ATOM 3511 C CA . GLU A 1 444 ? -3.499 -25.123 13.529 1.00 93.19 444 GLU A CA 1
ATOM 3512 C C . GLU A 1 444 ? -3.746 -25.731 14.908 1.00 93.19 444 GLU A C 1
ATOM 3514 O O . GLU A 1 444 ? -2.947 -26.542 15.380 1.00 93.19 444 GLU A O 1
ATOM 3519 N N . GLN A 1 445 ? -4.883 -25.415 15.528 1.00 93.19 445 GLN A N 1
ATOM 3520 C CA . GLN A 1 445 ? -5.306 -26.011 16.794 1.00 93.19 445 GLN A CA 1
ATOM 3521 C C . GLN A 1 445 ? -5.546 -27.518 16.665 1.00 93.19 445 GLN A C 1
ATOM 3523 O O . GLN A 1 445 ? -5.072 -28.280 17.506 1.00 93.19 445 GLN A O 1
ATOM 3528 N N . ARG A 1 446 ? -6.216 -27.970 15.592 1.00 94.38 446 ARG A N 1
ATOM 3529 C CA . ARG A 1 446 ? -6.414 -29.408 15.307 1.00 94.38 446 ARG A CA 1
ATOM 3530 C C . ARG A 1 446 ? -5.101 -30.145 15.058 1.00 94.38 446 ARG A C 1
ATOM 3532 O O . ARG A 1 446 ? -4.994 -31.324 15.373 1.00 94.38 446 ARG A O 1
ATOM 3539 N N . LEU A 1 447 ? -4.119 -29.460 14.480 1.00 93.19 447 LEU A N 1
ATOM 3540 C CA . LEU A 1 447 ? -2.780 -29.990 14.229 1.00 93.19 447 LEU A CA 1
ATOM 3541 C C . LEU A 1 447 ? -1.834 -29.833 15.434 1.00 93.19 447 LEU A C 1
ATOM 3543 O O . LEU A 1 447 ? -0.700 -30.297 15.363 1.00 93.19 447 LEU A O 1
ATOM 3547 N N . HIS A 1 448 ? -2.282 -29.207 16.529 1.00 90.62 448 HIS A N 1
ATOM 3548 C CA . HIS A 1 448 ? -1.479 -28.882 17.716 1.00 90.62 448 HIS A CA 1
ATOM 3549 C C . HIS A 1 448 ? -0.223 -28.030 17.433 1.00 90.62 448 HIS A C 1
ATOM 3551 O O . HIS A 1 448 ? 0.764 -28.101 18.168 1.00 90.62 448 HIS A O 1
ATOM 3557 N N . VAL A 1 449 ? -0.267 -27.197 16.390 1.00 91.56 449 VAL A N 1
ATOM 3558 C CA . VAL A 1 449 ? 0.836 -26.301 15.979 1.00 91.56 449 VAL A CA 1
ATOM 3559 C C . VAL A 1 449 ? 0.538 -24.818 16.213 1.00 91.56 449 VAL A C 1
ATOM 3561 O O . VAL A 1 449 ? 1.336 -23.979 15.811 1.00 91.56 449 VAL A O 1
ATOM 3564 N N . PHE A 1 450 ? -0.575 -24.496 16.884 1.00 90.62 450 PHE A N 1
ATOM 3565 C CA . PHE A 1 450 ? -0.944 -23.124 17.246 1.00 90.62 450 PHE A CA 1
ATOM 3566 C C . PHE A 1 450 ? -0.037 -22.588 18.368 1.00 90.62 450 PHE A C 1
ATOM 3568 O O . PHE A 1 450 ? -0.363 -22.663 19.556 1.00 90.62 450 PHE A O 1
ATOM 3575 N N . TRP A 1 451 ? 1.155 -22.127 17.997 1.00 90.19 451 TRP A N 1
ATOM 3576 C CA . TRP A 1 451 ? 2.199 -21.640 18.909 1.00 90.19 451 TRP A CA 1
ATOM 3577 C C . TRP A 1 451 ? 2.392 -20.123 18.834 1.00 90.19 451 TRP A C 1
ATOM 3579 O O . TRP A 1 451 ? 3.081 -19.546 19.674 1.00 90.19 451 TRP A O 1
ATOM 3589 N N . GLU A 1 452 ? 1.785 -19.469 17.847 1.00 91.00 452 GLU A N 1
ATOM 3590 C CA . GLU A 1 452 ? 1.926 -18.053 17.513 1.00 91.00 452 GLU A CA 1
ATOM 3591 C C . GLU A 1 452 ? 1.663 -17.169 18.725 1.00 91.00 452 GLU A C 1
ATOM 3593 O O . GLU A 1 452 ? 2.467 -16.295 19.046 1.00 91.00 452 GLU A O 1
ATOM 3598 N N . LEU A 1 453 ? 0.565 -17.442 19.435 1.00 89.19 453 LEU A N 1
ATOM 3599 C CA . LEU A 1 453 ? 0.154 -16.649 20.585 1.00 89.19 453 LEU A CA 1
ATOM 3600 C C . LEU A 1 453 ? 1.150 -16.770 21.744 1.00 89.19 453 LEU A C 1
ATOM 3602 O O . LEU A 1 453 ? 1.484 -15.769 22.378 1.00 89.19 453 LEU A O 1
ATOM 3606 N N . SER A 1 454 ? 1.658 -17.979 22.001 1.00 90.94 454 SER A N 1
ATOM 3607 C CA . SER A 1 454 ? 2.654 -18.237 23.047 1.00 90.94 454 SER A CA 1
ATOM 3608 C C . SER A 1 454 ? 3.995 -17.586 22.720 1.00 90.94 454 SER A C 1
ATOM 3610 O O . SER A 1 454 ? 4.610 -16.968 23.590 1.00 90.94 454 SER A O 1
ATOM 3612 N N . VAL A 1 455 ? 4.432 -17.682 21.461 1.00 90.75 455 VAL A N 1
ATOM 3613 C CA . VAL A 1 455 ? 5.648 -17.018 20.980 1.00 90.75 455 VAL A CA 1
ATOM 3614 C C . VAL A 1 455 ? 5.495 -15.506 21.121 1.00 90.75 455 VAL A C 1
ATOM 3616 O O . VAL A 1 455 ? 6.350 -14.869 21.732 1.00 90.75 455 VAL A O 1
ATOM 3619 N N . GLN A 1 456 ? 4.393 -14.928 20.640 1.00 90.88 456 GLN A N 1
ATOM 3620 C CA . GLN A 1 456 ? 4.161 -13.490 20.734 1.00 90.88 456 GLN A CA 1
ATOM 3621 C C . GLN A 1 456 ? 4.148 -13.003 22.191 1.00 90.88 456 GLN A C 1
ATOM 3623 O O . GLN A 1 456 ? 4.845 -12.042 22.510 1.00 90.88 456 GLN A O 1
ATOM 3628 N N . HIS A 1 457 ? 3.428 -13.681 23.090 1.00 90.06 457 HIS A N 1
ATOM 3629 C CA . HIS A 1 457 ? 3.391 -13.314 24.510 1.00 90.06 457 HIS A CA 1
ATOM 3630 C C . HIS A 1 457 ? 4.780 -13.323 25.153 1.00 90.06 457 HIS A C 1
ATOM 3632 O O . HIS A 1 457 ? 5.108 -12.423 25.925 1.00 90.06 457 HIS A O 1
ATOM 3638 N N . TRP A 1 458 ? 5.623 -14.300 24.811 1.00 93.25 458 TRP A N 1
ATOM 3639 C CA . TRP A 1 458 ? 6.995 -14.348 25.308 1.00 93.25 458 TRP A CA 1
ATOM 3640 C C . TRP A 1 458 ? 7.836 -13.163 24.805 1.00 93.25 458 TRP A C 1
ATOM 3642 O O . TRP A 1 458 ? 8.586 -12.569 25.580 1.00 93.25 458 TRP A O 1
ATOM 3652 N N . PHE A 1 459 ? 7.684 -12.759 23.540 1.00 91.00 459 PHE A N 1
ATOM 3653 C CA . PHE A 1 459 ? 8.375 -11.580 23.001 1.00 91.00 459 PHE A CA 1
ATOM 3654 C C . PHE A 1 459 ? 7.852 -10.262 23.588 1.00 91.00 459 PHE A C 1
ATOM 3656 O O . PHE A 1 459 ? 8.651 -9.364 23.846 1.00 91.00 459 PHE A O 1
ATOM 3663 N N . LEU A 1 460 ? 6.549 -10.152 23.864 1.00 87.62 460 LEU A N 1
ATOM 3664 C CA . LEU A 1 460 ? 5.956 -8.984 24.529 1.00 87.62 460 LEU A CA 1
ATOM 3665 C C . LEU A 1 460 ? 6.525 -8.765 25.944 1.00 87.62 460 LEU A C 1
ATOM 3667 O O . LEU A 1 460 ? 6.642 -7.626 26.386 1.00 87.62 460 LEU A O 1
ATOM 3671 N N . GLN A 1 461 ? 6.955 -9.830 26.629 1.00 91.31 461 GLN A N 1
ATOM 3672 C CA . GLN A 1 461 ? 7.653 -9.743 27.921 1.00 91.31 461 GLN A CA 1
ATOM 3673 C C . GLN A 1 461 ? 9.113 -9.266 27.803 1.00 91.31 461 GLN A C 1
ATOM 3675 O O . GLN A 1 461 ? 9.718 -8.898 28.809 1.00 91.31 461 GLN A O 1
ATOM 3680 N N . HIS A 1 462 ? 9.688 -9.250 26.594 1.00 91.25 462 HIS A N 1
ATOM 3681 C CA . HIS A 1 462 ? 11.087 -8.899 26.337 1.00 91.25 462 HIS A CA 1
ATOM 3682 C C . HIS A 1 462 ? 11.201 -7.720 25.348 1.00 91.25 462 HIS A C 1
ATOM 3684 O O . HIS A 1 462 ? 11.566 -7.922 24.184 1.00 91.25 462 HIS A O 1
ATOM 3690 N N . PRO A 1 463 ? 10.978 -6.465 25.793 1.00 85.25 463 PRO A N 1
ATOM 3691 C CA . PRO A 1 463 ? 10.903 -5.293 24.912 1.00 85.25 463 PRO A CA 1
ATOM 3692 C C . PRO A 1 463 ? 12.140 -5.078 24.033 1.00 85.25 463 PRO A C 1
ATOM 3694 O O . PRO A 1 463 ? 12.022 -4.737 22.860 1.00 85.25 463 PRO A O 1
ATOM 3697 N N . VAL A 1 464 ? 13.341 -5.322 24.572 1.00 86.31 464 VAL A N 1
ATOM 3698 C CA . VAL A 1 464 ? 14.601 -5.181 23.819 1.00 86.31 464 VAL A CA 1
ATOM 3699 C C . VAL A 1 464 ? 14.661 -6.177 22.665 1.00 86.31 464 VAL A C 1
ATOM 3701 O O . VAL A 1 464 ? 15.046 -5.827 21.550 1.00 86.31 464 VAL A O 1
ATOM 3704 N N . LEU A 1 465 ? 14.274 -7.426 22.920 1.00 87.19 465 LEU A N 1
ATOM 3705 C CA . LEU A 1 465 ? 14.299 -8.468 21.906 1.00 87.19 465 LEU A CA 1
ATOM 3706 C C . LEU A 1 465 ? 13.219 -8.222 20.847 1.00 87.19 465 LEU A C 1
ATOM 3708 O O . LEU A 1 465 ? 13.488 -8.377 19.656 1.00 87.19 465 LEU A O 1
ATOM 3712 N N . LEU A 1 466 ? 12.032 -7.779 21.266 1.00 85.06 466 LEU A N 1
ATOM 3713 C CA . LEU A 1 466 ? 10.952 -7.379 20.369 1.00 85.06 466 LEU A CA 1
ATOM 3714 C C . LEU A 1 466 ? 11.367 -6.207 19.468 1.00 85.06 466 LEU A C 1
ATOM 3716 O O . LEU A 1 466 ? 11.158 -6.275 18.261 1.00 85.06 466 LEU A O 1
ATOM 3720 N N . HIS A 1 467 ? 12.038 -5.190 20.016 1.00 82.44 467 HIS A N 1
ATOM 3721 C CA . HIS A 1 467 ? 12.569 -4.059 19.251 1.00 82.44 467 HIS A CA 1
ATOM 3722 C C . HIS A 1 467 ? 13.519 -4.517 18.132 1.00 82.44 467 HIS A C 1
ATOM 3724 O O . HIS A 1 467 ? 13.302 -4.207 16.962 1.00 82.44 467 HIS A O 1
ATOM 3730 N N . TRP A 1 468 ? 14.522 -5.345 18.449 1.00 84.38 468 TRP A N 1
ATOM 3731 C CA . TRP A 1 468 ? 15.439 -5.883 17.435 1.00 84.38 468 TRP A CA 1
ATOM 3732 C C . TRP A 1 468 ? 14.757 -6.822 16.434 1.00 84.38 468 TRP A C 1
ATOM 3734 O O . TRP A 1 468 ? 15.165 -6.896 15.272 1.00 84.38 468 TRP A O 1
ATOM 3744 N N . THR A 1 469 ? 13.711 -7.526 16.860 1.00 87.19 469 THR A N 1
ATOM 3745 C CA . THR A 1 469 ? 12.924 -8.417 16.000 1.00 87.19 469 THR A CA 1
ATOM 3746 C C . THR A 1 469 ? 12.089 -7.619 14.999 1.00 87.19 469 THR A C 1
ATOM 3748 O O . THR A 1 469 ? 12.171 -7.883 13.797 1.00 87.19 469 THR A O 1
ATOM 3751 N N . ASN A 1 470 ? 11.390 -6.579 15.464 1.00 83.94 470 ASN A N 1
ATOM 3752 C CA . ASN A 1 470 ? 10.692 -5.600 14.631 1.00 83.94 470 ASN A CA 1
ATOM 3753 C C . ASN A 1 470 ? 11.659 -4.960 13.624 1.00 83.94 470 ASN A C 1
ATOM 3755 O O . ASN A 1 470 ? 11.389 -4.951 12.422 1.00 83.94 470 ASN A O 1
ATOM 3759 N N . ARG A 1 471 ? 12.841 -4.527 14.087 1.00 81.12 471 ARG A N 1
ATOM 3760 C CA . ARG A 1 471 ? 13.883 -3.938 13.235 1.00 81.12 471 ARG A CA 1
ATOM 3761 C C . ARG A 1 471 ? 14.382 -4.900 12.167 1.00 81.12 471 ARG A C 1
ATOM 3763 O O . ARG A 1 471 ? 14.595 -4.518 11.016 1.00 81.12 471 ARG A O 1
ATOM 3770 N N . THR A 1 472 ? 14.581 -6.162 12.536 1.00 83.69 472 THR A N 1
ATOM 3771 C CA . THR A 1 472 ? 15.043 -7.200 11.609 1.00 83.69 472 THR A CA 1
ATOM 3772 C C . THR A 1 472 ? 14.007 -7.469 10.521 1.00 83.69 472 THR A C 1
ATOM 3774 O O . THR A 1 472 ? 14.360 -7.552 9.340 1.00 83.69 472 THR A O 1
ATOM 3777 N N . TYR A 1 473 ? 12.735 -7.550 10.906 1.00 81.81 473 TYR A N 1
ATOM 3778 C CA . TYR A 1 473 ? 11.618 -7.730 9.987 1.00 81.81 473 TYR A CA 1
ATOM 3779 C C . TYR A 1 473 ? 11.468 -6.542 9.023 1.00 81.81 473 TYR A C 1
ATOM 3781 O O . TYR A 1 473 ? 11.521 -6.729 7.807 1.00 81.81 473 TYR A O 1
ATOM 3789 N N . SER A 1 474 ? 11.364 -5.325 9.561 1.00 71.38 474 SER A N 1
ATOM 3790 C CA . SER A 1 474 ? 11.062 -4.115 8.792 1.00 71.38 474 SER A CA 1
ATOM 3791 C C . SER A 1 474 ? 12.253 -3.592 7.979 1.00 71.38 474 SER A C 1
ATOM 3793 O O . SER A 1 474 ? 12.100 -3.233 6.814 1.00 71.38 474 SER A O 1
ATOM 3795 N N . PHE A 1 475 ? 13.460 -3.572 8.558 1.00 72.88 475 PHE A N 1
ATOM 3796 C CA . PHE A 1 475 ? 14.614 -2.876 7.975 1.00 72.88 475 PHE A CA 1
ATOM 3797 C C . PHE A 1 475 ? 15.681 -3.805 7.381 1.00 72.88 475 PHE A C 1
ATOM 3799 O O . PHE A 1 475 ? 16.377 -3.414 6.448 1.00 72.88 475 PHE A O 1
ATOM 3806 N N . ILE A 1 476 ? 15.857 -5.028 7.894 1.00 75.06 476 ILE A N 1
ATOM 3807 C CA . ILE A 1 476 ? 16.973 -5.901 7.471 1.00 75.06 476 ILE A CA 1
ATOM 3808 C C . ILE A 1 476 ? 16.566 -6.833 6.330 1.00 75.06 476 ILE A C 1
ATOM 3810 O O . ILE A 1 476 ? 17.368 -7.091 5.430 1.00 75.06 476 ILE A O 1
ATOM 3814 N N . HIS A 1 477 ? 15.338 -7.346 6.326 1.00 83.00 477 HIS A N 1
ATOM 3815 C CA . HIS A 1 477 ? 14.947 -8.396 5.389 1.00 83.00 477 HIS A CA 1
ATOM 3816 C C . HIS A 1 477 ? 14.991 -7.960 3.908 1.00 83.00 477 HIS A C 1
ATOM 3818 O O . HIS A 1 477 ? 15.613 -8.646 3.087 1.00 83.00 477 HIS A O 1
ATOM 3824 N N . ILE A 1 478 ? 14.396 -6.811 3.557 1.00 80.00 478 ILE A N 1
ATOM 3825 C CA . ILE A 1 478 ? 14.349 -6.326 2.163 1.00 80.00 478 ILE A CA 1
ATOM 3826 C C . ILE A 1 478 ? 15.746 -5.896 1.668 1.00 80.00 478 ILE A C 1
ATOM 3828 O O . ILE A 1 478 ? 16.215 -6.458 0.668 1.00 80.00 478 ILE A O 1
ATOM 3832 N N . PRO A 1 479 ? 16.477 -4.985 2.347 1.00 83.25 479 PRO A N 1
ATOM 3833 C CA . PRO A 1 479 ? 17.838 -4.625 1.943 1.00 83.25 479 PRO A CA 1
ATOM 3834 C C . PRO A 1 479 ? 18.796 -5.819 1.971 1.00 83.25 479 PRO A C 1
ATOM 3836 O O . PRO A 1 479 ? 19.638 -5.949 1.084 1.00 83.25 479 PRO A O 1
ATOM 3839 N N . GLY A 1 480 ? 18.641 -6.728 2.938 1.00 85.06 480 GLY A N 1
ATOM 3840 C CA . GLY A 1 480 ? 19.422 -7.960 3.034 1.00 85.06 480 GLY A CA 1
ATOM 3841 C C . GLY A 1 480 ? 19.224 -8.882 1.830 1.00 85.06 480 GLY A C 1
ATOM 3842 O O . GLY A 1 480 ? 20.199 -9.412 1.297 1.00 85.06 480 GLY A O 1
ATOM 3843 N N . THR A 1 481 ? 17.990 -9.007 1.333 1.00 87.12 481 THR A N 1
ATOM 3844 C CA . THR A 1 481 ? 17.683 -9.764 0.108 1.00 87.12 481 THR A CA 1
ATOM 3845 C C . THR A 1 481 ? 18.372 -9.151 -1.113 1.00 87.12 481 THR A C 1
ATOM 3847 O O . THR A 1 481 ? 19.012 -9.861 -1.892 1.00 87.12 481 THR A O 1
ATOM 3850 N N . ILE A 1 482 ? 18.318 -7.823 -1.260 1.00 87.06 482 ILE A N 1
ATOM 3851 C CA . ILE A 1 482 ? 18.982 -7.102 -2.359 1.00 87.06 482 ILE A CA 1
ATOM 3852 C C . ILE A 1 482 ? 20.501 -7.275 -2.280 1.00 87.06 482 ILE A C 1
ATOM 3854 O O . ILE A 1 482 ? 21.136 -7.630 -3.276 1.00 87.06 482 ILE A O 1
ATOM 3858 N N . LEU A 1 483 ? 21.082 -7.076 -1.095 1.00 89.56 483 LEU A N 1
ATOM 3859 C CA . LEU A 1 483 ? 22.514 -7.230 -0.853 1.00 89.56 483 LEU A CA 1
ATOM 3860 C C . LEU A 1 483 ? 22.986 -8.651 -1.183 1.00 89.56 483 LEU A C 1
ATOM 3862 O O . LEU A 1 483 ? 24.003 -8.821 -1.857 1.00 89.56 483 LEU A O 1
ATOM 3866 N N . PHE A 1 484 ? 22.227 -9.670 -0.772 1.00 90.31 484 PHE A N 1
ATOM 3867 C CA . PHE A 1 484 ? 22.522 -11.060 -1.104 1.00 90.31 484 PHE A CA 1
ATOM 3868 C C . PHE A 1 484 ? 22.545 -11.297 -2.616 1.00 90.31 484 PHE A C 1
ATOM 3870 O O . PHE A 1 484 ? 23.432 -11.981 -3.119 1.00 90.31 484 PHE A O 1
ATOM 3877 N N . LEU A 1 485 ? 21.606 -10.718 -3.363 1.00 89.06 485 LEU A N 1
ATOM 3878 C CA . LEU A 1 485 ? 21.549 -10.875 -4.815 1.00 89.06 485 LEU A CA 1
ATOM 3879 C C . LEU A 1 485 ? 22.686 -10.137 -5.523 1.00 89.06 485 LEU A C 1
ATOM 3881 O O . LEU A 1 485 ? 23.269 -10.684 -6.459 1.00 89.06 485 LEU A O 1
ATOM 3885 N N . VAL A 1 486 ? 23.044 -8.938 -5.059 1.00 88.94 486 VAL A N 1
ATOM 3886 C CA . VAL A 1 486 ? 24.232 -8.210 -5.532 1.00 88.94 486 VAL A CA 1
ATOM 3887 C C . VAL A 1 486 ? 25.493 -9.051 -5.307 1.00 88.94 486 VAL A C 1
ATOM 3889 O O . VAL A 1 486 ? 26.293 -9.220 -6.231 1.00 88.94 486 VAL A O 1
ATOM 3892 N N . PHE A 1 487 ? 25.643 -9.629 -4.112 1.00 89.31 487 PHE A N 1
ATOM 3893 C CA . PHE A 1 487 ? 26.747 -10.526 -3.770 1.00 89.31 487 PHE A CA 1
ATOM 3894 C C . PHE A 1 487 ? 26.746 -11.797 -4.627 1.00 89.31 487 PHE A C 1
ATOM 3896 O O . PHE A 1 487 ? 27.779 -12.181 -5.172 1.00 89.31 487 PHE A O 1
ATOM 3903 N N . LEU A 1 488 ? 25.592 -12.444 -4.796 1.00 87.44 488 LEU A N 1
ATOM 3904 C CA . LEU A 1 488 ? 25.464 -13.664 -5.587 1.00 87.44 488 LEU A CA 1
ATOM 3905 C C . LEU A 1 488 ? 25.807 -13.402 -7.057 1.00 87.44 488 LEU A C 1
ATOM 3907 O O . LEU A 1 488 ? 26.482 -14.220 -7.684 1.00 87.44 488 LEU A O 1
ATOM 3911 N N . PHE A 1 489 ? 25.382 -12.265 -7.611 1.00 85.50 489 PHE A N 1
ATOM 3912 C CA . PHE A 1 489 ? 25.732 -11.859 -8.971 1.00 85.50 489 PHE A CA 1
ATOM 3913 C C . PHE A 1 489 ? 27.242 -11.643 -9.114 1.00 85.50 489 PHE A C 1
ATOM 3915 O O . PHE A 1 489 ? 27.854 -12.168 -10.048 1.00 85.50 489 PHE A O 1
ATOM 3922 N N . PHE A 1 490 ? 27.854 -10.945 -8.154 1.00 83.50 490 PHE A N 1
ATOM 3923 C CA . PHE A 1 490 ? 29.300 -10.739 -8.105 1.00 83.50 490 PHE A CA 1
ATOM 3924 C C . PHE A 1 490 ? 30.061 -12.073 -8.061 1.00 83.50 490 PHE A C 1
ATOM 3926 O O . PHE A 1 490 ? 30.921 -12.328 -8.908 1.00 83.50 490 PHE A O 1
ATOM 3933 N N . TYR A 1 491 ? 29.681 -12.963 -7.142 1.00 80.06 491 TYR A N 1
ATOM 3934 C CA . TYR A 1 491 ? 30.330 -14.256 -6.922 1.00 80.06 491 TYR A CA 1
ATOM 3935 C C . TYR A 1 491 ? 30.191 -15.221 -8.108 1.00 80.06 491 TYR A C 1
ATOM 3937 O O . TYR A 1 491 ? 31.126 -15.946 -8.440 1.00 80.06 491 TYR A O 1
ATOM 3945 N N . THR A 1 492 ? 29.020 -15.253 -8.748 1.00 74.88 492 THR A N 1
ATOM 3946 C CA . THR A 1 492 ? 28.748 -16.167 -9.873 1.00 74.88 492 THR A CA 1
ATOM 3947 C C . THR A 1 492 ? 29.274 -15.650 -11.205 1.00 74.88 492 THR A C 1
ATOM 3949 O O . THR A 1 492 ? 29.548 -16.450 -12.104 1.00 74.88 492 THR A O 1
ATOM 3952 N N . THR A 1 493 ? 29.389 -14.326 -11.357 1.00 69.62 493 THR A N 1
ATOM 3953 C CA . THR A 1 493 ? 29.599 -13.722 -12.674 1.00 69.62 493 THR A CA 1
ATOM 3954 C C . THR A 1 493 ? 30.866 -12.890 -12.799 1.00 69.62 493 THR A C 1
ATOM 3956 O O . THR A 1 493 ? 31.546 -13.015 -13.814 1.00 69.62 493 THR A O 1
ATOM 3959 N N . MET A 1 494 ? 31.204 -12.054 -11.814 1.00 66.81 494 MET A N 1
ATOM 3960 C CA . MET A 1 494 ? 32.385 -11.181 -11.908 1.00 66.81 494 MET A CA 1
ATOM 3961 C C . MET A 1 494 ? 33.669 -11.906 -11.522 1.00 66.81 494 MET A C 1
ATOM 3963 O O . MET A 1 494 ? 34.672 -11.777 -12.213 1.00 66.81 494 MET A O 1
ATOM 3967 N N . GLN A 1 495 ? 33.623 -12.741 -10.483 1.00 59.69 495 GLN A N 1
ATOM 3968 C CA . GLN A 1 495 ? 34.792 -13.489 -10.009 1.00 59.69 495 GLN A CA 1
ATOM 3969 C C . GLN A 1 495 ? 35.201 -14.660 -10.934 1.00 59.69 495 GLN A C 1
ATOM 3971 O O . GLN A 1 495 ? 36.218 -15.303 -10.701 1.00 59.69 495 GLN A O 1
ATOM 3976 N N . ASN A 1 496 ? 34.421 -14.920 -11.993 1.00 52.97 496 ASN A N 1
ATOM 3977 C CA . ASN A 1 496 ? 34.593 -16.017 -12.959 1.00 52.97 496 ASN A CA 1
ATOM 3978 C C . ASN A 1 496 ? 35.047 -15.588 -14.352 1.00 52.97 496 ASN A C 1
ATOM 3980 O O . ASN A 1 496 ? 35.046 -16.400 -15.284 1.00 52.97 496 ASN A O 1
ATOM 3984 N N . ARG A 1 497 ? 35.413 -14.318 -14.519 1.00 52.81 497 ARG A N 1
ATOM 3985 C CA . ARG A 1 497 ? 36.069 -13.869 -15.742 1.00 52.81 497 ARG A CA 1
ATOM 3986 C C . ARG A 1 497 ? 37.511 -14.355 -15.734 1.00 52.81 497 ARG A C 1
ATOM 3988 O O . ARG A 1 497 ? 38.315 -13.884 -14.942 1.00 52.81 497 ARG A O 1
ATOM 3995 N N . ILE A 1 498 ? 37.805 -15.307 -16.611 1.00 42.53 498 ILE A N 1
ATOM 3996 C CA . ILE A 1 498 ? 39.179 -15.629 -16.982 1.00 42.53 498 ILE A CA 1
ATOM 3997 C C . ILE A 1 498 ? 39.634 -14.530 -17.943 1.00 42.53 498 ILE A C 1
ATOM 3999 O O . ILE A 1 498 ? 38.970 -14.288 -18.953 1.00 42.53 498 ILE A O 1
ATOM 4003 N N . GLU A 1 499 ? 40.730 -13.856 -17.600 1.00 36.97 499 GLU A N 1
ATOM 4004 C CA . GLU A 1 499 ? 41.489 -13.003 -18.512 1.00 36.97 499 GLU A CA 1
ATOM 4005 C C . GLU A 1 499 ? 41.887 -13.845 -19.732 1.00 36.97 499 GLU A C 1
ATOM 4007 O O . GLU A 1 499 ? 42.611 -14.833 -19.610 1.00 36.97 499 GLU A O 1
ATOM 4012 N N . LEU A 1 500 ? 41.392 -13.492 -20.920 1.00 34.88 500 LEU A N 1
ATOM 4013 C CA . LEU A 1 500 ? 41.996 -13.981 -22.158 1.00 34.88 500 LEU A CA 1
ATOM 4014 C C . LEU A 1 500 ? 43.441 -13.457 -22.178 1.00 34.88 500 LEU A C 1
ATOM 4016 O O . LEU A 1 500 ? 43.613 -12.241 -22.029 1.00 34.88 500 LEU A O 1
ATOM 4020 N N . PRO A 1 501 ? 44.473 -14.302 -22.371 1.00 34.31 501 PRO A N 1
ATOM 4021 C CA . PRO A 1 501 ? 45.818 -13.808 -22.607 1.00 34.31 501 PRO A CA 1
ATOM 4022 C C . PRO A 1 501 ? 45.747 -12.888 -23.818 1.00 34.31 501 PRO A C 1
ATOM 4024 O O . PRO A 1 501 ? 45.414 -13.306 -24.929 1.00 34.31 501 PRO A O 1
ATOM 4027 N N . SER A 1 502 ? 45.988 -11.604 -23.585 1.00 30.45 502 SER A N 1
ATOM 4028 C CA . SER A 1 502 ? 46.075 -10.631 -24.658 1.00 30.45 502 SER A CA 1
ATOM 4029 C C . SER A 1 502 ? 47.169 -11.113 -25.607 1.00 30.45 502 SER A C 1
ATOM 4031 O O . SER A 1 502 ? 48.325 -11.238 -25.210 1.00 30.45 502 SER A O 1
ATOM 4033 N N . TYR A 1 503 ? 46.817 -11.371 -26.867 1.00 33.81 503 TYR A N 1
ATOM 4034 C CA . TYR A 1 503 ? 47.715 -11.837 -27.936 1.00 33.81 503 TYR A CA 1
ATOM 4035 C C . TYR A 1 503 ? 48.818 -10.811 -28.304 1.00 33.81 503 TYR A C 1
ATOM 4037 O O . TYR A 1 503 ? 49.444 -10.892 -29.354 1.00 33.81 503 TYR A O 1
ATOM 4045 N N . HIS A 1 504 ? 49.072 -9.827 -27.438 1.00 33.84 504 HIS A N 1
ATOM 4046 C CA . HIS A 1 504 ? 49.982 -8.711 -27.655 1.00 33.84 504 HIS A CA 1
ATOM 4047 C C . HIS A 1 504 ? 51.309 -8.796 -26.898 1.00 33.84 504 HIS A C 1
ATOM 4049 O O . HIS A 1 504 ? 52.078 -7.841 -26.943 1.00 33.84 504 HIS A O 1
ATOM 4055 N N . GLN A 1 505 ? 51.638 -9.929 -26.271 1.00 34.59 505 GLN A N 1
ATOM 4056 C CA . GLN A 1 505 ? 52.938 -10.093 -25.611 1.00 34.59 505 GLN A CA 1
ATOM 4057 C C . GLN A 1 505 ? 53.769 -11.233 -26.200 1.00 34.59 505 GLN A C 1
ATOM 4059 O O . GLN A 1 505 ? 54.372 -12.033 -25.494 1.00 34.59 505 GLN A O 1
ATOM 4064 N N . ARG A 1 506 ? 53.866 -11.268 -27.532 1.00 33.88 506 ARG A N 1
ATOM 4065 C CA . ARG A 1 506 ? 54.968 -11.956 -28.213 1.00 33.88 506 ARG A CA 1
ATOM 4066 C C . ARG A 1 506 ? 56.147 -10.986 -28.315 1.00 33.88 506 ARG A C 1
ATOM 4068 O O . ARG A 1 506 ? 56.365 -10.401 -29.365 1.00 33.88 506 ARG A O 1
ATOM 4075 N N . ASN A 1 507 ? 56.787 -10.733 -27.172 1.00 35.28 507 ASN A N 1
ATOM 4076 C CA . ASN A 1 507 ? 58.188 -10.321 -27.002 1.00 35.28 507 ASN A CA 1
ATOM 4077 C C . ASN A 1 507 ? 58.376 -9.767 -25.585 1.00 35.28 507 ASN A C 1
ATOM 4079 O O . ASN A 1 507 ? 58.166 -8.584 -25.350 1.00 35.28 507 ASN A O 1
ATOM 4083 N N . HIS A 1 508 ? 58.735 -10.628 -24.633 1.00 33.44 508 HIS A N 1
ATOM 4084 C CA . HIS A 1 508 ? 59.946 -10.481 -23.814 1.00 33.44 508 HIS A CA 1
ATOM 4085 C C . HIS A 1 508 ? 59.944 -11.476 -22.644 1.00 33.44 508 HIS A C 1
ATOM 4087 O O . HIS A 1 508 ? 59.066 -11.444 -21.795 1.00 33.44 508 HIS A O 1
ATOM 4093 N N . LYS A 1 509 ? 61.011 -12.287 -22.621 1.00 32.06 509 LYS A N 1
ATOM 4094 C CA . LYS A 1 509 ? 61.675 -12.944 -21.482 1.00 32.06 509 LYS A CA 1
ATOM 4095 C C . LYS A 1 509 ? 60.828 -13.789 -20.515 1.00 32.06 509 LYS A C 1
ATOM 4097 O O . LYS A 1 509 ? 60.046 -13.298 -19.713 1.00 32.06 509 LYS A O 1
ATOM 4102 N N . SER A 1 510 ? 61.163 -15.078 -20.537 1.00 37.59 510 SER A N 1
ATOM 4103 C CA . SER A 1 510 ? 60.974 -16.085 -19.493 1.00 37.59 510 SER A CA 1
ATOM 4104 C C . SER A 1 510 ? 61.036 -15.518 -18.068 1.00 37.59 510 SER A C 1
ATOM 4106 O O . SER A 1 510 ? 62.102 -15.095 -17.610 1.00 37.59 510 SER A O 1
ATOM 4108 N N . LEU A 1 511 ? 59.919 -15.597 -17.349 1.00 31.14 511 LEU A N 1
ATOM 4109 C CA . LEU A 1 511 ? 59.887 -15.532 -15.894 1.00 31.14 511 LEU A CA 1
ATOM 4110 C C . LEU A 1 511 ? 59.017 -16.686 -15.382 1.00 31.14 511 LEU A C 1
ATOM 4112 O O . LEU A 1 511 ? 57.965 -16.982 -15.943 1.00 31.14 511 LEU A O 1
ATOM 4116 N N . SER A 1 512 ? 59.535 -17.364 -14.365 1.00 28.38 512 SER A N 1
ATOM 4117 C CA . SER A 1 512 ? 59.003 -18.550 -13.690 1.00 28.38 512 SER A CA 1
ATOM 4118 C C . SER A 1 512 ? 57.507 -18.470 -13.336 1.00 28.38 512 SER A C 1
ATOM 4120 O O . SER A 1 512 ? 56.979 -17.375 -13.124 1.00 28.38 512 SER A O 1
ATOM 4122 N N . PRO A 1 513 ? 56.803 -19.617 -13.215 1.00 32.88 513 PRO A N 1
ATOM 4123 C CA . PRO A 1 513 ? 55.383 -19.624 -12.892 1.00 32.88 513 PRO A CA 1
ATOM 4124 C C . PRO A 1 513 ? 55.185 -19.106 -11.465 1.00 32.88 513 PRO A C 1
ATOM 4126 O O . PRO A 1 513 ? 55.466 -19.788 -10.478 1.00 32.88 513 PRO A O 1
ATOM 4129 N N . SER A 1 514 ? 54.722 -17.861 -11.345 1.00 25.95 514 SER A N 1
ATOM 4130 C CA . SER A 1 514 ? 54.321 -17.300 -10.060 1.00 25.95 514 SER A CA 1
ATOM 4131 C C . SER A 1 514 ? 53.071 -18.031 -9.557 1.00 25.95 514 SER A C 1
ATOM 4133 O O . SER A 1 514 ? 52.112 -18.261 -10.290 1.00 25.95 514 SER A O 1
ATOM 4135 N N . ARG A 1 515 ? 53.113 -18.415 -8.285 1.00 32.09 515 ARG A N 1
ATOM 4136 C CA . ARG A 1 515 ? 52.233 -19.354 -7.574 1.00 32.09 515 ARG A CA 1
ATOM 4137 C C . ARG A 1 515 ? 50.814 -18.825 -7.281 1.00 32.09 515 ARG A C 1
ATOM 4139 O O . ARG A 1 515 ? 50.245 -19.186 -6.258 1.00 32.09 515 ARG A O 1
ATOM 4146 N N . ASN A 1 516 ? 50.250 -17.973 -8.136 1.00 32.59 516 ASN A N 1
ATOM 4147 C CA . ASN A 1 516 ? 48.926 -17.369 -7.955 1.00 32.59 516 ASN A CA 1
ATOM 4148 C C . ASN A 1 516 ? 48.121 -17.428 -9.263 1.00 32.59 516 ASN A C 1
ATOM 4150 O O . ASN A 1 516 ? 47.957 -16.425 -9.953 1.00 32.59 516 ASN A O 1
ATOM 4154 N N . GLU A 1 517 ? 47.602 -18.609 -9.601 1.00 34.44 517 GLU A N 1
ATOM 4155 C CA . GLU A 1 517 ? 46.572 -18.729 -10.636 1.00 34.44 517 GLU A CA 1
ATOM 4156 C C . GLU A 1 517 ? 45.225 -18.182 -10.116 1.00 34.44 517 GLU A C 1
ATOM 4158 O O . GLU A 1 517 ? 44.813 -18.524 -8.999 1.00 34.44 517 GLU A O 1
ATOM 4163 N N . PRO A 1 518 ? 44.490 -17.364 -10.894 1.00 37.50 518 PRO A N 1
ATOM 4164 C CA . PRO A 1 518 ? 43.163 -16.906 -10.507 1.00 37.50 518 PRO A CA 1
ATOM 4165 C C . PRO A 1 518 ? 42.169 -18.074 -10.575 1.00 37.50 518 PRO A C 1
ATOM 4167 O O . PRO A 1 518 ? 41.641 -18.436 -11.626 1.00 37.50 518 PRO A O 1
ATOM 4170 N N . HIS A 1 519 ? 41.896 -18.684 -9.422 1.00 41.12 519 HIS A N 1
ATOM 4171 C CA . HIS A 1 519 ? 40.842 -19.681 -9.277 1.00 41.12 519 HIS A CA 1
ATOM 4172 C C . HIS A 1 519 ? 39.465 -19.029 -9.456 1.00 41.12 519 HIS A C 1
ATOM 4174 O O . HIS A 1 519 ? 38.913 -18.452 -8.517 1.00 41.12 519 HIS A O 1
ATOM 4180 N N . GLY A 1 520 ? 38.887 -19.153 -10.653 1.00 46.09 520 GLY A N 1
ATOM 4181 C CA . GLY A 1 520 ? 37.470 -18.869 -10.871 1.00 46.09 520 GLY A CA 1
ATOM 4182 C C . GLY A 1 520 ? 36.598 -19.662 -9.886 1.00 46.09 520 GLY A C 1
ATOM 4183 O O . GLY A 1 520 ? 36.806 -20.854 -9.648 1.00 46.09 520 GLY A O 1
ATOM 4184 N N . SER A 1 521 ? 35.619 -18.993 -9.284 1.00 50.31 521 SER A N 1
ATOM 4185 C CA . SER A 1 521 ? 34.531 -19.609 -8.524 1.00 50.31 521 SER A CA 1
ATOM 4186 C C . SER A 1 521 ? 33.809 -20.708 -9.339 1.00 50.31 521 SER A C 1
ATOM 4188 O O . SER A 1 521 ? 33.399 -20.507 -10.482 1.00 50.31 521 SER A O 1
ATOM 4190 N N . PRO A 1 522 ? 33.547 -21.894 -8.766 1.00 54.69 522 PRO A N 1
ATOM 4191 C CA . PRO A 1 522 ? 32.852 -22.978 -9.471 1.00 54.69 522 PRO A CA 1
ATOM 4192 C C . PRO A 1 522 ? 31.362 -22.678 -9.755 1.00 54.69 522 PRO A C 1
ATOM 4194 O O . PRO A 1 522 ? 30.684 -23.460 -10.430 1.00 54.69 522 PRO A O 1
ATOM 4197 N N . ALA A 1 523 ? 30.819 -21.565 -9.244 1.00 58.00 523 ALA A N 1
ATOM 4198 C CA . ALA A 1 523 ? 29.415 -21.192 -9.385 1.00 58.00 523 ALA A CA 1
ATOM 4199 C C . ALA A 1 523 ? 29.126 -20.502 -10.733 1.00 58.00 523 ALA A C 1
ATOM 4201 O O . ALA A 1 523 ? 29.524 -19.369 -10.964 1.00 58.00 523 ALA A O 1
ATOM 4202 N N . ARG A 1 524 ? 28.386 -21.160 -11.634 1.00 67.25 524 ARG A N 1
ATOM 4203 C CA . ARG A 1 524 ? 28.076 -20.636 -12.984 1.00 67.25 524 ARG A CA 1
ATOM 4204 C C . ARG A 1 524 ? 27.072 -19.461 -12.955 1.00 67.25 524 ARG A C 1
ATOM 4206 O O . ARG A 1 524 ? 26.151 -19.512 -12.140 1.00 67.25 524 ARG A O 1
ATOM 4213 N N . PRO A 1 525 ? 27.100 -18.519 -13.925 1.00 70.50 525 PRO A N 1
ATOM 4214 C CA . PRO A 1 525 ? 26.089 -17.451 -14.064 1.00 70.50 525 PRO A CA 1
ATOM 4215 C C . PRO A 1 525 ? 24.639 -17.964 -14.131 1.00 70.50 525 PRO A C 1
ATOM 4217 O O . PRO A 1 525 ? 23.718 -17.350 -13.597 1.00 70.50 525 PRO A O 1
ATOM 4220 N N . LYS A 1 526 ? 24.445 -19.169 -14.688 1.00 77.50 526 LYS A N 1
ATOM 4221 C CA . LYS A 1 526 ? 23.149 -19.871 -14.721 1.00 77.50 526 LYS A CA 1
ATOM 4222 C C . LYS A 1 526 ? 22.533 -20.087 -13.333 1.00 77.50 526 LYS A C 1
ATOM 4224 O O . LYS A 1 526 ? 21.315 -20.220 -13.236 1.00 77.50 526 LYS A O 1
ATOM 4229 N N . LEU A 1 527 ? 23.351 -20.155 -12.276 1.00 83.69 527 LEU A N 1
ATOM 4230 C CA . LEU A 1 527 ? 22.877 -20.285 -10.899 1.00 83.69 527 LEU A CA 1
ATOM 4231 C C . LEU A 1 527 ? 22.106 -19.031 -10.485 1.00 83.69 527 LEU A C 1
ATOM 4233 O O . LEU A 1 527 ? 20.970 -19.154 -10.039 1.00 83.69 527 LEU A O 1
ATOM 4237 N N . TYR A 1 528 ? 22.686 -17.845 -10.689 1.00 85.94 528 TYR A N 1
ATOM 4238 C CA . TYR A 1 528 ? 22.030 -16.577 -10.375 1.00 85.94 528 TYR A CA 1
ATOM 4239 C C . TYR A 1 528 ? 20.713 -16.431 -11.146 1.00 85.94 528 TYR A C 1
ATOM 4241 O O . TYR A 1 528 ? 19.667 -16.194 -10.544 1.00 85.94 528 TYR A O 1
ATOM 4249 N N . GLU A 1 529 ? 20.735 -16.679 -12.460 1.00 86.00 529 GLU A N 1
ATOM 4250 C CA . GLU A 1 529 ? 19.529 -16.611 -13.293 1.00 86.00 529 GLU A CA 1
ATOM 4251 C C . GLU A 1 529 ? 18.435 -17.575 -12.809 1.00 86.00 529 GLU A C 1
ATOM 4253 O O . GLU A 1 529 ? 17.254 -17.229 -12.806 1.00 86.00 529 GLU A O 1
ATOM 4258 N N . ALA A 1 530 ? 18.810 -18.784 -12.372 1.00 87.44 530 ALA A N 1
ATOM 4259 C CA . ALA A 1 530 ? 17.868 -19.744 -11.805 1.00 87.44 530 ALA A CA 1
ATOM 4260 C C . ALA A 1 530 ? 17.265 -19.256 -10.480 1.00 87.44 530 ALA A C 1
ATOM 4262 O O . ALA A 1 530 ? 16.052 -19.368 -10.299 1.00 87.44 530 ALA A O 1
ATOM 4263 N N . ARG A 1 531 ? 18.067 -18.672 -9.576 1.00 89.94 531 ARG A N 1
ATOM 4264 C CA . ARG A 1 531 ? 17.563 -18.108 -8.308 1.00 89.94 531 ARG A CA 1
ATOM 4265 C C . ARG A 1 531 ? 16.657 -16.906 -8.536 1.00 89.94 531 ARG A C 1
ATOM 4267 O O . ARG A 1 531 ? 15.582 -16.846 -7.949 1.00 89.94 531 ARG A O 1
ATOM 4274 N N . ARG A 1 532 ? 17.012 -16.021 -9.469 1.00 90.06 532 ARG A N 1
ATOM 4275 C CA . ARG A 1 532 ? 16.160 -14.902 -9.884 1.00 90.06 532 ARG A CA 1
ATOM 4276 C C . ARG A 1 532 ? 14.813 -15.369 -10.427 1.00 90.06 532 ARG A C 1
ATOM 4278 O O . ARG A 1 532 ? 13.778 -14.885 -9.983 1.00 90.06 532 ARG A O 1
ATOM 4285 N N . ARG A 1 533 ? 14.809 -16.326 -11.364 1.00 90.38 533 ARG A N 1
ATOM 4286 C CA . ARG A 1 533 ? 13.555 -16.897 -11.890 1.00 90.38 533 ARG A CA 1
ATOM 4287 C C . ARG A 1 533 ? 12.743 -17.587 -10.798 1.00 90.38 533 ARG A C 1
ATOM 4289 O O . ARG A 1 533 ? 11.521 -17.524 -10.838 1.00 90.38 533 ARG A O 1
ATOM 4296 N N . THR A 1 534 ? 13.406 -18.216 -9.827 1.00 91.38 534 THR A N 1
ATOM 4297 C CA . THR A 1 534 ? 12.730 -18.824 -8.675 1.00 91.38 534 THR A CA 1
ATOM 4298 C C . THR A 1 534 ? 11.978 -17.762 -7.870 1.00 91.38 534 THR A C 1
ATOM 4300 O O . THR A 1 534 ? 10.781 -17.922 -7.686 1.00 91.38 534 THR A O 1
ATOM 4303 N N . MET A 1 535 ? 12.606 -16.633 -7.509 1.00 90.06 535 MET A N 1
ATOM 4304 C CA . MET A 1 535 ? 11.905 -15.527 -6.824 1.00 90.06 535 MET A CA 1
ATOM 4305 C C . MET A 1 535 ? 10.723 -14.984 -7.632 1.00 90.06 535 MET A C 1
ATOM 4307 O O . MET A 1 535 ? 9.641 -14.788 -7.087 1.00 90.06 535 MET A O 1
ATOM 4311 N N . ALA A 1 536 ? 10.911 -14.781 -8.939 1.00 89.75 536 ALA A N 1
ATOM 4312 C CA . ALA A 1 536 ? 9.845 -14.315 -9.824 1.00 89.75 536 ALA A CA 1
ATOM 4313 C C . ALA A 1 536 ? 8.661 -15.299 -9.868 1.00 89.75 536 ALA A C 1
ATOM 4315 O O . ALA A 1 536 ? 7.506 -14.888 -9.846 1.00 89.75 536 ALA A O 1
ATOM 4316 N N . THR A 1 537 ? 8.952 -16.603 -9.884 1.00 90.81 537 THR A N 1
ATOM 4317 C CA . THR A 1 537 ? 7.931 -17.659 -9.866 1.00 90.81 537 THR A CA 1
ATOM 4318 C C . THR A 1 537 ? 7.236 -17.735 -8.504 1.00 90.81 537 THR A C 1
ATOM 4320 O O . THR A 1 537 ? 6.021 -17.895 -8.473 1.00 90.81 537 THR A O 1
ATOM 4323 N N . CYS A 1 538 ? 7.959 -17.546 -7.389 1.00 90.94 538 CYS A N 1
ATOM 4324 C CA . CYS A 1 538 ? 7.347 -17.423 -6.060 1.00 90.94 538 CYS A CA 1
ATOM 4325 C C . CYS A 1 538 ? 6.321 -16.287 -6.032 1.00 90.94 538 CYS A C 1
ATOM 4327 O O . CYS A 1 538 ? 5.212 -16.498 -5.560 1.00 90.94 538 CYS A O 1
ATOM 4329 N N . ASN A 1 539 ? 6.662 -15.116 -6.584 1.00 88.88 539 ASN A N 1
ATOM 4330 C CA . ASN A 1 539 ? 5.738 -13.979 -6.649 1.00 88.88 539 ASN A CA 1
ATOM 4331 C C . ASN A 1 539 ? 4.510 -14.263 -7.493 1.00 88.88 539 ASN A C 1
ATOM 4333 O O . ASN A 1 539 ? 3.414 -13.887 -7.101 1.00 88.88 539 ASN A O 1
ATOM 4337 N N . LEU A 1 540 ? 4.688 -14.928 -8.633 1.00 88.00 540 LEU A N 1
ATOM 4338 C CA . LEU A 1 540 ? 3.571 -15.293 -9.493 1.00 88.00 540 LEU A CA 1
ATOM 4339 C C . LEU A 1 540 ? 2.610 -16.252 -8.779 1.00 88.00 540 LEU A C 1
ATOM 4341 O O . LEU A 1 540 ? 1.407 -16.016 -8.775 1.00 88.00 540 LEU A O 1
ATOM 4345 N N . ILE A 1 541 ? 3.136 -17.305 -8.144 1.00 90.25 541 ILE A N 1
ATOM 4346 C CA . ILE A 1 541 ? 2.319 -18.271 -7.398 1.00 90.25 541 ILE A CA 1
ATOM 4347 C C . ILE A 1 541 ? 1.642 -17.585 -6.208 1.00 90.25 541 ILE A C 1
ATOM 4349 O O . ILE A 1 541 ? 0.441 -17.746 -6.023 1.00 90.25 541 ILE A O 1
ATOM 4353 N N . ALA A 1 542 ? 2.384 -16.792 -5.431 1.00 87.50 542 ALA A N 1
ATOM 4354 C CA . ALA A 1 542 ? 1.827 -16.058 -4.301 1.00 87.50 542 ALA A CA 1
ATOM 4355 C C . ALA A 1 542 ? 0.722 -15.092 -4.743 1.00 87.50 542 ALA A C 1
ATOM 4357 O O . ALA A 1 542 ? -0.328 -15.063 -4.122 1.00 87.50 542 ALA A O 1
ATOM 4358 N N . PHE A 1 543 ? 0.904 -14.376 -5.857 1.00 84.31 543 PHE A N 1
ATOM 4359 C CA . PHE A 1 543 ? -0.124 -13.501 -6.420 1.00 84.31 543 PHE A CA 1
ATOM 4360 C C . PHE A 1 543 ? -1.404 -14.263 -6.796 1.00 84.31 543 PHE A C 1
ATOM 4362 O O . PHE A 1 543 ? -2.503 -13.801 -6.489 1.00 84.31 543 PHE A O 1
ATOM 4369 N N . ILE A 1 544 ? -1.277 -15.450 -7.401 1.00 85.81 544 ILE A N 1
ATOM 4370 C CA . ILE A 1 544 ? -2.424 -16.321 -7.702 1.00 85.81 544 ILE A CA 1
ATOM 4371 C C . ILE A 1 544 ? -3.138 -16.727 -6.407 1.00 85.81 544 ILE A C 1
ATOM 4373 O O . ILE A 1 544 ? -4.355 -16.590 -6.318 1.00 85.81 544 ILE A O 1
ATOM 4377 N N . VAL A 1 545 ? -2.394 -17.174 -5.390 1.00 87.31 545 VAL A N 1
ATOM 4378 C CA . VAL A 1 545 ? -2.976 -17.575 -4.099 1.00 87.31 545 VAL A CA 1
ATOM 4379 C C . VAL A 1 545 ? -3.664 -16.395 -3.415 1.00 87.31 545 VAL A C 1
ATOM 4381 O O . VAL A 1 545 ? -4.809 -16.538 -3.014 1.00 87.31 545 VAL A O 1
ATOM 4384 N N . PHE A 1 546 ? -3.038 -15.217 -3.359 1.00 79.56 546 PHE A N 1
ATOM 4385 C CA . PHE A 1 546 ? -3.636 -14.018 -2.761 1.00 79.56 546 PHE A CA 1
ATOM 4386 C C . PHE A 1 546 ? -4.931 -13.587 -3.451 1.00 79.56 546 PHE A C 1
ATOM 4388 O O . PHE A 1 546 ? -5.833 -13.074 -2.796 1.00 79.56 546 PHE A O 1
ATOM 4395 N N . THR A 1 547 ? -5.015 -13.786 -4.767 1.00 79.56 547 THR A N 1
ATOM 4396 C CA . THR A 1 547 ? -6.204 -13.434 -5.550 1.00 79.56 547 THR A CA 1
ATOM 4397 C C . THR A 1 547 ? -7.340 -14.434 -5.326 1.00 79.56 547 THR A C 1
ATOM 4399 O O . THR A 1 547 ? -8.499 -14.037 -5.272 1.00 79.56 547 THR A O 1
ATOM 4402 N N . LEU A 1 548 ? -7.024 -15.727 -5.185 1.00 84.31 548 LEU A N 1
ATOM 4403 C CA . LEU A 1 548 ? -8.022 -16.791 -5.024 1.00 84.31 548 LEU A CA 1
ATOM 4404 C C . LEU A 1 548 ? -8.440 -17.026 -3.563 1.00 84.31 548 LEU A C 1
ATOM 4406 O O . LEU A 1 548 ? -9.572 -17.425 -3.307 1.00 84.31 548 LEU A O 1
ATOM 4410 N N . TRP A 1 549 ? -7.532 -16.805 -2.614 1.00 85.50 549 TRP A N 1
ATOM 4411 C CA . TRP A 1 549 ? -7.710 -17.084 -1.190 1.00 85.50 549 TRP A CA 1
ATOM 4412 C C . TRP A 1 549 ? -7.072 -15.971 -0.338 1.00 85.50 549 TRP A C 1
ATOM 4414 O O . TRP A 1 549 ? -5.986 -16.151 0.223 1.00 85.50 549 TRP A O 1
ATOM 4424 N N . PRO A 1 550 ? -7.713 -14.792 -0.233 1.00 85.44 550 PRO A N 1
ATOM 4425 C CA . PRO A 1 550 ? -7.218 -13.725 0.632 1.00 85.44 550 PRO A CA 1
ATOM 4426 C C . PRO A 1 550 ? -7.276 -14.184 2.094 1.00 85.44 550 PRO A C 1
ATOM 4428 O O . PRO A 1 550 ? -8.253 -14.807 2.507 1.00 85.44 550 PRO A O 1
ATOM 4431 N N . CYS A 1 551 ? -6.242 -13.888 2.880 1.00 86.62 551 CYS A N 1
ATOM 4432 C CA . CYS A 1 551 ? -6.134 -14.331 4.269 1.00 86.62 551 CYS A CA 1
ATOM 4433 C C . CYS A 1 551 ? -5.635 -13.187 5.145 1.00 86.62 551 CYS A C 1
ATOM 4435 O O . CYS A 1 551 ? -4.564 -12.625 4.903 1.00 86.62 551 CYS A O 1
ATOM 4437 N N . MET A 1 552 ? -6.418 -12.848 6.165 1.00 88.19 552 MET A N 1
ATOM 4438 C CA . MET A 1 552 ? -6.103 -11.764 7.088 1.00 88.19 552 MET A CA 1
ATOM 4439 C C . MET A 1 552 ? -4.937 -12.159 8.008 1.00 88.19 552 MET A C 1
ATOM 4441 O O . MET A 1 552 ? -4.935 -13.278 8.509 1.00 88.19 552 MET A O 1
ATOM 4445 N N . PRO A 1 553 ? -3.947 -11.281 8.243 1.00 88.44 553 PRO A N 1
ATOM 4446 C CA . PRO A 1 553 ? -2.859 -11.561 9.176 1.00 88.44 553 PRO A CA 1
ATOM 4447 C C . PRO A 1 553 ? -3.330 -11.529 10.643 1.00 88.44 553 PRO A C 1
ATOM 4449 O O . PRO A 1 553 ? -4.274 -10.795 10.953 1.00 88.44 553 PRO A O 1
ATOM 4452 N N . PRO A 1 554 ? -2.638 -12.235 11.563 1.00 87.19 554 PRO A N 1
ATOM 4453 C CA . PRO A 1 554 ? -3.054 -12.349 12.964 1.00 87.19 554 PRO A CA 1
ATOM 4454 C C . PRO A 1 554 ? -3.224 -10.997 13.672 1.00 87.19 554 PRO A C 1
ATOM 4456 O O . PRO A 1 554 ? -4.212 -10.787 14.368 1.00 87.19 554 PRO A O 1
ATOM 4459 N N . ARG A 1 555 ? -2.315 -10.040 13.438 1.00 84.12 555 ARG A N 1
ATOM 4460 C CA . ARG A 1 555 ? -2.356 -8.695 14.044 1.00 84.12 555 ARG A CA 1
ATOM 4461 C C . ARG A 1 555 ? -3.646 -7.907 13.771 1.00 84.12 555 ARG A C 1
ATOM 4463 O O . ARG A 1 555 ? -3.989 -7.040 14.561 1.00 84.12 555 ARG A O 1
ATOM 4470 N N . LEU A 1 556 ? -4.343 -8.195 12.666 1.00 83.50 556 LEU A N 1
ATOM 4471 C CA . LEU A 1 556 ? -5.587 -7.512 12.277 1.00 83.50 556 LEU A CA 1
ATOM 4472 C C . LEU A 1 556 ? -6.849 -8.233 12.780 1.00 83.50 556 LEU A C 1
ATOM 4474 O O . LEU A 1 556 ? -7.956 -7.753 12.558 1.00 83.50 556 LEU A O 1
ATOM 4478 N N . LEU A 1 557 ? -6.716 -9.388 13.443 1.00 83.44 557 LEU A N 1
ATOM 4479 C CA . LEU A 1 557 ? -7.865 -10.124 13.981 1.00 83.44 557 LEU A CA 1
ATOM 4480 C C . LEU A 1 557 ? -8.463 -9.476 15.233 1.00 83.44 557 LEU A C 1
ATOM 4482 O O . LEU A 1 557 ? -9.653 -9.646 15.489 1.00 83.44 557 LEU A O 1
ATOM 4486 N N . SER A 1 558 ? -7.662 -8.719 15.980 1.00 77.31 558 SER A N 1
ATOM 4487 C CA . SER A 1 558 ? -8.071 -8.062 17.227 1.00 77.31 558 SER A CA 1
ATOM 4488 C C . SER A 1 558 ? -8.760 -6.708 17.016 1.00 77.31 558 SER A C 1
ATOM 4490 O O . SER A 1 558 ? -8.859 -5.928 17.960 1.00 77.31 558 SER A O 1
ATOM 4492 N N . ASP A 1 559 ? -9.211 -6.414 15.795 1.00 73.69 559 ASP A N 1
ATOM 4493 C CA . ASP A 1 559 ? -9.845 -5.146 15.431 1.00 73.69 559 ASP A CA 1
ATOM 4494 C C . ASP A 1 559 ? -11.130 -4.893 16.266 1.00 73.69 559 ASP A C 1
ATOM 4496 O O . ASP A 1 559 ? -12.053 -5.731 16.259 1.00 73.69 559 ASP A O 1
ATOM 4500 N N . PRO A 1 560 ? -11.196 -3.790 17.043 1.00 65.62 560 PRO A N 1
ATOM 4501 C CA . PRO A 1 560 ? -12.353 -3.470 17.876 1.00 65.62 560 PRO A CA 1
ATOM 4502 C C . PRO A 1 560 ? -13.611 -3.143 17.060 1.00 65.62 560 PRO A C 1
ATOM 4504 O O . PRO A 1 560 ? -14.702 -3.471 17.523 1.00 65.62 560 PRO A O 1
ATOM 4507 N N . ASP A 1 561 ? -13.472 -2.648 15.828 1.00 63.84 561 ASP A N 1
ATOM 4508 C CA . ASP A 1 561 ? -14.560 -2.005 15.072 1.00 63.84 561 ASP A CA 1
ATOM 4509 C C . ASP A 1 561 ? -15.469 -3.011 14.325 1.00 63.84 561 ASP A C 1
ATOM 4511 O O . ASP A 1 561 ? -16.380 -2.650 13.584 1.00 63.84 561 ASP A O 1
ATOM 4515 N N . VAL A 1 562 ? -15.237 -4.321 14.489 1.00 66.94 562 VAL A N 1
ATOM 4516 C CA . VAL A 1 562 ? -15.957 -5.374 13.750 1.00 66.94 562 VAL A CA 1
ATOM 4517 C C . VAL A 1 562 ? -17.087 -5.983 14.590 1.00 66.94 562 VAL A C 1
ATOM 4519 O O . VAL A 1 562 ? -16.843 -6.713 15.560 1.00 66.94 562 VAL A O 1
ATOM 4522 N N . ALA A 1 563 ? -18.337 -5.763 14.183 1.00 63.00 563 ALA A N 1
ATOM 4523 C CA . ALA A 1 563 ? -19.518 -6.369 14.802 1.00 63.00 563 ALA A CA 1
ATOM 4524 C C . ALA A 1 563 ? -19.737 -7.849 14.395 1.00 63.00 563 ALA A C 1
ATOM 4526 O O . ALA A 1 563 ? -19.282 -8.324 13.352 1.00 63.00 563 ALA A O 1
ATOM 4527 N N . GLY A 1 564 ? -20.466 -8.607 15.227 1.00 75.19 564 GLY A N 1
ATOM 4528 C CA . GLY A 1 564 ? -20.899 -9.986 14.940 1.00 75.19 564 GLY A CA 1
ATOM 4529 C C . GLY A 1 564 ? -20.100 -11.110 15.626 1.00 75.19 564 GLY A C 1
ATOM 4530 O O . GLY A 1 564 ? -19.066 -10.891 16.257 1.00 75.19 564 GLY A O 1
ATOM 4531 N N . ALA A 1 565 ? -20.600 -12.350 15.522 1.00 76.56 565 ALA A N 1
ATOM 4532 C CA . ALA A 1 565 ? -20.022 -13.528 16.190 1.00 76.56 565 ALA A CA 1
ATOM 4533 C C . ALA A 1 565 ? -18.584 -13.837 15.730 1.00 76.56 565 ALA A C 1
ATOM 4535 O O . ALA A 1 565 ? -17.722 -14.135 16.551 1.00 76.56 565 ALA A O 1
ATOM 4536 N N . VAL A 1 566 ? -18.317 -13.669 14.431 1.00 77.94 566 VAL A N 1
ATOM 4537 C CA . VAL A 1 566 ? -16.990 -13.851 13.818 1.00 77.94 566 VAL A CA 1
ATOM 4538 C C . VAL A 1 566 ? -15.979 -12.827 14.355 1.00 77.94 566 VAL A C 1
ATOM 4540 O O . VAL A 1 566 ? -14.823 -13.166 14.588 1.00 77.94 566 VAL A O 1
ATOM 4543 N N . GLY A 1 567 ? -16.408 -11.580 14.588 1.00 78.56 567 GLY A N 1
ATOM 4544 C CA . GLY A 1 567 ? -15.566 -10.543 15.194 1.00 78.56 567 GLY A CA 1
ATOM 4545 C C . GLY A 1 567 ? -15.249 -10.835 16.662 1.00 78.56 567 GLY A C 1
ATOM 4546 O O . GLY A 1 567 ? -14.106 -10.694 17.090 1.00 78.56 567 GLY A O 1
ATOM 4547 N N . LYS A 1 568 ? -16.233 -11.325 17.431 1.00 80.06 568 LYS A N 1
ATOM 4548 C CA . LYS A 1 568 ? -16.026 -11.739 18.832 1.00 80.06 568 LYS A CA 1
ATOM 4549 C C . LYS A 1 568 ? -15.021 -12.885 18.954 1.00 80.06 568 LYS A C 1
ATOM 4551 O O . LYS A 1 568 ? -14.147 -12.832 19.814 1.00 80.06 568 LYS A O 1
ATOM 4556 N N . GLU A 1 569 ? -15.129 -13.889 18.088 1.00 84.38 569 GLU A N 1
ATOM 4557 C CA . GLU A 1 569 ? -14.187 -15.008 18.037 1.00 84.38 569 GLU A CA 1
ATOM 4558 C C . GLU A 1 569 ? -12.776 -14.540 17.659 1.00 84.38 569 GLU A C 1
ATOM 4560 O O . GLU A 1 569 ? -11.822 -14.855 18.367 1.00 84.38 569 GLU A O 1
ATOM 4565 N N . ALA A 1 570 ? -12.636 -13.712 16.620 1.00 83.00 570 ALA A N 1
ATOM 4566 C CA . ALA A 1 570 ? -11.343 -13.160 16.211 1.00 83.00 570 ALA A CA 1
ATOM 4567 C C . ALA A 1 570 ? -10.652 -12.368 17.337 1.00 83.00 570 ALA A C 1
ATOM 4569 O O . ALA A 1 570 ? -9.467 -12.578 17.599 1.00 83.00 570 ALA A O 1
ATOM 4570 N N . ARG A 1 571 ? -11.409 -11.544 18.075 1.00 82.75 571 ARG A N 1
ATOM 4571 C CA . ARG A 1 571 ? -10.900 -10.792 19.233 1.00 82.75 571 ARG A CA 1
ATOM 4572 C C . ARG A 1 571 ? -10.508 -11.669 20.418 1.00 82.75 571 ARG A C 1
ATOM 4574 O O . ARG A 1 571 ? -9.619 -11.284 21.173 1.00 82.75 571 ARG A O 1
ATOM 4581 N N . SER A 1 572 ? -11.130 -12.838 20.586 1.00 84.31 572 SER A N 1
ATOM 4582 C CA . SER A 1 572 ? -10.840 -13.732 21.717 1.00 84.31 572 SER A CA 1
ATOM 4583 C C . SER A 1 572 ? -9.384 -14.215 21.755 1.00 84.31 572 SER A C 1
ATOM 4585 O O . SER A 1 572 ? -8.874 -14.531 22.827 1.00 84.31 572 SER A O 1
ATOM 4587 N N . PHE A 1 573 ? -8.696 -14.214 20.608 1.00 84.12 573 PHE A N 1
ATOM 4588 C CA . PHE A 1 573 ? -7.292 -14.606 20.509 1.00 84.12 573 PHE A CA 1
ATOM 4589 C C . PHE A 1 573 ? -6.308 -13.522 20.972 1.00 84.12 573 PHE A C 1
ATOM 4591 O O . PHE A 1 573 ? -5.200 -13.864 21.368 1.00 84.12 573 PHE A O 1
ATOM 4598 N N . GLY A 1 574 ? -6.686 -12.238 20.959 1.00 82.31 574 GLY A N 1
ATOM 4599 C CA . GLY A 1 574 ? -5.897 -11.160 21.572 1.00 82.31 574 GLY A CA 1
ATOM 4600 C C . GLY A 1 574 ? -4.514 -10.889 20.957 1.00 82.31 574 GLY A C 1
ATOM 4601 O O . GLY A 1 574 ? -3.597 -10.498 21.678 1.00 82.31 574 GLY A O 1
ATOM 4602 N N . PHE A 1 575 ? -4.333 -11.084 19.647 1.00 85.69 575 PHE A N 1
ATOM 4603 C CA . PHE A 1 575 ? -3.089 -10.717 18.952 1.00 85.69 575 PHE A CA 1
ATOM 4604 C C . PHE A 1 575 ? -2.805 -9.210 19.049 1.00 85.69 575 PHE A C 1
ATOM 4606 O O . PHE A 1 575 ? -3.722 -8.395 18.943 1.00 85.69 575 PHE A O 1
ATOM 4613 N N . VAL A 1 576 ? -1.531 -8.837 19.197 1.00 81.12 576 VAL A N 1
ATOM 4614 C CA . VAL A 1 576 ? -1.094 -7.431 19.320 1.00 81.12 576 VAL A CA 1
ATOM 4615 C C . VAL A 1 576 ? -0.300 -7.005 18.083 1.00 81.12 576 VAL A C 1
ATOM 4617 O O . VAL A 1 576 ? 0.608 -7.718 17.659 1.00 81.12 576 VAL A O 1
ATOM 4620 N N . ASP A 1 577 ? -0.588 -5.833 17.509 1.00 79.06 577 ASP A N 1
ATOM 4621 C CA . ASP A 1 577 ? 0.241 -5.272 16.432 1.00 79.06 577 ASP A CA 1
ATOM 4622 C C . ASP A 1 577 ? 1.463 -4.535 17.003 1.00 79.06 577 ASP A C 1
ATOM 4624 O O . ASP A 1 577 ? 1.378 -3.392 17.454 1.00 79.06 577 ASP A O 1
ATOM 4628 N N . THR A 1 578 ? 2.625 -5.192 16.973 1.00 72.19 578 THR A N 1
ATOM 4629 C CA . THR A 1 578 ? 3.888 -4.635 17.485 1.00 72.19 578 THR A CA 1
ATOM 4630 C C . THR A 1 578 ? 4.667 -3.828 16.445 1.00 72.19 578 THR A C 1
ATOM 4632 O O . THR A 1 578 ? 5.656 -3.188 16.800 1.00 72.19 578 THR A O 1
ATOM 4635 N N . VAL A 1 579 ? 4.274 -3.878 15.167 1.00 64.19 579 VAL A N 1
ATOM 4636 C CA . VAL A 1 579 ? 5.035 -3.291 14.048 1.00 64.19 579 VAL A CA 1
ATOM 4637 C C . VAL A 1 579 ? 4.369 -2.025 13.514 1.00 64.19 579 VAL A C 1
ATOM 4639 O O . VAL A 1 579 ? 5.074 -1.078 13.174 1.00 64.19 579 VAL A O 1
ATOM 4642 N N . HIS A 1 580 ? 3.036 -1.976 13.465 1.00 57.47 580 HIS A N 1
ATOM 4643 C CA . HIS A 1 580 ? 2.277 -0.849 12.904 1.00 57.47 580 HIS A CA 1
ATOM 4644 C C . HIS A 1 580 ? 1.484 -0.056 13.956 1.00 57.47 580 HIS A C 1
ATOM 4646 O O . HIS A 1 580 ? 0.831 0.923 13.598 1.00 57.47 580 HIS A O 1
ATOM 4652 N N . GLY A 1 581 ? 1.549 -0.444 15.236 1.00 54.22 581 GLY A N 1
ATOM 4653 C CA . GLY A 1 581 ? 0.948 0.297 16.349 1.00 54.22 581 GLY A CA 1
ATOM 4654 C C . GLY A 1 581 ? 1.616 1.654 16.629 1.00 54.22 581 GLY A C 1
ATOM 4655 O O . GLY A 1 581 ? 2.649 1.991 16.055 1.00 54.22 581 GLY A O 1
ATOM 4656 N N . ALA A 1 582 ? 1.043 2.435 17.552 1.00 39.56 582 ALA A N 1
ATOM 4657 C CA . ALA A 1 582 ? 1.490 3.799 17.884 1.00 39.56 582 ALA A CA 1
ATOM 4658 C C . ALA A 1 582 ? 2.944 3.902 18.408 1.00 39.56 582 ALA A C 1
ATOM 4660 O O . ALA A 1 582 ? 3.544 4.971 18.315 1.00 39.56 582 ALA A O 1
ATOM 4661 N N . GLU A 1 583 ? 3.507 2.800 18.915 1.00 40.56 583 GLU A N 1
ATOM 4662 C CA . GLU A 1 583 ? 4.909 2.669 19.358 1.00 40.56 583 GLU A CA 1
ATOM 4663 C C . GLU A 1 583 ? 5.764 1.793 18.411 1.00 40.56 583 GLU A C 1
ATOM 4665 O O . GLU A 1 583 ? 6.930 1.514 18.693 1.00 40.56 583 GLU A O 1
ATOM 4670 N N . GLY A 1 584 ? 5.193 1.329 17.292 1.00 46.00 584 GLY A N 1
ATOM 4671 C CA . GLY A 1 584 ? 5.844 0.434 16.336 1.00 46.00 584 GLY A CA 1
ATOM 4672 C C . GLY A 1 584 ? 6.883 1.133 15.455 1.00 46.00 584 GLY A C 1
ATOM 4673 O O . GLY A 1 584 ? 6.786 2.324 15.152 1.00 46.00 584 GLY A O 1
ATOM 4674 N N . GLU A 1 585 ? 7.894 0.383 15.008 1.00 50.41 585 GLU A N 1
ATOM 4675 C CA . GLU A 1 585 ? 8.889 0.892 14.061 1.00 50.41 585 GLU A CA 1
ATOM 4676 C C . GLU A 1 585 ? 8.273 1.058 12.663 1.00 50.41 585 GLU A C 1
ATOM 4678 O O . GLU A 1 585 ? 8.200 0.116 11.871 1.00 50.41 585 GLU A O 1
ATOM 4683 N N . SER A 1 586 ? 7.844 2.281 12.351 1.00 45.78 586 SER A N 1
ATOM 4684 C CA . SER A 1 586 ? 7.293 2.651 11.048 1.00 45.78 586 SER A CA 1
ATOM 4685 C C . SER A 1 586 ? 8.323 2.464 9.927 1.00 45.78 586 SER A C 1
ATOM 4687 O O . SER A 1 586 ? 9.288 3.230 9.848 1.00 45.78 586 SER A O 1
ATOM 4689 N N . SER A 1 587 ? 8.102 1.490 9.038 1.00 52.41 587 SER A N 1
ATOM 4690 C CA . SER A 1 587 ? 8.817 1.386 7.758 1.00 52.41 587 SER A CA 1
ATOM 4691 C C . SER A 1 587 ? 7.944 1.904 6.616 1.00 52.41 587 SER A C 1
ATOM 4693 O O . SER A 1 587 ? 6.734 1.659 6.571 1.00 52.41 587 SER A O 1
ATOM 4695 N N . VAL A 1 588 ? 8.552 2.603 5.660 1.00 46.16 588 VAL A N 1
ATOM 4696 C CA . VAL A 1 588 ? 7.876 3.187 4.483 1.00 46.16 588 VAL A CA 1
ATOM 4697 C C . VAL A 1 588 ? 7.239 2.105 3.625 1.00 46.16 588 VAL A C 1
ATOM 4699 O O . VAL A 1 588 ? 6.226 2.327 2.964 1.00 46.16 588 VAL A O 1
ATOM 4702 N N . TRP A 1 589 ? 7.844 0.919 3.627 1.00 49.25 589 TRP A N 1
ATOM 4703 C CA . TRP A 1 589 ? 7.415 -0.214 2.822 1.00 49.25 589 TRP A CA 1
ATOM 4704 C C . TRP A 1 589 ? 6.231 -0.963 3.435 1.00 49.25 589 TRP A C 1
ATOM 4706 O O . TRP A 1 589 ? 5.400 -1.471 2.682 1.00 49.25 589 TRP A O 1
ATOM 4716 N N . THR A 1 590 ? 6.108 -0.993 4.766 1.00 47.22 590 THR A N 1
ATOM 4717 C CA . THR A 1 590 ? 4.974 -1.640 5.445 1.00 47.22 590 THR A CA 1
ATOM 4718 C C . THR A 1 590 ? 3.775 -0.710 5.645 1.00 47.22 590 THR A C 1
ATOM 4720 O O . THR A 1 590 ? 2.642 -1.182 5.624 1.00 47.22 590 THR A O 1
ATOM 4723 N N . GLN A 1 591 ? 3.988 0.608 5.752 1.00 43.12 591 GLN A N 1
ATOM 4724 C CA . GLN A 1 591 ? 2.917 1.600 5.957 1.00 43.12 591 GLN A CA 1
ATOM 4725 C C . GLN A 1 591 ? 2.369 2.241 4.671 1.00 43.12 591 GLN A C 1
ATOM 4727 O O . GLN A 1 591 ? 1.504 3.117 4.730 1.00 43.12 591 GLN A O 1
ATOM 4732 N N . ASN A 1 592 ? 2.855 1.851 3.490 1.00 43.84 592 ASN A N 1
ATOM 4733 C CA . ASN A 1 592 ? 2.405 2.469 2.246 1.00 43.84 592 ASN A CA 1
ATOM 4734 C C . ASN A 1 592 ? 0.909 2.171 2.008 1.00 43.84 592 ASN A C 1
ATOM 4736 O O . ASN A 1 592 ? 0.515 1.004 2.015 1.00 43.84 592 ASN A O 1
ATOM 4740 N N . LYS A 1 593 ? 0.086 3.198 1.718 1.00 35.56 593 LYS A N 1
ATOM 4741 C CA . LYS A 1 593 ? -1.359 3.068 1.378 1.00 35.56 593 LYS A CA 1
ATOM 4742 C C . LYS A 1 593 ? -1.625 2.069 0.245 1.00 35.56 593 LYS A C 1
ATOM 4744 O O . LYS A 1 593 ? -2.732 1.577 0.072 1.00 35.56 593 LYS A O 1
ATOM 4749 N N . PHE A 1 594 ? -0.580 1.756 -0.513 1.00 36.94 594 PHE A N 1
ATOM 4750 C CA . PHE A 1 594 ? -0.558 0.756 -1.557 1.00 36.94 594 PHE A CA 1
ATOM 4751 C C . PHE A 1 594 ? 0.066 -0.566 -1.097 1.00 36.94 594 PHE A C 1
ATOM 4753 O O . PHE A 1 594 ? 0.722 -1.185 -1.922 1.00 36.94 594 PHE A O 1
ATOM 4760 N N . CYS A 1 595 ? -0.122 -1.075 0.124 1.00 48.81 595 CYS A N 1
ATOM 4761 C CA . CYS A 1 595 ? 0.223 -2.458 0.518 1.00 48.81 595 CYS A CA 1
ATOM 4762 C C . CYS A 1 595 ? -1.061 -3.247 0.850 1.00 48.81 595 CYS A C 1
ATOM 4764 O O . CYS A 1 595 ? -1.937 -2.711 1.519 1.00 48.81 595 CYS A O 1
ATOM 4766 N N . ASN A 1 596 ? -1.233 -4.477 0.337 1.00 58.97 596 ASN A N 1
ATOM 4767 C CA . ASN A 1 596 ? -2.439 -5.266 0.626 1.00 58.97 596 ASN A CA 1
ATOM 4768 C C . ASN A 1 596 ? -2.301 -5.840 2.037 1.00 58.97 596 ASN A C 1
ATOM 4770 O O . ASN A 1 596 ? -1.561 -6.799 2.245 1.00 58.97 596 ASN A O 1
ATOM 4774 N N . GLN A 1 597 ? -2.993 -5.234 2.997 1.00 63.91 597 GLN A N 1
ATOM 4775 C CA . GLN A 1 597 ? -2.891 -5.601 4.406 1.00 63.91 597 GLN A CA 1
ATOM 4776 C C . GLN A 1 597 ? -3.488 -6.988 4.710 1.00 63.91 597 GLN A C 1
ATOM 4778 O O . GLN A 1 597 ? -3.161 -7.560 5.744 1.00 63.91 597 GLN A O 1
ATOM 4783 N N . TYR A 1 598 ? -4.279 -7.561 3.791 1.00 63.03 598 TYR A N 1
ATOM 4784 C CA . TYR A 1 598 ? -4.994 -8.838 3.939 1.00 63.03 598 TYR A CA 1
ATOM 4785 C C . TYR A 1 598 ? -4.371 -9.996 3.131 1.00 63.03 598 TYR A C 1
ATOM 4787 O O . TYR A 1 598 ? -5.070 -10.921 2.713 1.00 63.03 598 TYR A O 1
ATOM 4795 N N . ALA A 1 599 ? -3.065 -9.930 2.858 1.00 64.62 599 ALA A N 1
ATOM 4796 C CA . ALA A 1 599 ? -2.318 -10.927 2.087 1.00 64.62 599 ALA A CA 1
ATOM 4797 C C . ALA A 1 599 ? -1.310 -11.699 2.963 1.00 64.62 599 ALA A C 1
ATOM 4799 O O . ALA A 1 599 ? -0.102 -11.627 2.743 1.00 64.62 599 ALA A O 1
ATOM 4800 N N . ALA A 1 600 ? -1.796 -12.421 3.979 1.00 71.69 600 ALA A N 1
ATOM 4801 C CA . ALA A 1 600 ? -0.936 -13.190 4.884 1.00 71.69 600 ALA A CA 1
ATOM 4802 C C . ALA A 1 600 ? -0.401 -14.495 4.254 1.00 71.69 600 ALA A C 1
ATOM 4804 O O . ALA A 1 600 ? 0.779 -14.815 4.395 1.00 71.69 600 ALA A O 1
ATOM 4805 N N . MET A 1 601 ? -1.224 -15.228 3.498 1.00 83.50 601 MET A N 1
ATOM 4806 C CA . MET A 1 601 ? -0.867 -16.558 2.984 1.00 83.50 601 MET A CA 1
ATOM 4807 C C . MET A 1 601 ? -0.676 -16.555 1.460 1.00 83.50 601 MET A C 1
ATOM 4809 O O . MET A 1 601 ? -1.618 -16.195 0.756 1.00 83.50 601 MET A O 1
ATOM 4813 N N . PRO A 1 602 ? 0.474 -16.989 0.904 1.00 88.31 602 PRO A N 1
ATOM 4814 C CA . PRO A 1 602 ? 1.648 -17.573 1.561 1.00 88.31 602 PRO A CA 1
ATOM 4815 C C . PRO A 1 602 ? 2.664 -16.522 2.047 1.00 88.31 602 PRO A C 1
ATOM 4817 O O . PRO A 1 602 ? 2.822 -15.465 1.432 1.00 88.31 602 PRO A O 1
ATOM 4820 N N . SER A 1 603 ? 3.455 -16.849 3.079 1.00 90.50 603 SER A N 1
ATOM 4821 C CA . SER A 1 603 ? 4.500 -15.941 3.574 1.00 90.50 603 SER A CA 1
ATOM 4822 C C . SER A 1 603 ? 5.692 -15.858 2.611 1.00 90.50 603 SER A C 1
ATOM 4824 O O . SER A 1 603 ? 6.595 -16.703 2.610 1.00 90.50 603 SER A O 1
ATOM 4826 N N . LEU A 1 604 ? 5.734 -14.799 1.797 1.00 88.06 604 LEU A N 1
ATOM 4827 C CA . LEU A 1 604 ? 6.872 -14.508 0.917 1.00 88.06 604 LEU A CA 1
ATOM 4828 C C . LEU A 1 604 ? 8.131 -14.107 1.694 1.00 88.06 604 LEU A C 1
ATOM 4830 O O . LEU A 1 604 ? 9.234 -14.414 1.242 1.00 88.06 604 LEU A O 1
ATOM 4834 N N . HIS A 1 605 ? 7.984 -13.497 2.874 1.00 89.12 605 HIS A N 1
ATOM 4835 C CA . HIS A 1 605 ? 9.109 -13.175 3.755 1.00 89.12 605 HIS A CA 1
ATOM 4836 C C . HIS A 1 605 ? 9.903 -14.429 4.122 1.00 89.12 605 HIS A C 1
ATOM 4838 O O . HIS A 1 605 ? 11.124 -14.488 3.937 1.00 89.12 605 HIS A O 1
ATOM 4844 N N . PHE A 1 606 ? 9.199 -15.474 4.565 1.00 92.06 606 PHE A N 1
ATOM 4845 C CA . PHE A 1 606 ? 9.827 -16.759 4.837 1.00 92.06 606 PHE A CA 1
ATOM 4846 C C . PHE A 1 606 ? 10.248 -17.489 3.554 1.00 92.06 606 PHE A C 1
ATOM 4848 O O . PHE A 1 606 ? 11.350 -18.029 3.480 1.00 92.06 606 PHE A O 1
ATOM 4855 N N . GLY A 1 607 ? 9.428 -17.459 2.498 1.00 91.81 607 GLY A N 1
ATOM 4856 C CA . GLY A 1 607 ? 9.764 -18.095 1.220 1.00 91.81 607 GLY A CA 1
ATOM 4857 C C . GLY A 1 607 ? 11.085 -17.590 0.619 1.00 91.81 607 GLY A C 1
ATOM 4858 O O . GLY A 1 607 ? 11.903 -18.383 0.140 1.00 91.81 607 GLY A O 1
ATOM 4859 N N . TYR A 1 608 ? 11.337 -16.280 0.683 1.00 91.44 608 TYR A N 1
ATOM 4860 C CA . TYR A 1 608 ? 12.586 -15.664 0.232 1.00 91.44 608 TYR A CA 1
ATOM 4861 C C . TYR A 1 608 ? 13.760 -15.940 1.159 1.00 91.44 608 TYR A C 1
ATOM 4863 O O . TYR A 1 608 ? 14.854 -16.240 0.675 1.00 91.44 608 TYR A O 1
ATOM 4871 N N . SER A 1 609 ? 13.562 -15.876 2.476 1.00 92.50 609 SER A N 1
ATOM 4872 C CA . SER A 1 609 ? 14.641 -16.179 3.417 1.00 92.50 609 SER A CA 1
ATOM 4873 C C . SER A 1 609 ? 15.084 -17.638 3.307 1.00 92.50 609 SER A C 1
ATOM 4875 O O . SER A 1 609 ? 16.286 -17.916 3.306 1.00 92.50 609 SER A O 1
ATOM 4877 N N . LEU A 1 610 ? 14.139 -18.555 3.079 1.00 94.19 610 LEU A N 1
ATOM 4878 C CA . LEU A 1 610 ? 14.406 -19.958 2.785 1.00 94.19 610 LEU A CA 1
ATOM 4879 C C . LEU A 1 610 ? 15.151 -20.121 1.458 1.00 94.19 610 LEU A C 1
ATOM 4881 O O . LEU A 1 610 ? 16.137 -20.853 1.397 1.00 94.19 610 LEU A O 1
ATOM 4885 N N . LEU A 1 611 ? 14.743 -19.409 0.403 1.00 93.50 611 LEU A N 1
ATOM 4886 C CA . LEU A 1 611 ? 15.443 -19.429 -0.883 1.00 93.50 611 LEU A CA 1
ATOM 4887 C C . LEU A 1 611 ? 16.911 -19.000 -0.740 1.00 93.50 611 LEU A C 1
ATOM 4889 O O . LEU A 1 611 ? 17.809 -19.635 -1.306 1.00 93.50 611 LEU A O 1
ATOM 4893 N N . ILE A 1 612 ? 17.150 -17.916 -0.001 1.00 92.44 612 ILE A N 1
ATOM 4894 C CA . ILE A 1 612 ? 18.485 -17.387 0.287 1.00 92.44 612 ILE A CA 1
ATOM 4895 C C . ILE A 1 612 ? 19.282 -18.418 1.087 1.00 92.44 612 ILE A C 1
ATOM 4897 O O . ILE A 1 612 ? 20.382 -18.789 0.671 1.00 92.44 612 ILE A O 1
ATOM 4901 N N . GLY A 1 613 ? 18.700 -18.951 2.164 1.00 91.62 613 GLY A N 1
ATOM 4902 C CA . GLY A 1 613 ? 19.307 -19.984 2.998 1.00 91.62 613 GLY A CA 1
ATOM 4903 C C . GLY A 1 613 ? 19.724 -21.213 2.191 1.00 91.62 613 GLY A C 1
ATOM 4904 O O . GLY A 1 613 ? 20.899 -21.579 2.167 1.00 91.62 613 GLY A O 1
ATOM 4905 N N . LEU A 1 614 ? 18.803 -21.786 1.410 1.00 92.06 614 LEU A N 1
ATOM 4906 C CA . LEU A 1 614 ? 19.068 -22.919 0.516 1.00 92.06 614 LEU A CA 1
ATOM 4907 C C . LEU A 1 614 ? 20.128 -22.601 -0.544 1.00 92.06 614 LEU A C 1
ATOM 4909 O O . LEU A 1 614 ? 20.926 -23.468 -0.913 1.00 92.06 614 LEU A O 1
ATOM 4913 N N . THR A 1 615 ? 20.180 -21.366 -1.043 1.00 90.06 615 THR A N 1
ATOM 4914 C CA . THR A 1 615 ? 21.205 -20.946 -2.008 1.00 90.06 615 THR A CA 1
ATOM 4915 C C . THR A 1 615 ? 22.589 -20.881 -1.364 1.00 90.06 615 THR A C 1
ATOM 4917 O O . THR A 1 615 ? 23.550 -21.352 -1.967 1.00 90.06 615 THR A O 1
ATOM 4920 N N . ILE A 1 616 ? 22.698 -20.371 -0.135 1.00 88.69 616 ILE A N 1
ATOM 4921 C CA . ILE A 1 616 ? 23.955 -20.340 0.629 1.00 88.69 616 ILE A CA 1
ATOM 4922 C C . ILE A 1 616 ? 24.413 -21.769 0.963 1.00 88.69 616 ILE A C 1
ATOM 4924 O O . ILE A 1 616 ? 25.583 -22.108 0.780 1.00 88.69 616 ILE A O 1
ATOM 4928 N N . LEU A 1 617 ? 23.487 -22.645 1.365 1.00 86.94 617 LEU A N 1
ATOM 4929 C CA . LEU A 1 617 ? 23.762 -24.057 1.660 1.00 86.94 617 LEU A CA 1
ATOM 4930 C C . LEU A 1 617 ? 24.229 -24.839 0.419 1.00 86.94 617 LEU A C 1
ATOM 4932 O O . LEU A 1 617 ? 25.130 -25.682 0.494 1.00 86.94 617 LEU A O 1
ATOM 4936 N N . SER A 1 618 ? 23.636 -24.550 -0.741 1.00 83.50 618 SER A N 1
ATOM 4937 C CA . SER A 1 618 ? 23.962 -25.199 -2.018 1.00 83.50 618 SER A CA 1
ATOM 4938 C C . SER A 1 618 ? 25.081 -24.509 -2.805 1.00 83.50 618 SER A C 1
ATOM 4940 O O . SER A 1 618 ? 25.426 -24.974 -3.893 1.00 83.50 618 SER A O 1
ATOM 4942 N N . LEU A 1 619 ? 25.679 -23.437 -2.272 1.00 82.19 619 LEU A N 1
ATOM 4943 C CA . LEU A 1 619 ? 26.732 -22.695 -2.957 1.00 82.19 619 LEU A CA 1
ATOM 4944 C C . LEU A 1 619 ? 27.961 -23.603 -3.168 1.00 82.19 619 LEU A C 1
ATOM 4946 O O . LEU A 1 619 ? 28.517 -24.119 -2.188 1.00 82.19 619 LEU A O 1
ATOM 4950 N N . PRO A 1 620 ? 28.405 -23.829 -4.419 1.00 70.38 620 PRO A N 1
ATOM 4951 C CA . PRO A 1 620 ? 29.594 -24.626 -4.663 1.00 70.38 620 PRO A CA 1
ATOM 4952 C C . PRO A 1 620 ? 30.819 -23.815 -4.224 1.00 70.38 620 PRO A C 1
ATOM 4954 O O . PRO A 1 620 ? 31.102 -22.755 -4.772 1.00 70.38 620 PRO A O 1
ATOM 4957 N N . LEU A 1 621 ? 31.539 -24.300 -3.211 1.00 70.00 621 LEU A N 1
ATOM 4958 C CA . LEU A 1 621 ? 32.798 -23.704 -2.756 1.00 70.00 621 LEU A CA 1
ATOM 4959 C C . LEU A 1 621 ? 33.969 -24.295 -3.553 1.00 70.00 621 LEU A C 1
ATOM 4961 O O . LEU A 1 621 ? 33.940 -25.478 -3.897 1.00 70.00 621 LEU A O 1
ATOM 4965 N N . ALA A 1 622 ? 35.002 -23.489 -3.827 1.00 60.00 622 ALA A N 1
ATOM 4966 C CA . ALA A 1 622 ? 36.199 -23.925 -4.555 1.00 60.00 622 ALA A CA 1
ATOM 4967 C C . ALA A 1 622 ? 36.871 -25.158 -3.895 1.00 60.00 622 ALA A C 1
ATOM 4969 O O . ALA A 1 622 ? 36.860 -25.247 -2.662 1.00 60.00 622 ALA A O 1
ATOM 4970 N N . PRO A 1 623 ? 37.497 -26.075 -4.667 1.00 53.12 623 PRO A N 1
ATOM 4971 C CA . PRO A 1 623 ? 38.017 -27.362 -4.173 1.00 53.12 623 PRO A CA 1
ATOM 4972 C C . PRO A 1 623 ? 38.990 -27.249 -2.988 1.00 53.12 623 PRO A C 1
ATOM 4974 O O . PRO A 1 623 ? 38.976 -28.077 -2.080 1.00 53.12 623 PRO A O 1
ATOM 4977 N N . GLN A 1 624 ? 39.783 -26.175 -2.932 1.00 53.31 624 GLN A N 1
ATOM 4978 C CA . GLN A 1 624 ? 40.711 -25.889 -1.827 1.00 53.31 624 GLN A CA 1
ATOM 4979 C C . GLN A 1 624 ? 40.004 -25.711 -0.473 1.00 53.31 624 GLN A C 1
ATOM 4981 O O . GLN A 1 624 ? 40.570 -26.015 0.575 1.00 53.31 624 GLN A O 1
ATOM 4986 N N . HIS A 1 625 ? 38.740 -25.285 -0.487 1.00 53.19 625 HIS A N 1
ATOM 4987 C CA . HIS A 1 625 ? 37.911 -25.090 0.700 1.00 53.19 625 HIS A CA 1
ATOM 4988 C C . HIS A 1 625 ? 36.982 -26.280 0.989 1.00 53.19 625 HIS A C 1
ATOM 4990 O O . HIS A 1 625 ? 36.183 -26.204 1.920 1.00 53.19 625 HIS A O 1
ATOM 4996 N N . GLN A 1 626 ? 37.065 -27.371 0.220 1.00 53.22 626 GLN A N 1
ATOM 4997 C CA . GLN A 1 626 ? 36.283 -28.596 0.435 1.00 53.22 626 GLN A CA 1
ATOM 4998 C C . GLN A 1 626 ? 37.013 -29.637 1.297 1.00 53.22 626 GLN A C 1
ATOM 5000 O O . GLN A 1 626 ? 36.409 -30.639 1.675 1.00 53.22 626 GLN A O 1
ATOM 5005 N N . ARG A 1 627 ? 38.291 -29.416 1.646 1.00 55.81 627 ARG A N 1
ATOM 5006 C CA . ARG A 1 627 ? 39.058 -30.345 2.490 1.00 55.81 627 ARG A CA 1
ATOM 5007 C C . ARG A 1 627 ? 38.458 -30.415 3.900 1.00 55.81 627 ARG A C 1
ATOM 5009 O O . ARG A 1 627 ? 38.648 -29.515 4.717 1.00 55.81 627 ARG A O 1
ATOM 5016 N N . SER A 1 628 ? 37.724 -31.491 4.170 1.00 57.22 628 SER A N 1
ATOM 5017 C CA . SER A 1 628 ? 37.218 -31.844 5.498 1.00 57.22 628 SER A CA 1
ATOM 5018 C C . SER A 1 628 ? 38.373 -32.267 6.404 1.00 57.22 628 SER A C 1
ATOM 5020 O O . SER A 1 628 ? 39.180 -33.109 6.004 1.00 57.22 628 SER A O 1
ATOM 5022 N N . ARG A 1 629 ? 38.445 -31.734 7.628 1.00 57.28 629 ARG A N 1
ATOM 5023 C CA . ARG A 1 629 ? 39.370 -32.255 8.647 1.00 57.28 629 ARG A CA 1
ATOM 5024 C C . ARG A 1 629 ? 38.746 -33.508 9.261 1.00 57.28 629 ARG A C 1
ATOM 5026 O O . ARG A 1 629 ? 37.599 -33.473 9.700 1.00 57.28 629 ARG A O 1
ATOM 5033 N N . VAL A 1 630 ? 39.479 -34.619 9.253 1.00 59.97 630 VAL A N 1
ATOM 5034 C CA . VAL A 1 630 ? 39.045 -35.869 9.892 1.00 59.97 630 VAL A CA 1
ATOM 5035 C C . VAL A 1 630 ? 39.577 -35.864 11.318 1.00 59.97 630 VAL A C 1
ATOM 5037 O O . VAL A 1 630 ? 40.784 -35.953 11.519 1.00 59.97 630 VAL A O 1
ATOM 5040 N N . LEU A 1 631 ? 38.686 -35.736 12.299 1.00 59.25 631 LEU A N 1
ATOM 5041 C CA . LEU A 1 631 ? 39.021 -35.883 13.710 1.00 59.25 631 LEU A CA 1
ATOM 5042 C C . LEU A 1 631 ? 38.739 -37.332 14.115 1.00 59.25 631 LEU A C 1
ATOM 5044 O O . LEU A 1 631 ? 37.592 -37.779 14.086 1.00 59.25 631 LEU A O 1
ATOM 5048 N N . SER A 1 632 ? 39.783 -38.082 14.453 1.00 59.66 632 SER A N 1
ATOM 5049 C CA . SER A 1 632 ? 39.652 -39.423 15.023 1.00 59.66 632 SER A CA 1
ATOM 5050 C C . SER A 1 632 ? 39.655 -39.329 16.545 1.00 59.66 632 SER A C 1
ATOM 5052 O O . SER A 1 632 ? 40.699 -39.064 17.137 1.00 59.66 632 SER A O 1
ATOM 5054 N N . VAL A 1 633 ? 38.503 -39.556 17.174 1.00 64.12 633 VAL A N 1
ATOM 5055 C CA . VAL A 1 633 ? 38.382 -39.609 18.637 1.00 64.12 633 VAL A CA 1
ATOM 5056 C C . VAL A 1 633 ? 38.396 -41.074 19.070 1.00 64.12 633 VAL A C 1
ATOM 5058 O O . VAL A 1 633 ? 37.609 -41.886 18.575 1.00 64.12 633 VAL A O 1
ATOM 5061 N N . ARG A 1 634 ? 39.325 -41.434 19.964 1.00 52.84 634 ARG A N 1
ATOM 5062 C CA . ARG A 1 634 ? 39.415 -42.777 20.554 1.00 52.84 634 ARG A CA 1
ATOM 5063 C C . ARG A 1 634 ? 38.536 -42.811 21.802 1.00 52.84 634 ARG A C 1
ATOM 5065 O O . ARG A 1 634 ? 38.840 -42.142 22.782 1.00 52.84 634 ARG A O 1
ATOM 5072 N N . THR A 1 635 ? 37.440 -43.562 21.763 1.00 56.66 635 THR A N 1
ATOM 5073 C CA . THR A 1 635 ? 36.559 -43.719 22.929 1.00 56.66 635 THR A CA 1
ATOM 5074 C C . THR A 1 635 ? 37.205 -44.664 23.953 1.00 56.66 635 THR A C 1
ATOM 5076 O O . THR A 1 635 ? 37.592 -45.768 23.552 1.00 56.66 635 THR A O 1
ATOM 5079 N N . PRO A 1 636 ? 37.296 -44.300 25.248 1.00 55.47 636 PRO A N 1
ATOM 5080 C CA . PRO A 1 636 ? 37.999 -45.096 26.261 1.00 55.47 636 PRO A CA 1
ATOM 5081 C C . PRO A 1 636 ? 37.313 -46.427 26.620 1.00 55.47 636 PRO A C 1
ATOM 5083 O O . PRO A 1 636 ? 37.960 -47.285 27.201 1.00 55.47 636 PRO A O 1
ATOM 5086 N N . PHE A 1 637 ? 36.049 -46.640 26.231 1.00 57.09 637 PHE A N 1
ATOM 5087 C CA . PHE A 1 637 ? 35.262 -47.809 26.662 1.00 57.09 637 PHE A CA 1
ATOM 5088 C C . PHE A 1 637 ? 34.977 -48.870 25.582 1.00 57.09 637 PHE A C 1
ATOM 5090 O O . PHE A 1 637 ? 34.463 -49.932 25.907 1.00 57.09 637 PHE A O 1
ATOM 5097 N N . ALA A 1 638 ? 35.286 -48.617 24.303 1.00 58.97 638 ALA A N 1
ATOM 5098 C CA . ALA A 1 638 ? 34.823 -49.492 23.211 1.00 58.97 638 ALA A CA 1
ATOM 5099 C C . ALA A 1 638 ? 35.850 -49.795 22.105 1.00 58.97 638 ALA A C 1
ATOM 5101 O O . ALA A 1 638 ? 35.487 -50.403 21.101 1.00 58.97 638 ALA A O 1
ATOM 5102 N N . GLY A 1 639 ? 37.109 -49.349 22.217 1.00 56.62 639 GLY A N 1
ATOM 5103 C CA . GLY A 1 639 ? 38.178 -49.652 21.244 1.00 56.62 639 GLY A CA 1
ATOM 5104 C C . GLY A 1 639 ? 37.958 -49.160 19.797 1.00 56.62 639 GLY A C 1
ATOM 5105 O O . GLY A 1 639 ? 38.884 -49.206 18.989 1.00 56.62 639 GLY A O 1
ATOM 5106 N N . LYS A 1 640 ? 36.769 -48.649 19.451 1.00 57.16 640 LYS A N 1
ATOM 5107 C CA . LYS A 1 640 ? 36.420 -48.123 18.129 1.00 57.16 640 LYS A CA 1
ATOM 5108 C C . LYS A 1 640 ? 36.889 -46.678 17.985 1.00 57.16 640 LYS A C 1
ATOM 5110 O O . LYS A 1 640 ? 36.653 -45.826 18.838 1.00 57.16 640 LYS A O 1
ATOM 5115 N N . THR A 1 641 ? 37.554 -46.395 16.869 1.00 57.53 641 THR A N 1
ATOM 5116 C CA . THR A 1 641 ? 37.934 -45.034 16.482 1.00 57.53 641 THR A CA 1
ATOM 5117 C C . THR A 1 641 ? 36.771 -44.385 15.738 1.00 57.53 641 THR A C 1
ATOM 5119 O O . THR A 1 641 ? 36.432 -44.779 14.622 1.00 57.53 641 THR A O 1
ATOM 5122 N N . MET A 1 642 ? 36.137 -43.381 16.347 1.00 57.97 642 MET A N 1
ATOM 5123 C CA . MET A 1 642 ? 35.100 -42.601 15.674 1.00 57.97 642 MET A CA 1
ATOM 5124 C C . MET A 1 642 ? 35.784 -41.555 14.791 1.00 57.97 642 MET A C 1
ATOM 5126 O O . MET A 1 642 ? 36.473 -40.664 15.287 1.00 57.97 642 MET A O 1
ATOM 5130 N N . ARG A 1 643 ? 35.634 -41.681 13.468 1.00 63.47 643 ARG A N 1
ATOM 5131 C CA . ARG A 1 643 ? 36.159 -40.717 12.490 1.00 63.47 643 ARG A CA 1
ATOM 5132 C C . ARG A 1 643 ? 35.075 -39.691 12.159 1.00 63.47 643 ARG A C 1
ATOM 5134 O O . ARG A 1 643 ? 34.232 -39.937 11.301 1.00 63.47 643 ARG A O 1
ATOM 5141 N N . LEU A 1 644 ? 35.104 -38.539 12.822 1.00 64.50 644 LEU A N 1
ATOM 5142 C CA . LEU A 1 644 ? 34.217 -37.408 12.539 1.00 64.50 644 LEU A CA 1
ATOM 5143 C C . LEU A 1 644 ? 34.824 -36.552 11.422 1.00 64.50 644 LEU A C 1
ATOM 5145 O O . LEU A 1 644 ? 35.912 -35.992 11.567 1.00 64.50 644 LEU A O 1
ATOM 5149 N N . ARG A 1 645 ? 34.134 -36.457 10.280 1.00 64.81 645 ARG A N 1
ATOM 5150 C CA . ARG A 1 645 ? 34.515 -35.557 9.182 1.00 64.81 645 ARG A CA 1
ATOM 5151 C C . ARG A 1 645 ? 33.893 -34.187 9.432 1.00 64.81 645 ARG A C 1
ATOM 5153 O O . ARG A 1 645 ? 32.704 -34.004 9.187 1.00 64.81 645 ARG A O 1
ATOM 5160 N N . LEU A 1 646 ? 34.685 -33.229 9.907 1.00 69.81 646 LEU A N 1
ATOM 5161 C CA . LEU A 1 646 ? 34.218 -31.856 10.087 1.00 69.81 646 LEU A CA 1
ATOM 5162 C C . LEU A 1 646 ? 34.262 -31.096 8.748 1.00 69.81 646 LEU A C 1
ATOM 5164 O O . LEU A 1 646 ? 35.273 -31.175 8.034 1.00 69.81 646 LEU A O 1
ATOM 5168 N N . PRO A 1 647 ? 33.196 -30.352 8.390 1.00 72.69 647 PRO A N 1
ATOM 5169 C CA . PRO A 1 647 ? 33.217 -29.464 7.234 1.00 72.69 647 PRO A CA 1
ATOM 5170 C C . PRO A 1 647 ? 34.269 -28.362 7.428 1.00 72.69 647 PRO A C 1
ATOM 5172 O O . PRO A 1 647 ? 34.634 -28.014 8.550 1.00 72.69 647 PRO A O 1
ATOM 5175 N N . SER A 1 648 ? 34.771 -27.790 6.331 1.00 79.19 648 SER A N 1
ATOM 5176 C CA . SER A 1 648 ? 35.690 -26.648 6.413 1.00 79.19 648 SER A CA 1
ATOM 5177 C C . SER A 1 648 ? 35.032 -25.461 7.125 1.00 79.19 648 SER A C 1
ATOM 5179 O O . SER A 1 648 ? 33.815 -25.298 7.053 1.00 79.19 648 SER A O 1
ATOM 5181 N N . ALA A 1 649 ? 35.819 -24.586 7.763 1.00 79.31 649 ALA A N 1
ATOM 5182 C CA . ALA A 1 649 ? 35.287 -23.427 8.492 1.00 79.31 649 ALA A CA 1
ATOM 5183 C C . ALA A 1 649 ? 34.360 -22.547 7.628 1.00 79.31 649 ALA A C 1
ATOM 5185 O O . ALA A 1 649 ? 33.327 -22.080 8.094 1.00 79.31 649 ALA A O 1
ATOM 5186 N N . ARG A 1 650 ? 34.671 -22.388 6.332 1.00 78.94 650 ARG A N 1
ATOM 5187 C CA . ARG A 1 650 ? 33.820 -21.650 5.383 1.00 78.94 650 ARG A CA 1
ATOM 5188 C C . ARG A 1 650 ? 32.527 -22.393 5.046 1.00 78.94 650 ARG A C 1
ATOM 5190 O O . ARG A 1 650 ? 31.481 -21.762 4.925 1.00 78.94 650 ARG A O 1
ATOM 5197 N N . ARG A 1 651 ? 32.574 -23.724 4.913 1.00 83.56 651 ARG A N 1
ATOM 5198 C CA . ARG A 1 651 ? 31.371 -24.544 4.713 1.00 83.56 651 ARG A CA 1
ATOM 5199 C C . ARG A 1 651 ? 30.494 -24.530 5.963 1.00 83.56 651 ARG A C 1
ATOM 5201 O O . ARG A 1 651 ? 29.288 -24.389 5.825 1.00 83.56 651 ARG A O 1
ATOM 5208 N N . LEU A 1 652 ? 31.093 -24.603 7.151 1.00 85.31 652 LEU A N 1
ATOM 5209 C CA . LEU A 1 652 ? 30.394 -24.461 8.426 1.00 85.31 652 LEU A CA 1
ATOM 5210 C C . LEU A 1 652 ? 29.733 -23.081 8.548 1.00 85.31 652 LEU A C 1
ATOM 5212 O O . LEU A 1 652 ? 28.560 -23.014 8.886 1.00 85.31 652 LEU A O 1
ATOM 5216 N N . ALA A 1 653 ? 30.425 -21.999 8.180 1.00 87.00 653 ALA A N 1
ATOM 5217 C CA . ALA A 1 653 ? 29.831 -20.663 8.147 1.00 87.00 653 ALA A CA 1
ATOM 5218 C C . ALA A 1 653 ? 28.629 -20.581 7.186 1.00 87.00 653 ALA A C 1
ATOM 5220 O O . ALA A 1 653 ? 27.598 -20.029 7.551 1.00 87.00 653 ALA A O 1
ATOM 5221 N N . CYS A 1 654 ? 28.714 -21.186 5.994 1.00 87.69 654 CYS A N 1
ATOM 5222 C CA . CYS A 1 654 ? 27.574 -21.262 5.069 1.00 87.69 654 CYS A CA 1
ATOM 5223 C C . CYS A 1 654 ? 26.404 -22.070 5.654 1.00 87.69 654 CYS A C 1
ATOM 5225 O O . CYS A 1 654 ? 25.255 -21.695 5.452 1.00 87.69 654 CYS A O 1
ATOM 5227 N N . LEU A 1 655 ? 26.686 -23.161 6.379 1.00 88.44 655 LEU A N 1
ATOM 5228 C CA . LEU A 1 655 ? 25.665 -23.952 7.075 1.00 88.44 655 LEU A CA 1
ATOM 5229 C C . LEU A 1 655 ? 24.968 -23.127 8.159 1.00 88.44 655 LEU A C 1
ATOM 5231 O O . LEU A 1 655 ? 23.743 -23.054 8.175 1.00 88.44 655 LEU A O 1
ATOM 5235 N N . ILE A 1 656 ? 25.749 -22.462 9.012 1.00 90.75 656 ILE A N 1
ATOM 5236 C CA . ILE A 1 656 ? 25.236 -21.628 10.101 1.00 90.75 656 ILE A CA 1
ATOM 5237 C C . ILE A 1 656 ? 24.395 -20.485 9.534 1.00 90.75 656 ILE A C 1
ATOM 5239 O O . ILE A 1 656 ? 23.234 -20.358 9.897 1.00 90.75 656 ILE A O 1
ATOM 5243 N N . VAL A 1 657 ? 24.932 -19.693 8.602 1.00 90.88 657 VAL A N 1
ATOM 5244 C CA . VAL A 1 657 ? 24.213 -18.546 8.021 1.00 90.88 657 VAL A CA 1
ATOM 5245 C C . VAL A 1 657 ? 22.984 -19.000 7.231 1.00 90.88 657 VAL A C 1
ATOM 5247 O O . VAL A 1 657 ? 21.921 -18.392 7.341 1.00 90.88 657 VAL A O 1
ATOM 5250 N N . GLY A 1 658 ? 23.111 -20.084 6.461 1.00 90.38 658 GLY A N 1
ATOM 5251 C CA . GLY A 1 658 ? 22.034 -20.611 5.629 1.00 90.38 658 GLY A CA 1
ATOM 5252 C C . GLY A 1 658 ? 20.843 -21.154 6.422 1.00 90.38 658 GLY A C 1
ATOM 5253 O O . GLY A 1 658 ? 19.729 -21.120 5.910 1.00 90.38 658 GLY A O 1
ATOM 5254 N N . ILE A 1 659 ? 21.058 -21.612 7.660 1.00 93.25 659 ILE A N 1
ATOM 5255 C CA . ILE A 1 659 ? 19.993 -22.050 8.577 1.00 93.25 659 ILE A CA 1
ATOM 5256 C C . ILE A 1 659 ? 19.517 -20.887 9.457 1.00 93.25 659 ILE A C 1
ATOM 5258 O O . ILE A 1 659 ? 18.314 -20.700 9.640 1.00 93.25 659 ILE A O 1
ATOM 5262 N N . ALA A 1 660 ? 20.440 -20.077 9.978 1.00 93.31 660 ALA A N 1
ATOM 5263 C CA . ALA A 1 660 ? 20.123 -18.989 10.896 1.00 93.31 660 ALA A CA 1
ATOM 5264 C C . ALA A 1 660 ? 19.222 -17.938 10.244 1.00 93.31 660 ALA A C 1
ATOM 5266 O O . ALA A 1 660 ? 18.238 -17.533 10.850 1.00 93.31 660 ALA A O 1
ATOM 5267 N N . TYR A 1 661 ? 19.504 -17.531 9.002 1.00 92.06 661 TYR A N 1
ATOM 5268 C CA . TYR A 1 661 ? 18.734 -16.480 8.335 1.00 92.06 661 TYR A CA 1
ATOM 5269 C C . TYR A 1 661 ? 17.233 -16.805 8.182 1.00 92.06 661 TYR A C 1
ATOM 5271 O O . TYR A 1 661 ? 16.421 -16.023 8.681 1.00 92.06 661 TYR A O 1
ATOM 5279 N N . PRO A 1 662 ? 16.816 -17.936 7.571 1.00 94.00 662 PRO A N 1
ATOM 5280 C CA . PRO A 1 662 ? 15.396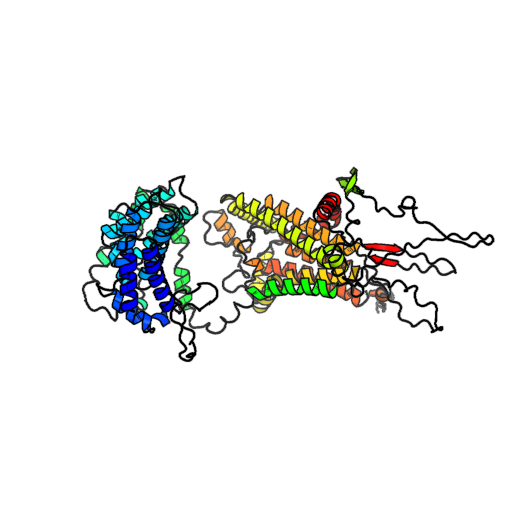 -18.284 7.504 1.00 94.00 662 PRO A CA 1
ATOM 5281 C C . PRO A 1 662 ? 14.764 -18.499 8.880 1.00 94.00 662 PRO A C 1
ATOM 5283 O O . PRO A 1 662 ? 13.616 -18.114 9.073 1.00 94.00 662 PRO A O 1
ATOM 5286 N N . THR A 1 663 ? 15.511 -19.038 9.849 1.00 94.31 663 THR A N 1
ATOM 5287 C CA . THR A 1 663 ? 15.014 -19.242 11.221 1.00 94.31 663 THR A CA 1
ATOM 5288 C C . THR A 1 663 ? 14.729 -17.913 11.923 1.00 94.31 663 THR A C 1
ATOM 5290 O O . THR A 1 663 ? 13.671 -17.751 12.521 1.00 94.31 663 THR A O 1
ATOM 5293 N N . ILE A 1 664 ? 15.629 -16.932 11.805 1.00 93.19 664 ILE A N 1
ATOM 5294 C CA . ILE A 1 664 ? 15.448 -15.588 12.372 1.00 93.19 664 ILE A CA 1
ATOM 5295 C C . ILE A 1 664 ? 14.220 -14.914 11.757 1.00 93.19 664 ILE A C 1
ATOM 5297 O O . ILE A 1 664 ? 13.416 -14.335 12.481 1.00 93.19 664 ILE A O 1
ATOM 5301 N N . ILE A 1 665 ? 14.046 -15.015 10.435 1.00 92.56 665 ILE A N 1
ATOM 5302 C CA . ILE A 1 665 ? 12.879 -14.436 9.759 1.00 92.56 665 ILE A CA 1
ATOM 5303 C C . ILE A 1 665 ? 11.585 -15.144 10.172 1.00 92.56 665 ILE A C 1
ATOM 5305 O O . ILE A 1 665 ? 10.594 -14.459 10.394 1.00 92.56 665 ILE A O 1
ATOM 5309 N N . LEU A 1 666 ? 11.587 -16.473 10.333 1.00 93.44 666 LEU A N 1
ATOM 5310 C CA . LEU A 1 666 ? 10.428 -17.224 10.832 1.00 93.44 666 LEU A CA 1
ATOM 5311 C C . LEU A 1 666 ? 10.009 -16.754 12.228 1.00 93.44 666 LEU A C 1
ATOM 5313 O O . LEU A 1 666 ? 8.844 -16.447 12.459 1.00 93.44 666 LEU A O 1
ATOM 5317 N N . VAL A 1 667 ? 10.971 -16.657 13.145 1.00 93.06 667 VAL A N 1
ATOM 5318 C CA . VAL A 1 667 ? 10.716 -16.150 14.496 1.00 93.06 667 VAL A CA 1
ATOM 5319 C C . VAL A 1 667 ? 10.189 -14.719 14.431 1.00 93.06 667 VAL A C 1
ATOM 5321 O O . VAL A 1 667 ? 9.226 -14.400 15.119 1.00 93.06 667 VAL A O 1
ATOM 5324 N N . ALA A 1 668 ? 10.754 -13.875 13.564 1.00 91.00 668 ALA A N 1
ATOM 5325 C CA . ALA A 1 668 ? 10.331 -12.489 13.441 1.00 91.00 668 ALA A CA 1
ATOM 5326 C C . ALA A 1 668 ? 8.894 -12.338 12.927 1.00 91.00 668 ALA A C 1
ATOM 5328 O O . ALA A 1 668 ? 8.131 -11.566 13.500 1.00 91.00 668 ALA A O 1
ATOM 5329 N N . ILE A 1 669 ? 8.484 -13.076 11.890 1.00 90.38 669 ILE A N 1
ATOM 5330 C CA . ILE A 1 669 ? 7.119 -12.956 11.348 1.00 90.38 669 ILE A CA 1
ATOM 5331 C C . ILE A 1 669 ? 6.041 -13.446 12.323 1.00 90.38 669 ILE A C 1
ATOM 5333 O O . ILE A 1 669 ? 4.949 -12.879 12.344 1.00 90.38 669 ILE A O 1
ATOM 5337 N N . VAL A 1 670 ? 6.363 -14.451 13.146 1.00 92.06 670 VAL A N 1
ATOM 5338 C CA . VAL A 1 670 ? 5.456 -14.989 14.170 1.00 92.06 670 VAL A CA 1
ATOM 5339 C C . VAL A 1 670 ? 5.414 -14.068 15.391 1.00 92.06 670 VAL A C 1
ATOM 5341 O O . VAL A 1 670 ? 4.336 -13.689 15.835 1.00 92.06 670 VAL A O 1
ATOM 5344 N N . ALA A 1 671 ? 6.573 -13.632 15.898 1.00 90.38 671 ALA A N 1
ATOM 5345 C CA . ALA A 1 671 ? 6.661 -12.730 17.051 1.00 90.38 671 ALA A CA 1
ATOM 5346 C C . ALA A 1 671 ? 5.961 -11.382 16.809 1.00 90.38 671 ALA A C 1
ATOM 5348 O O . ALA A 1 671 ? 5.415 -10.788 17.735 1.00 90.38 671 ALA A O 1
ATOM 5349 N N . THR A 1 672 ? 5.955 -10.918 15.558 1.00 87.06 672 THR A N 1
ATOM 5350 C CA . THR A 1 672 ? 5.292 -9.674 15.141 1.00 87.06 672 THR A CA 1
ATOM 5351 C C . THR A 1 672 ? 3.817 -9.841 14.772 1.00 87.06 672 THR A C 1
ATOM 5353 O O . THR A 1 672 ? 3.203 -8.883 14.306 1.00 87.06 672 THR A O 1
ATOM 5356 N N . ALA A 1 673 ? 3.249 -11.045 14.934 1.00 88.00 673 ALA A N 1
ATOM 5357 C CA . ALA A 1 673 ? 1.882 -11.390 14.527 1.00 88.00 673 ALA A CA 1
ATOM 5358 C C . ALA A 1 673 ? 1.557 -11.021 13.066 1.00 88.00 673 ALA A C 1
ATOM 5360 O O . ALA A 1 673 ? 0.416 -10.716 12.712 1.00 88.00 673 ALA A O 1
ATOM 5361 N N . ASN A 1 674 ? 2.564 -11.046 12.188 1.00 86.69 674 ASN A N 1
ATOM 5362 C CA . ASN A 1 674 ? 2.378 -10.737 10.773 1.00 86.69 674 ASN A CA 1
ATOM 5363 C C . ASN A 1 674 ? 1.910 -11.945 9.961 1.00 86.69 674 ASN A C 1
ATOM 5365 O O . ASN A 1 674 ? 1.222 -11.753 8.960 1.00 86.69 674 ASN A O 1
ATOM 5369 N N . HIS A 1 675 ? 2.272 -13.155 10.388 1.00 90.69 675 HIS A N 1
ATOM 5370 C CA . HIS A 1 675 ? 1.965 -14.408 9.702 1.00 90.69 675 HIS A CA 1
ATOM 5371 C C . HIS A 1 675 ? 1.695 -15.538 10.695 1.00 90.69 675 HIS A C 1
ATOM 5373 O O . HIS A 1 675 ? 2.284 -15.564 11.777 1.00 90.69 675 HIS A O 1
ATOM 5379 N N . PHE A 1 676 ? 0.861 -16.489 10.280 1.00 92.25 676 PHE A N 1
ATOM 5380 C CA . PHE A 1 676 ? 0.670 -17.772 10.958 1.00 92.25 676 PHE A CA 1
ATOM 5381 C C . PHE A 1 676 ? 1.822 -18.743 10.650 1.00 92.25 676 PHE A C 1
ATOM 5383 O O . PHE A 1 676 ? 2.549 -18.578 9.661 1.00 92.25 676 PHE A O 1
ATOM 5390 N N . VAL A 1 677 ? 2.003 -19.792 11.454 1.00 92.81 677 VAL A N 1
ATOM 5391 C CA . VAL A 1 677 ? 3.007 -20.836 11.197 1.00 92.81 677 VAL A CA 1
ATOM 5392 C C . VAL A 1 677 ? 2.674 -21.574 9.902 1.00 92.81 677 VAL A C 1
ATOM 5394 O O . VAL A 1 677 ? 3.579 -21.838 9.099 1.00 92.81 677 VAL A O 1
ATOM 5397 N N . LEU A 1 678 ? 1.395 -21.843 9.620 1.00 93.19 678 LEU A N 1
ATOM 5398 C CA . LEU A 1 678 ? 0.995 -22.442 8.345 1.00 93.19 678 LEU A CA 1
ATOM 5399 C C . LEU A 1 678 ? 1.266 -21.535 7.137 1.00 93.19 678 LEU A C 1
ATOM 5401 O O . LEU A 1 678 ? 1.555 -22.059 6.058 1.00 93.19 678 LEU A O 1
ATOM 5405 N N . ASP A 1 679 ? 1.301 -20.208 7.296 1.00 91.94 679 ASP A N 1
ATOM 5406 C CA . ASP A 1 679 ? 1.712 -19.307 6.208 1.00 91.94 679 ASP A CA 1
ATOM 5407 C C . ASP A 1 679 ? 3.175 -19.538 5.819 1.00 91.94 679 ASP A C 1
ATOM 5409 O O . ASP A 1 679 ? 3.533 -19.455 4.637 1.00 91.94 679 ASP A O 1
ATOM 5413 N N . ALA A 1 680 ? 4.034 -19.827 6.802 1.00 92.81 680 ALA A N 1
ATOM 5414 C CA . ALA A 1 680 ? 5.434 -20.160 6.572 1.00 92.81 680 ALA A CA 1
ATOM 5415 C C . ALA A 1 680 ? 5.576 -21.525 5.883 1.00 92.81 680 ALA A C 1
ATOM 5417 O O . ALA A 1 680 ? 6.385 -21.667 4.962 1.00 92.81 680 ALA A O 1
ATOM 5418 N N . VAL A 1 681 ? 4.750 -22.510 6.252 1.00 94.44 681 VAL A N 1
ATOM 5419 C CA . VAL A 1 681 ? 4.693 -23.811 5.563 1.00 94.44 681 VAL A CA 1
ATOM 5420 C C . VAL A 1 681 ? 4.259 -23.629 4.107 1.00 94.44 681 VAL A C 1
ATOM 5422 O O . VAL A 1 681 ? 4.941 -24.110 3.197 1.00 94.44 681 VAL A O 1
ATOM 5425 N N . ALA A 1 682 ? 3.194 -22.864 3.860 1.00 94.12 682 ALA A N 1
ATOM 5426 C CA . ALA A 1 682 ? 2.744 -22.523 2.513 1.00 94.12 682 ALA A CA 1
ATOM 5427 C C . ALA A 1 682 ? 3.841 -21.780 1.727 1.00 94.12 682 ALA A C 1
ATOM 5429 O O . ALA A 1 682 ? 4.121 -22.116 0.574 1.00 94.12 682 ALA A O 1
ATOM 5430 N N . GLY A 1 683 ? 4.537 -20.830 2.360 1.00 93.12 683 GLY A N 1
ATOM 5431 C CA . GLY A 1 683 ? 5.690 -20.133 1.785 1.00 93.12 683 GLY A CA 1
ATOM 5432 C C . GLY A 1 683 ? 6.836 -21.075 1.401 1.00 93.12 683 GLY A C 1
ATOM 5433 O O . GLY A 1 683 ? 7.420 -20.936 0.322 1.00 93.12 683 GLY A O 1
ATOM 5434 N N . ALA A 1 684 ? 7.129 -22.082 2.229 1.00 95.12 684 ALA A N 1
ATOM 5435 C CA . ALA A 1 684 ? 8.127 -23.107 1.934 1.00 95.12 684 ALA A CA 1
ATOM 5436 C C . ALA A 1 684 ? 7.715 -23.994 0.751 1.00 95.12 684 ALA A C 1
ATOM 5438 O O . ALA A 1 684 ? 8.535 -24.260 -0.132 1.00 95.12 684 ALA A O 1
ATOM 5439 N N . MET A 1 685 ? 6.445 -24.406 0.695 1.00 95.56 685 MET A N 1
ATOM 5440 C CA . MET A 1 685 ? 5.894 -25.174 -0.425 1.00 95.56 685 MET A CA 1
ATOM 5441 C C . MET A 1 685 ? 5.989 -24.387 -1.733 1.00 95.56 685 MET A C 1
ATOM 5443 O O . MET A 1 685 ? 6.493 -24.905 -2.731 1.00 95.56 685 MET A O 1
ATOM 5447 N N . VAL A 1 686 ? 5.588 -23.112 -1.720 1.00 94.88 686 VAL A N 1
ATOM 5448 C CA . VAL A 1 686 ? 5.704 -22.212 -2.876 1.00 94.88 686 VAL A CA 1
ATOM 5449 C C . VAL A 1 686 ? 7.160 -22.056 -3.305 1.00 94.88 686 VAL A C 1
ATOM 5451 O O . VAL A 1 686 ? 7.458 -22.146 -4.496 1.00 94.88 686 VAL A O 1
ATOM 5454 N N . CYS A 1 687 ? 8.085 -21.900 -2.355 1.00 94.44 687 CYS A N 1
ATOM 5455 C CA . CYS A 1 687 ? 9.516 -21.837 -2.640 1.00 94.44 687 CYS A CA 1
ATOM 5456 C C . CYS A 1 687 ? 10.028 -23.125 -3.311 1.00 94.44 687 CYS A C 1
ATOM 5458 O O . CYS A 1 687 ? 10.736 -23.053 -4.317 1.00 94.44 687 CYS A O 1
ATOM 5460 N N . GLY A 1 688 ? 9.625 -24.304 -2.826 1.00 93.94 688 GLY A N 1
ATOM 5461 C CA . GLY A 1 688 ? 9.989 -25.598 -3.417 1.00 93.94 688 GLY A CA 1
ATOM 5462 C C . GLY A 1 688 ? 9.422 -25.811 -4.828 1.00 93.94 688 GLY A C 1
ATOM 5463 O O . GLY A 1 688 ? 10.146 -26.228 -5.742 1.00 93.94 688 GLY A O 1
ATOM 5464 N N . LEU A 1 689 ? 8.150 -25.460 -5.037 1.00 94.06 689 LEU A N 1
ATOM 5465 C CA . LEU A 1 689 ? 7.498 -25.500 -6.349 1.00 94.06 689 LEU A CA 1
ATOM 5466 C C . LEU A 1 689 ? 8.168 -24.537 -7.331 1.00 94.06 689 LEU A C 1
ATOM 5468 O O . LEU A 1 689 ? 8.490 -24.914 -8.454 1.00 94.06 689 LEU A O 1
ATOM 5472 N N . ALA A 1 690 ? 8.465 -23.312 -6.904 1.00 93.00 690 ALA A N 1
ATOM 5473 C CA . ALA A 1 690 ? 9.180 -22.345 -7.724 1.00 93.00 690 ALA A CA 1
ATOM 5474 C C . ALA A 1 690 ? 10.614 -22.807 -8.039 1.00 93.00 690 ALA A C 1
ATOM 5476 O O . ALA A 1 690 ? 11.097 -22.632 -9.159 1.00 93.00 690 ALA A O 1
ATOM 5477 N N . TRP A 1 691 ? 11.307 -23.430 -7.082 1.00 91.69 691 TRP A N 1
ATOM 5478 C CA . TRP A 1 691 ? 12.683 -23.902 -7.258 1.00 91.69 691 TRP A CA 1
ATOM 5479 C C . TRP A 1 691 ? 12.792 -24.961 -8.358 1.00 91.69 691 TRP A C 1
ATOM 5481 O O . TRP A 1 691 ? 13.752 -24.958 -9.132 1.00 91.69 691 TRP A O 1
ATOM 5491 N N . THR A 1 692 ? 11.795 -25.838 -8.460 1.00 90.62 692 THR A N 1
ATOM 5492 C CA . THR A 1 692 ? 11.717 -26.883 -9.490 1.00 90.62 692 THR A CA 1
ATOM 5493 C C . THR A 1 692 ? 11.069 -26.376 -10.787 1.00 90.62 692 THR A C 1
ATOM 5495 O O . THR A 1 692 ? 11.539 -26.701 -11.881 1.00 90.62 692 THR A O 1
ATOM 5498 N N . GLY A 1 693 ? 10.057 -25.512 -10.680 1.00 86.44 693 GLY A N 1
ATOM 5499 C CA . GLY A 1 693 ? 9.226 -25.007 -11.775 1.00 86.44 693 GLY A CA 1
ATOM 5500 C C . GLY A 1 693 ? 9.716 -23.738 -12.482 1.00 86.44 693 GLY A C 1
ATOM 5501 O O . GLY A 1 693 ? 9.157 -23.382 -13.517 1.00 86.44 693 GLY A O 1
ATOM 5502 N N . ASN A 1 694 ? 10.784 -23.070 -12.020 1.00 89.69 694 ASN A N 1
ATOM 5503 C CA . ASN A 1 694 ? 11.238 -21.774 -12.574 1.00 89.69 694 ASN A CA 1
ATOM 5504 C C . ASN A 1 694 ? 11.575 -21.766 -14.080 1.00 89.69 694 ASN A C 1
ATOM 5506 O O . ASN A 1 694 ? 11.775 -20.700 -14.669 1.00 89.69 694 ASN A O 1
ATOM 5510 N N . ARG A 1 695 ? 11.679 -22.941 -14.712 1.00 87.12 695 ARG A N 1
ATOM 5511 C CA . ARG A 1 695 ? 11.906 -23.075 -16.156 1.00 87.12 695 ARG A CA 1
ATOM 5512 C C . ARG A 1 695 ? 10.711 -22.618 -16.986 1.00 87.12 695 ARG A C 1
ATOM 5514 O O . ARG A 1 695 ? 10.929 -22.248 -18.133 1.00 87.12 695 ARG A O 1
ATOM 5521 N N . VAL A 1 696 ? 9.502 -22.582 -16.421 1.00 86.38 696 VAL A N 1
ATOM 5522 C CA . VAL A 1 696 ? 8.301 -22.098 -17.123 1.00 86.38 696 VAL A CA 1
ATOM 5523 C C . VAL A 1 696 ? 8.475 -20.664 -17.632 1.00 86.38 696 VAL A C 1
ATOM 5525 O O . VAL A 1 696 ? 8.063 -20.347 -18.743 1.00 86.38 696 VAL A O 1
ATOM 5528 N N . LEU A 1 697 ? 9.195 -19.820 -16.884 1.00 86.62 697 LEU A N 1
ATOM 5529 C CA . LEU A 1 697 ? 9.470 -18.436 -17.278 1.00 86.62 697 LEU A CA 1
ATOM 5530 C C . LEU A 1 697 ? 10.380 -18.326 -18.511 1.00 86.62 697 LEU A C 1
ATOM 5532 O O . LEU A 1 697 ? 10.422 -17.274 -19.139 1.00 86.62 697 LEU A O 1
ATOM 5536 N N . LEU A 1 698 ? 11.094 -19.392 -18.897 1.00 86.19 698 LEU A N 1
ATOM 5537 C CA . LEU A 1 698 ? 11.885 -19.399 -20.134 1.00 86.19 698 LEU A CA 1
ATOM 5538 C C . LEU A 1 698 ? 10.997 -19.395 -21.385 1.00 86.19 698 LEU A C 1
ATOM 5540 O O . LEU A 1 698 ? 11.459 -18.985 -22.447 1.00 86.19 698 LEU A O 1
ATOM 5544 N N . ASN A 1 699 ? 9.721 -19.767 -21.260 1.00 87.25 699 ASN A N 1
ATOM 5545 C CA . ASN A 1 699 ? 8.758 -19.664 -22.355 1.00 87.25 699 ASN A CA 1
ATOM 5546 C C . ASN A 1 699 ? 8.434 -18.210 -22.724 1.00 87.25 699 ASN A C 1
ATOM 5548 O O . ASN A 1 699 ? 7.916 -17.962 -23.806 1.00 87.25 699 ASN A O 1
ATOM 5552 N N . LEU A 1 700 ? 8.772 -17.247 -21.857 1.00 88.19 700 LEU A N 1
ATOM 5553 C CA . LEU A 1 700 ? 8.618 -15.813 -22.114 1.00 88.19 700 LEU A CA 1
ATOM 5554 C C . LEU A 1 700 ? 9.827 -15.203 -22.840 1.00 88.19 700 LEU A C 1
ATOM 5556 O O . LEU A 1 700 ? 9.806 -14.021 -23.171 1.00 88.19 700 LEU A O 1
ATOM 5560 N N . LEU A 1 701 ? 10.876 -15.985 -23.128 1.00 86.75 701 LEU A N 1
ATOM 5561 C CA . LEU A 1 701 ? 12.042 -15.492 -23.869 1.00 86.75 701 LEU A CA 1
ATOM 5562 C C . LEU A 1 701 ? 11.699 -14.955 -25.269 1.00 86.75 701 LEU A C 1
ATOM 5564 O O . LEU A 1 701 ? 12.242 -13.915 -25.618 1.00 86.75 701 LEU A O 1
ATOM 5568 N N . PRO A 1 702 ? 10.803 -15.564 -26.073 1.00 87.44 702 PRO A N 1
ATOM 5569 C CA . PRO A 1 702 ? 10.401 -14.960 -27.342 1.00 87.44 702 PRO A CA 1
ATOM 5570 C C . PRO A 1 702 ? 9.797 -13.564 -27.159 1.00 87.44 702 PRO A C 1
ATOM 5572 O O . PRO A 1 702 ? 10.111 -12.666 -27.930 1.00 87.44 702 PRO A O 1
ATOM 5575 N N . LEU A 1 703 ? 8.989 -13.357 -26.113 1.00 87.38 703 LEU A N 1
ATOM 5576 C CA . LEU A 1 703 ? 8.412 -12.048 -25.797 1.00 87.38 703 LEU A CA 1
ATOM 5577 C C . LEU A 1 703 ? 9.497 -11.034 -25.405 1.00 87.38 703 LEU A C 1
ATOM 5579 O O . LEU A 1 703 ? 9.474 -9.899 -25.879 1.00 87.38 703 LEU A O 1
ATOM 5583 N N . GLU A 1 704 ? 10.474 -11.454 -24.594 1.00 88.81 704 GLU A N 1
ATOM 5584 C CA . GLU A 1 704 ? 11.661 -10.646 -24.280 1.00 88.81 704 GLU A CA 1
ATOM 5585 C C . GLU A 1 704 ? 12.407 -10.237 -25.562 1.00 88.81 704 GLU A C 1
ATOM 5587 O O . GLU A 1 704 ? 12.806 -9.083 -25.699 1.00 88.81 704 GLU A O 1
ATOM 5592 N N . ASP A 1 705 ? 12.534 -11.147 -26.528 1.00 87.81 705 ASP A N 1
ATOM 5593 C CA . ASP A 1 705 ? 13.231 -10.904 -27.794 1.00 87.81 705 ASP A CA 1
ATOM 5594 C C . ASP A 1 705 ? 12.516 -9.859 -28.649 1.00 87.81 705 ASP A C 1
ATOM 5596 O O . ASP A 1 705 ? 13.157 -8.946 -29.174 1.00 87.81 705 ASP A O 1
ATOM 5600 N N . TYR A 1 706 ? 11.188 -9.951 -28.754 1.00 88.31 706 TYR A N 1
ATOM 5601 C CA . TYR A 1 706 ? 10.373 -8.940 -29.428 1.00 88.31 706 TYR A CA 1
ATOM 5602 C C . TYR A 1 706 ? 10.481 -7.577 -28.740 1.00 88.31 706 TYR A C 1
ATOM 5604 O O . TYR A 1 706 ? 10.648 -6.566 -29.422 1.00 88.31 706 TYR A O 1
ATOM 5612 N N . PHE A 1 707 ? 10.446 -7.536 -27.406 1.00 89.31 707 PHE A N 1
ATOM 5613 C CA . PHE A 1 707 ? 10.597 -6.294 -26.649 1.00 89.31 707 PHE A CA 1
ATOM 5614 C C . PHE A 1 707 ? 11.969 -5.645 -26.884 1.00 89.31 707 PHE A C 1
ATOM 5616 O O . PHE A 1 707 ? 12.048 -4.483 -27.285 1.00 89.31 707 PHE A O 1
ATOM 5623 N N . LEU A 1 708 ? 13.052 -6.408 -26.711 1.00 88.19 708 LEU A N 1
ATOM 5624 C CA . LEU A 1 708 ? 14.423 -5.950 -26.953 1.00 88.19 708 LEU A CA 1
ATOM 5625 C C . LEU A 1 708 ? 14.614 -5.471 -28.397 1.00 88.19 708 LEU A C 1
ATOM 5627 O O . LEU A 1 708 ? 15.297 -4.475 -28.649 1.00 88.19 708 LEU A O 1
ATOM 5631 N N . TRP A 1 709 ? 13.959 -6.134 -29.350 1.00 86.75 709 TRP A N 1
ATOM 5632 C CA . TRP A 1 709 ? 13.971 -5.731 -30.748 1.00 86.75 709 TRP A CA 1
ATOM 5633 C C . TRP A 1 709 ? 13.243 -4.404 -30.996 1.00 86.75 709 TRP A C 1
ATOM 5635 O O . TRP A 1 709 ? 13.771 -3.562 -31.725 1.00 86.75 709 TRP A O 1
ATOM 5645 N N . CYS A 1 710 ? 12.079 -4.194 -30.368 1.00 87.31 710 CYS A N 1
ATOM 5646 C CA . CYS A 1 710 ? 11.303 -2.953 -30.472 1.00 87.31 710 CYS A CA 1
ATOM 5647 C C . CYS A 1 710 ? 12.061 -1.760 -29.880 1.00 87.31 710 CYS A C 1
ATOM 5649 O O . CYS A 1 710 ? 12.130 -0.701 -30.500 1.00 87.31 710 CYS A O 1
ATOM 5651 N N . VAL A 1 711 ? 12.687 -1.949 -28.715 1.00 87.88 711 VAL A N 1
ATOM 5652 C CA . VAL A 1 711 ? 13.452 -0.897 -28.021 1.00 87.88 711 VAL A CA 1
ATOM 5653 C C . VAL A 1 711 ? 14.870 -0.736 -28.602 1.00 87.88 711 VAL A C 1
ATOM 5655 O O . VAL A 1 711 ? 15.596 0.185 -28.240 1.00 87.88 711 VAL A O 1
ATOM 5658 N N . ARG A 1 712 ? 15.261 -1.582 -29.569 1.00 87.06 712 ARG A N 1
ATOM 5659 C CA . ARG A 1 712 ? 16.577 -1.575 -30.235 1.00 87.06 712 ARG A CA 1
ATOM 5660 C C . ARG A 1 712 ? 17.744 -1.745 -29.254 1.00 87.06 712 ARG A C 1
ATOM 5662 O O . ARG A 1 712 ? 18.745 -1.034 -29.332 1.00 87.06 712 ARG A O 1
ATOM 5669 N N . ILE A 1 713 ? 17.608 -2.693 -28.328 1.00 86.50 713 ILE A N 1
ATOM 5670 C CA . ILE A 1 713 ? 18.618 -3.018 -27.316 1.00 86.50 713 ILE A CA 1
ATOM 5671 C C . ILE A 1 713 ? 19.038 -4.476 -27.474 1.00 86.50 713 ILE A C 1
ATOM 5673 O O . ILE A 1 713 ? 18.212 -5.379 -27.463 1.00 86.50 713 ILE A O 1
ATOM 5677 N N . ASP A 1 714 ? 20.340 -4.714 -27.558 1.00 84.44 714 ASP A N 1
ATOM 5678 C CA . ASP A 1 714 ? 20.942 -6.023 -27.332 1.00 84.44 714 ASP A CA 1
ATOM 5679 C C . ASP A 1 714 ? 21.290 -6.258 -25.855 1.00 84.44 714 ASP A C 1
ATOM 5681 O O . ASP A 1 714 ? 21.877 -5.392 -25.193 1.00 84.44 714 ASP A O 1
ATOM 5685 N N . LYS A 1 715 ? 20.941 -7.448 -25.358 1.00 81.38 715 LYS A N 1
ATOM 5686 C CA . LYS A 1 715 ? 21.254 -7.921 -24.008 1.00 81.38 715 LYS A CA 1
ATOM 5687 C C . LYS A 1 715 ? 22.542 -8.753 -24.053 1.00 81.38 715 LYS A C 1
ATOM 5689 O O . LYS A 1 715 ? 22.595 -9.707 -24.823 1.00 81.38 715 LYS A O 1
ATOM 5694 N N . PRO A 1 716 ? 23.541 -8.485 -23.189 1.00 69.69 716 PRO A N 1
ATOM 5695 C CA . PRO A 1 716 ? 24.802 -9.224 -23.210 1.00 69.69 716 PRO A CA 1
ATOM 5696 C C . PRO A 1 716 ? 24.585 -10.702 -22.850 1.00 69.69 716 PRO A C 1
ATOM 5698 O O . PRO A 1 716 ? 24.277 -11.035 -21.699 1.00 69.69 716 PRO A O 1
ATOM 5701 N N . GLU A 1 717 ? 24.758 -11.595 -23.827 1.00 63.38 717 GLU A N 1
ATOM 5702 C CA . GLU A 1 717 ? 24.705 -13.043 -23.621 1.00 63.38 717 GLU A CA 1
ATOM 5703 C C . GLU A 1 717 ? 26.025 -13.536 -23.015 1.00 63.38 717 GLU A C 1
ATOM 5705 O O . GLU A 1 717 ? 27.114 -13.276 -23.525 1.00 63.38 717 GLU A O 1
ATOM 5710 N N . ARG A 1 718 ? 25.945 -14.262 -21.893 1.00 57.47 718 ARG A N 1
ATOM 5711 C CA . ARG A 1 718 ? 27.133 -14.757 -21.179 1.00 57.47 718 ARG A CA 1
ATOM 5712 C C . ARG A 1 718 ? 27.261 -16.254 -21.397 1.00 57.47 718 ARG A C 1
ATOM 5714 O O . ARG A 1 718 ? 26.551 -17.046 -20.773 1.00 57.47 718 ARG A O 1
ATOM 5721 N N . ARG A 1 719 ? 28.152 -16.650 -22.307 1.00 47.91 719 ARG A N 1
ATOM 5722 C CA . ARG A 1 719 ? 28.422 -18.061 -22.604 1.00 47.91 719 ARG A CA 1
ATOM 5723 C C . ARG A 1 719 ? 29.616 -18.528 -21.768 1.00 47.91 719 ARG A C 1
ATOM 5725 O O . ARG A 1 719 ? 30.639 -17.856 -21.686 1.00 47.91 719 ARG A O 1
ATOM 5732 N N . ALA A 1 720 ? 29.474 -19.685 -21.123 1.00 41.88 720 ALA A N 1
ATOM 5733 C CA . ALA A 1 720 ? 30.625 -20.396 -20.578 1.00 41.88 720 ALA A CA 1
ATOM 5734 C C . A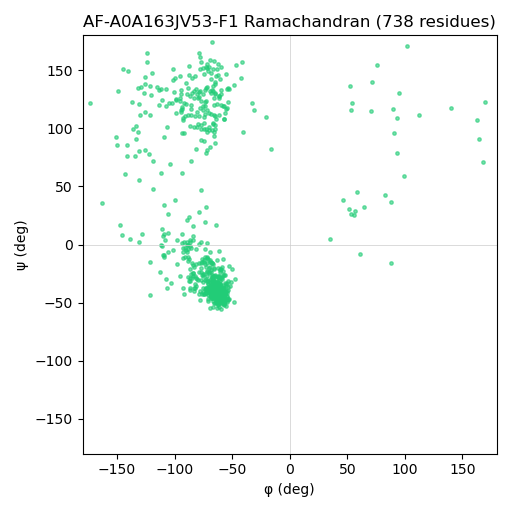LA A 1 720 ? 31.372 -21.022 -21.761 1.00 41.88 720 ALA A C 1
ATOM 5736 O O . ALA A 1 720 ? 30.769 -21.807 -22.495 1.00 41.88 720 ALA A O 1
ATOM 5737 N N . VAL A 1 721 ? 32.631 -20.645 -21.960 1.00 37.41 721 VAL A N 1
ATOM 5738 C CA . VAL A 1 721 ? 33.496 -21.212 -22.997 1.00 37.41 721 VAL A CA 1
ATOM 5739 C C . VAL A 1 721 ? 34.373 -22.265 -22.322 1.00 37.41 721 VAL A C 1
ATOM 5741 O O . VAL A 1 721 ? 34.995 -22.009 -21.287 1.00 37.41 721 VAL A O 1
ATOM 5744 N N . LEU A 1 722 ? 34.337 -23.483 -22.858 1.00 33.88 722 LEU A N 1
ATOM 5745 C CA . LEU A 1 722 ? 35.281 -24.546 -22.524 1.00 33.88 722 LEU A CA 1
ATOM 5746 C C . LEU A 1 722 ? 36.487 -24.351 -23.439 1.00 33.88 722 LEU A C 1
ATOM 5748 O O . LEU A 1 722 ? 36.310 -24.360 -24.653 1.00 33.88 722 LEU A O 1
ATOM 5752 N N . PHE A 1 723 ? 37.666 -24.147 -22.862 1.00 35.59 723 PHE A N 1
ATOM 5753 C CA . PHE A 1 723 ? 38.915 -24.238 -23.608 1.00 35.59 723 PHE A CA 1
ATOM 5754 C C . PHE A 1 723 ? 39.418 -25.680 -23.472 1.00 35.59 723 PHE A C 1
ATOM 5756 O O . PHE A 1 723 ? 39.573 -26.174 -22.353 1.00 35.59 723 PHE A O 1
ATOM 5763 N N . GLU A 1 724 ? 39.595 -26.369 -24.598 1.00 29.88 724 GLU A N 1
ATOM 5764 C CA . GLU A 1 724 ? 40.480 -27.531 -24.686 1.00 29.88 724 GLU A CA 1
ATOM 5765 C C . GLU A 1 724 ? 41.838 -26.994 -25.133 1.00 29.88 724 GLU A C 1
ATOM 5767 O O . GLU A 1 724 ? 41.979 -26.568 -26.277 1.00 29.88 724 GLU A O 1
ATOM 5772 N N . ASP A 1 725 ? 42.808 -26.956 -24.218 1.00 33.03 725 ASP A N 1
ATOM 5773 C CA . ASP A 1 725 ? 44.206 -26.793 -24.611 1.00 33.03 725 ASP A CA 1
ATOM 5774 C C . ASP A 1 725 ? 44.660 -28.150 -25.168 1.00 33.03 725 ASP A C 1
ATOM 5776 O O . ASP A 1 725 ? 44.614 -29.171 -24.475 1.00 33.03 725 ASP A O 1
ATOM 5780 N N . GLY A 1 726 ? 44.987 -28.166 -26.460 1.00 39.44 726 GLY A N 1
ATOM 5781 C CA . GLY A 1 726 ? 45.600 -29.299 -27.135 1.00 39.44 726 GLY A CA 1
ATOM 5782 C C . GLY A 1 726 ? 47.116 -29.285 -26.958 1.00 39.44 726 GLY A C 1
ATOM 5783 O O . GLY A 1 726 ? 47.728 -28.223 -27.030 1.00 39.44 726 GLY A O 1
ATOM 5784 N N . GLU A 1 727 ? 47.647 -30.499 -26.814 1.00 41.25 727 GLU A N 1
ATOM 5785 C CA . GLU A 1 727 ? 49.054 -30.926 -26.783 1.00 41.25 727 GLU A CA 1
ATOM 5786 C C . GLU A 1 727 ? 49.733 -30.946 -25.391 1.00 41.25 727 GLU A C 1
ATOM 5788 O O . GLU A 1 727 ? 49.890 -29.933 -24.715 1.00 41.25 727 GLU A O 1
ATOM 5793 N N . ASP A 1 728 ? 50.111 -32.180 -25.018 1.00 36.62 728 ASP A N 1
ATOM 5794 C CA . ASP A 1 728 ? 50.948 -32.674 -23.909 1.00 36.62 728 ASP A CA 1
ATOM 5795 C C . ASP A 1 728 ? 50.297 -33.043 -22.543 1.00 36.62 728 ASP A C 1
ATOM 5797 O O . ASP A 1 728 ? 50.056 -32.226 -21.659 1.00 36.62 728 ASP A O 1
ATOM 5801 N N . ASP A 1 729 ? 50.029 -34.355 -22.413 1.00 35.59 729 ASP A N 1
ATOM 5802 C CA . ASP A 1 729 ? 49.925 -35.294 -21.266 1.00 35.59 729 ASP A CA 1
ATOM 5803 C C . ASP A 1 729 ? 49.374 -34.925 -19.866 1.00 35.59 729 ASP A C 1
ATOM 5805 O O . ASP A 1 729 ? 49.253 -35.812 -19.019 1.00 35.59 729 ASP A O 1
ATOM 5809 N N . GLU A 1 730 ? 48.861 -33.723 -19.608 1.00 34.97 730 GLU A N 1
ATOM 5810 C CA . GLU A 1 730 ? 48.020 -33.468 -18.424 1.00 34.97 730 GLU A CA 1
ATOM 5811 C C . GLU A 1 730 ? 46.798 -32.614 -18.788 1.00 34.97 730 GLU A C 1
ATOM 5813 O O . GLU A 1 730 ? 46.853 -31.391 -18.899 1.00 34.97 730 GLU A O 1
ATOM 5818 N N . ARG A 1 731 ? 45.637 -33.264 -18.972 1.00 28.38 731 ARG A N 1
ATOM 5819 C CA . ARG A 1 731 ? 44.364 -32.594 -19.301 1.00 28.38 731 ARG A CA 1
ATOM 5820 C C . ARG A 1 731 ? 43.892 -31.675 -18.163 1.00 28.38 731 ARG A C 1
ATOM 5822 O O . ARG A 1 731 ? 43.059 -32.069 -17.343 1.00 28.38 731 ARG A O 1
ATOM 5829 N N . VAL A 1 732 ? 44.338 -30.420 -18.142 1.00 32.69 732 VAL A N 1
ATOM 5830 C CA . VAL A 1 732 ? 43.791 -29.374 -17.263 1.00 32.69 732 VAL A CA 1
ATOM 5831 C C . VAL A 1 732 ? 42.678 -28.613 -17.994 1.00 32.69 732 VAL A C 1
ATOM 5833 O O . VAL A 1 732 ? 42.908 -27.665 -18.734 1.00 32.69 732 VAL A O 1
ATOM 5836 N N . LEU A 1 733 ? 41.426 -29.015 -17.756 1.00 29.56 733 LEU A N 1
ATOM 5837 C CA . LEU A 1 733 ? 40.223 -28.323 -18.245 1.00 29.56 733 LEU A CA 1
ATOM 5838 C C . LEU A 1 733 ? 40.086 -26.922 -17.616 1.00 29.56 733 LEU A C 1
ATOM 5840 O O . LEU A 1 733 ? 39.549 -26.784 -16.510 1.00 29.56 733 LEU A O 1
ATOM 5844 N N . LYS A 1 734 ? 40.482 -25.867 -18.335 1.00 35.97 734 LYS A N 1
ATOM 5845 C CA . LYS A 1 734 ? 40.217 -24.471 -17.943 1.00 35.97 734 LYS A CA 1
ATOM 5846 C C . LYS A 1 734 ? 38.806 -24.053 -18.389 1.00 35.97 734 LYS A C 1
ATOM 5848 O O . LYS A 1 734 ? 38.415 -24.202 -19.545 1.00 35.97 734 LYS A O 1
ATOM 5853 N N . LYS A 1 735 ? 37.991 -23.555 -17.447 1.00 34.31 735 LYS A N 1
ATOM 5854 C CA . LYS A 1 735 ? 36.576 -23.179 -17.669 1.00 34.31 735 LYS A CA 1
ATOM 5855 C C . LYS A 1 735 ? 36.359 -21.704 -17.342 1.00 34.31 735 LYS A C 1
ATOM 5857 O O . LYS A 1 735 ? 36.387 -21.346 -16.169 1.00 34.31 735 LYS A O 1
ATOM 5862 N N . GLY A 1 736 ? 36.092 -20.877 -18.354 1.00 37.56 736 GLY A N 1
ATOM 5863 C CA . GLY A 1 736 ? 35.876 -19.430 -18.206 1.00 37.56 736 GLY A CA 1
ATOM 5864 C C . GLY A 1 736 ? 34.534 -18.947 -18.759 1.00 37.56 736 GLY A C 1
ATOM 5865 O O . GLY A 1 736 ? 33.852 -19.652 -19.504 1.00 37.56 736 GLY A O 1
ATOM 5866 N N . VAL A 1 737 ? 34.128 -17.731 -18.384 1.00 36.19 737 VAL A N 1
ATOM 5867 C CA . VAL A 1 737 ? 32.944 -17.046 -18.933 1.00 36.19 737 VAL A CA 1
ATOM 5868 C C . VAL A 1 737 ? 33.401 -15.911 -19.848 1.00 36.19 737 VAL A C 1
ATOM 5870 O O . VAL A 1 737 ? 34.032 -14.969 -19.375 1.00 36.19 737 VAL A O 1
ATOM 5873 N N . VAL A 1 738 ? 33.038 -15.972 -21.133 1.00 38.12 738 VAL A N 1
ATOM 5874 C CA . VAL A 1 738 ? 33.275 -14.891 -22.105 1.00 38.12 738 VAL A CA 1
ATOM 5875 C C . VAL A 1 738 ? 31.975 -14.102 -22.278 1.00 38.12 738 VAL A C 1
ATOM 5877 O O . VAL A 1 738 ? 30.893 -14.677 -22.431 1.00 38.12 738 VAL A O 1
ATOM 5880 N N . VAL A 1 739 ? 32.067 -12.774 -22.199 1.00 36.78 739 VAL A N 1
ATOM 5881 C CA . VAL A 1 739 ? 30.957 -11.861 -22.511 1.00 36.78 739 VAL A CA 1
ATOM 5882 C C . VAL A 1 739 ? 31.117 -11.445 -23.970 1.00 36.78 739 VAL A C 1
ATOM 5884 O O . VAL A 1 739 ? 32.123 -10.819 -24.290 1.00 36.78 739 VAL A O 1
ATOM 5887 N N . HIS A 1 740 ? 30.163 -11.815 -24.828 1.00 36.16 740 HIS A N 1
ATOM 5888 C CA . HIS A 1 740 ? 30.137 -11.425 -26.245 1.00 36.16 740 HIS A CA 1
ATOM 5889 C C . HIS A 1 740 ? 29.243 -10.203 -26.497 1.00 36.16 740 HIS A C 1
ATOM 5891 O O . HIS A 1 740 ? 28.231 -10.035 -25.776 1.00 36.16 740 HIS A O 1
#